Protein AF-0000000074594788 (afdb_homodimer)

Foldseek 3Di:
DVVVVVVVVVVVVVVVVVVVVVVVVVVVLPDADAAALWDALDVQEIEWADDDPSNLVVVVVSLFQEEEEAAPDDDDPVVVVSCVVSNHYYHYHHDDPDLDAGDLVSLLVVVVCVVDPVRGNYYYYYHGRQQRVLLSSLLVVVLVPDDLVVSVVVNCVSNPPNDDPSSSVNSVPRDCVVSVVVVVVVCCVVVPPVPDPVVVVVVVPPPPDPPPPDD/DVVVVVVVVVVVVVVVVVVVVVVVVVVVLPDADAAALWDALDVQEIEWADDDPSNLVVVVVSLFAEEEEAAPDDDDPVVVVSCVVSNHYYDYHHDDPDLDAGDLVSLLVVVVCVVDPVRGNYYYYYHGRQQPVLLSSLLVVVLVVDDLVVSVVVNCVSNPPNDDPSSSVNSVPRDCVVSVVVVVVVCCVVVPPVPDPVVVVVVVPPPDDPPPPPD

Sequence (430 aa):
MGKLLWEKLKKIKEINRVNKDDELKKQNDDVLMPPINFSMVEEGLYRSGFPEIDNFPFLETLNLKSIIYLCTESYPEEHLKFLESHNIRLFQFGIEGTKDSVPEELISKALKILMDVRSYPVLIHCKRGKHRTGCLVGCLRKLQNWCLSSVLEEYQRFAGTKARTSDMNFMERYDILRLRQSLYTLIYQYHGYGYNKRRLLDREDTLTKPRIKSSMGKLLWEKLKKIKEINRVNKDDELKKQNDDVLMPPINFSMVEEGLYRSGFPEIDNFPFLETLNLKSIIYLCTESYPEEHLKFLESHNIRLFQFGIEGTKDSVPEELISKALKILMDVRSYPVLIHCKRGKHRTGCLVGCLRKLQNWCLSSVLEEYQRFAGTKARTSDMNFMERYDILRLRQSLYTLIYQYHGYGYNKRRLLDREDTLTKPRIKSS

InterPro domains:
  IPR004861 Atypical dual-specificity phosphatase Siw14-like [PF03162] (32-176)
  IPR016130 Protein-tyrosine phosphatase, active site [PS00383] (124-134)
  IPR020422 Dual specificity protein phosphatase domain [PS50054] (37-183)
  IPR020428 Atypical dual-specificity phosphatase Siw14-like, plant and fungi [PR01911] (32-49)
  IPR020428 Atypical dual-specificity phosphatase Siw14-like, plant and fungi [PR01911] (69-82)
  IPR020428 Atypical dual-specificity phosphatase Siw14-like, plant and fungi [PR01911] (88-102)
  IPR029021 Protein-tyrosine phosphatase-like [G3DSA:3.90.190.10] (31-177)
  IPR029021 Protein-tyrosine phosphatase-like [SSF52799] (33-176)

Organism: Saponaria officinalis (NCBI:txid3572)

pLDDT: mean 78.75, std 24.64, range [24.92, 98.88]

Secondary structure (DSSP, 8-state):
-HHHHHHHHHHHHHHHHHHHHHHHHHHHTT-B-PPTT-EEEETTEEEESPPPGGGHHHHHTTT-SEEEE-SSSPPPHHHHHHHHHTTPEEEE-----SSS---HHHHHHHHHHHH-GGG-SEEEE-SSSSSHHHHHHHHHHHHTTB-HHHHHHHHHHHHGGG--HHHHHHHHH--HHHHHHHHHHHHHHHTTTTSHHHHHHHHHS----------/-HHHHHHHHHHHHHHHHHHHHHHHHHHHTT-B-PPTT-EEEETTEEEESPPPGGGHHHHHTTT-SEEEE-SSSPPPHHHHHHHHHTTPEEEE-----SSS---HHHHHHHHHHHH-GGG-SEEEE-SSSSSHHHHHHHHHHHHTTB-HHHHHHHHHHHHGGG--HHHHHHHHH--HHHHHHHHHHHHHHHTTTTSHHHHHHHHHH----------

Radius of gyration: 31.09 Å; Cα contacts (8 Å, |Δi|>4): 527; chains: 2; bounding box: 111×117×83 Å

Structure (mmCIF, N/CA/C/O backbone):
data_AF-0000000074594788-model_v1
#
loop_
_entity.id
_entity.type
_entity.pdbx_description
1 polymer 'diphosphoinositol-polyphosphate diphosphatase'
#
loop_
_atom_site.group_PDB
_atom_site.id
_atom_site.type_symbol
_atom_site.label_atom_id
_atom_site.label_alt_id
_atom_site.label_comp_id
_atom_site.label_asym_id
_atom_site.label_entity_id
_atom_site.label_seq_id
_atom_site.pdbx_PDB_ins_code
_atom_site.Cartn_x
_atom_site.Cartn_y
_atom_site.Cartn_z
_atom_site.occupancy
_atom_site.B_iso_or_equiv
_atom_site.auth_seq_id
_atom_site.auth_comp_id
_atom_site.auth_asym_id
_atom_site.auth_atom_id
_atom_site.pdbx_PDB_model_num
ATOM 1 N N . MET A 1 1 ? -53.219 -36.844 7.742 1 40.62 1 MET A N 1
ATOM 2 C CA . MET A 1 1 ? -51.875 -36.719 8.305 1 40.62 1 MET A CA 1
ATOM 3 C C . MET A 1 1 ? -50.906 -36.219 7.25 1 40.62 1 MET A C 1
ATOM 5 O O . MET A 1 1 ? -49.844 -35.688 7.586 1 40.62 1 MET A O 1
ATOM 9 N N . GLY A 1 2 ? -51.25 -36.25 6.027 1 40.59 2 GLY A N 1
ATOM 10 C CA . GLY A 1 2 ? -50.406 -35.844 4.926 1 40.59 2 GLY A CA 1
ATOM 11 C C . GLY A 1 2 ? -50.438 -34.344 4.668 1 40.59 2 GLY A C 1
ATOM 12 O O . GLY A 1 2 ? -49.406 -33.75 4.289 1 40.59 2 GLY A O 1
ATOM 13 N N . LYS A 1 3 ? -51.625 -33.688 4.926 1 53.31 3 LYS A N 1
ATOM 14 C CA . LYS A 1 3 ? -51.719 -32.281 4.633 1 53.31 3 LYS A CA 1
ATOM 15 C C . LYS A 1 3 ? -51 -31.438 5.688 1 53.31 3 LYS A C 1
ATOM 17 O O . LYS A 1 3 ? -50.344 -30.438 5.367 1 53.31 3 LYS A O 1
ATOM 22 N N . LEU A 1 4 ? -51.062 -31.875 6.883 1 49.53 4 LEU A N 1
ATOM 23 C CA . LEU A 1 4 ? -50.375 -31.125 7.93 1 49.53 4 LEU A CA 1
ATOM 24 C C . LEU A 1 4 ? -48.875 -31.219 7.785 1 49.53 4 LEU A C 1
ATOM 26 O O . LEU A 1 4 ? -48.156 -30.25 8.016 1 49.53 4 LEU A O 1
ATOM 30 N N . LEU A 1 5 ? -48.406 -32.344 7.223 1 44.38 5 LEU A N 1
ATOM 31 C CA . LEU A 1 5 ? -46.969 -32.469 7.02 1 44.38 5 LEU A CA 1
ATOM 32 C C . LEU A 1 5 ? -46.5 -31.609 5.844 1 44.38 5 LEU A C 1
ATOM 34 O O . LEU A 1 5 ? -45.469 -30.984 5.906 1 44.38 5 LEU A O 1
ATOM 38 N N . TRP A 1 6 ? -47.406 -31.438 4.875 1 48.12 6 TRP A N 1
ATOM 39 C CA . TRP A 1 6 ? -47.031 -30.625 3.723 1 48.12 6 TRP A CA 1
ATOM 40 C C . TRP A 1 6 ? -47 -29.156 4.09 1 48.12 6 TRP A C 1
ATOM 42 O O . TRP A 1 6 ? -46.062 -28.438 3.697 1 48.12 6 TRP A O 1
ATOM 52 N N . GLU A 1 7 ? -47.875 -28.719 4.957 1 52 7 GLU A N 1
ATOM 53 C CA . GLU A 1 7 ? -47.844 -27.312 5.375 1 52 7 GLU A CA 1
ATOM 54 C C . GLU A 1 7 ? -46.656 -27.031 6.273 1 52 7 GLU A C 1
ATOM 56 O O . GLU A 1 7 ? -46.031 -25.969 6.184 1 52 7 GLU A O 1
ATOM 61 N N . LYS A 1 8 ? -46.219 -28 7.027 1 46.19 8 LYS A N 1
ATOM 62 C CA . LYS A 1 8 ? -45.031 -27.781 7.836 1 46.19 8 LYS A CA 1
ATOM 63 C C . LYS A 1 8 ? -43.75 -27.781 6.973 1 46.19 8 LYS A C 1
ATOM 65 O O . LYS A 1 8 ? -42.875 -26.953 7.172 1 46.19 8 LYS A O 1
ATOM 70 N N . LEU A 1 9 ? -43.781 -28.531 5.93 1 45.94 9 LEU A N 1
ATOM 71 C CA . LEU A 1 9 ? -42.625 -28.531 5.035 1 45.94 9 LEU A CA 1
ATOM 72 C C . LEU A 1 9 ? -42.562 -27.234 4.238 1 45.94 9 LEU A C 1
ATOM 74 O O . LEU A 1 9 ? -41.469 -26.688 4.027 1 45.94 9 LEU A O 1
ATOM 78 N N . LYS A 1 10 ? -43.688 -26.609 3.904 1 48.22 10 LYS A N 1
ATOM 79 C CA . LYS A 1 10 ? -43.656 -25.312 3.25 1 48.22 10 LYS A CA 1
ATOM 80 C C . LYS A 1 10 ? -43.188 -24.219 4.215 1 48.22 10 LYS A C 1
ATOM 82 O O . LYS A 1 10 ? -42.438 -23.328 3.832 1 48.22 10 LYS A O 1
ATOM 87 N N . LYS A 1 11 ? -43.594 -24.297 5.43 1 49.38 11 LYS A N 1
ATOM 88 C CA . LYS A 1 11 ? -43.156 -23.281 6.379 1 49.38 11 LYS A CA 1
ATOM 89 C C . LYS A 1 11 ? -41.688 -23.438 6.695 1 49.38 11 LYS A C 1
ATOM 91 O O . LYS A 1 11 ? -40.969 -22.438 6.809 1 49.38 11 LYS A O 1
ATOM 96 N N . ILE A 1 12 ? -41.188 -24.641 6.734 1 42.97 12 ILE A N 1
ATOM 97 C CA . ILE A 1 12 ? -39.781 -24.828 6.953 1 42.97 12 ILE A CA 1
ATOM 98 C C . ILE A 1 12 ? -39 -24.375 5.719 1 42.97 12 ILE A C 1
ATOM 100 O O . ILE A 1 12 ? -37.938 -23.75 5.84 1 42.97 12 ILE A O 1
ATOM 104 N N . LYS A 1 13 ? -39.531 -24.578 4.531 1 43.75 13 LYS A N 1
ATOM 105 C CA . LYS A 1 13 ? -38.844 -24.047 3.348 1 43.75 13 LYS A CA 1
ATOM 106 C C . LYS A 1 13 ? -38.906 -22.516 3.322 1 43.75 13 LYS A C 1
ATOM 108 O O . LYS A 1 13 ? -37.969 -21.859 2.912 1 43.75 13 LYS A O 1
ATOM 113 N N . GLU A 1 14 ? -40.062 -21.984 3.725 1 48.09 14 GLU A N 1
ATOM 114 C CA . GLU A 1 14 ? -40.156 -20.531 3.809 1 48.09 14 GLU A CA 1
ATOM 115 C C . GLU A 1 14 ? -39.25 -20 4.922 1 48.09 14 GLU A C 1
ATOM 117 O O . GLU A 1 14 ? -38.594 -18.969 4.758 1 48.09 14 GLU A O 1
ATOM 122 N N . ILE A 1 15 ? -39.188 -20.672 6.02 1 45.88 15 ILE A N 1
ATOM 123 C CA . ILE A 1 15 ? -38.281 -20.25 7.07 1 45.88 15 ILE A CA 1
ATOM 124 C C . ILE A 1 15 ? -36.844 -20.469 6.617 1 45.88 15 ILE A C 1
ATOM 126 O O . ILE A 1 15 ? -35.969 -19.609 6.828 1 45.88 15 ILE A O 1
ATOM 130 N N . ASN A 1 16 ? -36.531 -21.562 5.922 1 42.69 16 ASN A N 1
ATOM 131 C CA . ASN A 1 16 ? -35.188 -21.734 5.391 1 42.69 16 ASN A CA 1
ATOM 132 C C . ASN A 1 16 ? -34.875 -20.75 4.273 1 42.69 16 ASN A C 1
ATOM 134 O O . ASN A 1 16 ? -33.75 -20.328 4.098 1 42.69 16 ASN A O 1
ATOM 138 N N . ARG A 1 17 ? -35.906 -20.375 3.447 1 43.91 17 ARG A N 1
ATOM 139 C CA . ARG A 1 17 ? -35.688 -19.281 2.496 1 43.91 17 ARG A CA 1
ATOM 140 C C . ARG A 1 17 ? -35.531 -17.953 3.215 1 43.91 17 ARG A C 1
ATOM 142 O O . ARG A 1 17 ? -34.688 -17.141 2.855 1 43.91 17 ARG A O 1
ATOM 149 N N . VAL A 1 18 ? -36.375 -17.609 4.199 1 47.22 18 VAL A N 1
ATOM 150 C CA . VAL A 1 18 ? -36.188 -16.359 4.938 1 47.22 18 VAL A CA 1
ATOM 151 C C . VAL A 1 18 ? -34.875 -16.422 5.727 1 47.22 18 VAL A C 1
ATOM 153 O O . VAL A 1 18 ? -34.156 -15.422 5.824 1 47.22 18 VAL A O 1
ATOM 156 N N . ASN A 1 19 ? -34.469 -17.531 6.332 1 44.25 19 ASN A N 1
ATOM 157 C CA . ASN A 1 19 ? -33.156 -17.609 6.973 1 44.25 19 ASN A CA 1
ATOM 158 C C . ASN A 1 19 ? -32.031 -17.594 5.945 1 44.25 19 ASN A C 1
ATOM 160 O O . ASN A 1 19 ? -30.953 -17.062 6.203 1 44.25 19 ASN A O 1
ATOM 164 N N . LYS A 1 20 ? -32.156 -18.266 4.762 1 44.19 20 LYS A N 1
ATOM 165 C CA . LYS A 1 20 ? -31.172 -18.062 3.688 1 44.19 20 LYS A CA 1
ATOM 166 C C . LYS A 1 20 ? -31.219 -16.625 3.16 1 44.19 20 LYS A C 1
ATOM 168 O O . LYS A 1 20 ? -30.188 -16.031 2.867 1 44.19 20 LYS A O 1
ATOM 173 N N . ASP A 1 21 ? -32.344 -16.062 2.896 1 45.25 21 ASP A N 1
ATOM 174 C CA . ASP A 1 21 ? -32.406 -14.641 2.555 1 45.25 21 ASP A CA 1
ATOM 175 C C . ASP A 1 21 ? -31.859 -13.766 3.678 1 45.25 21 ASP A C 1
ATOM 177 O O . ASP A 1 21 ? -31.203 -12.766 3.42 1 45.25 21 ASP A O 1
ATOM 181 N N . ASP A 1 22 ? -32.156 -13.93 4.938 1 45 22 ASP A N 1
ATOM 182 C CA . ASP A 1 22 ? -31.531 -13.203 6.031 1 45 22 ASP A CA 1
ATOM 183 C C . ASP A 1 22 ? -30.047 -13.57 6.152 1 45 22 ASP A C 1
ATOM 185 O O . ASP A 1 22 ? -29.219 -12.719 6.469 1 45 22 ASP A O 1
ATOM 189 N N . GLU A 1 23 ? -29.594 -14.844 6.125 1 42.56 23 GLU A N 1
ATOM 190 C CA . GLU A 1 23 ? -28.172 -15.18 6.008 1 42.56 23 GLU A CA 1
ATOM 191 C C . GLU A 1 23 ? -27.578 -14.625 4.711 1 42.56 23 GLU A C 1
ATOM 193 O O . GLU A 1 23 ? -26.406 -14.234 4.672 1 42.56 23 GLU A O 1
ATOM 198 N N . LEU A 1 24 ? -28.188 -14.75 3.566 1 39.31 24 LEU A N 1
ATOM 199 C CA . LEU A 1 24 ? -27.766 -14.023 2.375 1 39.31 24 LEU A CA 1
ATOM 200 C C . LEU A 1 24 ? -27.844 -12.516 2.596 1 39.31 24 LEU A C 1
ATOM 202 O O . LEU A 1 24 ? -27.016 -11.766 2.1 1 39.31 24 LEU A O 1
ATOM 206 N N . LYS A 1 25 ? -28.875 -11.898 3.178 1 40.19 25 LYS A N 1
ATOM 207 C CA . LYS A 1 25 ? -28.781 -10.492 3.559 1 40.19 25 LYS A CA 1
ATOM 208 C C . LYS A 1 25 ? -27.703 -10.273 4.617 1 40.19 25 LYS A C 1
ATOM 210 O O . LYS A 1 25 ? -27.266 -9.148 4.828 1 40.19 25 LYS A O 1
ATOM 215 N N . LYS A 1 26 ? -27.547 -11.023 5.543 1 40.84 26 LYS A N 1
ATOM 216 C CA . LYS A 1 26 ? -26.422 -10.953 6.461 1 40.84 26 LYS A CA 1
ATOM 217 C C . LYS A 1 26 ? -25.109 -11.297 5.75 1 40.84 26 LYS A C 1
ATOM 219 O O . LYS A 1 26 ? -24.031 -10.938 6.219 1 40.84 26 LYS A O 1
ATOM 224 N N . GLN A 1 27 ? -24.922 -12.242 4.91 1 42.22 27 GLN A N 1
ATOM 225 C CA . GLN A 1 27 ? -23.828 -12.469 3.975 1 42.22 27 GLN A CA 1
ATOM 226 C C . GLN A 1 27 ? -23.594 -11.242 3.096 1 42.22 27 GLN A C 1
ATOM 228 O O . GLN A 1 27 ? -22.453 -10.992 2.668 1 42.22 27 GLN A O 1
ATOM 233 N N . ASN A 1 28 ? -24.562 -10.492 2.561 1 46.16 28 ASN A N 1
ATOM 234 C CA . ASN A 1 28 ? -24.594 -9.211 1.863 1 46.16 28 ASN A CA 1
ATOM 235 C C . ASN A 1 28 ? -24.078 -8.078 2.744 1 46.16 28 ASN A C 1
ATOM 237 O O . ASN A 1 28 ? -23.469 -7.125 2.244 1 46.16 28 ASN A O 1
ATOM 241 N N . ASP A 1 29 ? -24.516 -7.906 3.932 1 50.59 29 ASP A N 1
ATOM 242 C CA . ASP A 1 29 ? -24.266 -6.82 4.871 1 50.59 29 ASP A CA 1
ATOM 243 C C . ASP A 1 29 ? -22.781 -6.777 5.27 1 50.59 29 ASP A C 1
ATOM 245 O O . ASP A 1 29 ? -22.328 -5.809 5.875 1 50.59 29 ASP A O 1
ATOM 249 N N . ASP A 1 30 ? -22.062 -7.863 5.051 1 61.88 30 ASP A N 1
ATOM 250 C CA . ASP A 1 30 ? -20.734 -8.227 5.527 1 61.88 30 ASP A CA 1
ATOM 251 C C . ASP A 1 30 ? -19.641 -7.719 4.582 1 61.88 30 ASP A C 1
ATOM 253 O O . ASP A 1 30 ? -18.469 -7.996 4.777 1 61.88 30 ASP A O 1
ATOM 257 N N . VAL A 1 31 ? -20.047 -7.078 3.588 1 80.38 31 VAL A N 1
ATOM 258 C CA . VAL A 1 31 ? -19.031 -6.57 2.662 1 80.38 31 VAL A CA 1
ATOM 259 C C . VAL A 1 31 ? -18.375 -5.316 3.246 1 80.38 31 VAL A C 1
ATOM 261 O O . VAL A 1 31 ? -19.062 -4.359 3.604 1 80.38 31 VAL A O 1
ATOM 264 N N . LEU A 1 32 ? -17.141 -5.43 3.422 1 90.75 32 LEU A N 1
ATOM 265 C CA . LEU A 1 32 ? -16.359 -4.297 3.904 1 90.75 32 LEU A CA 1
ATOM 266 C C . LEU A 1 32 ? -15.953 -3.387 2.75 1 90.75 32 LEU A C 1
ATOM 268 O O . LEU A 1 32 ? -15.43 -3.857 1.739 1 90.75 32 LEU A O 1
ATOM 272 N N . MET A 1 33 ? -16.234 -2.043 2.916 1 94.19 33 MET A N 1
ATOM 273 C CA . MET A 1 33 ? -15.883 -1.076 1.88 1 94.19 33 MET A CA 1
ATOM 274 C C . MET A 1 33 ? -14.805 -0.117 2.369 1 94.19 33 MET A C 1
ATOM 276 O O . MET A 1 33 ? -15.055 0.717 3.24 1 94.19 33 MET A O 1
ATOM 280 N N . PRO A 1 34 ? -13.625 -0.223 1.777 1 95.81 34 PRO A N 1
ATOM 281 C CA . PRO A 1 34 ? -12.633 0.786 2.15 1 95.81 34 PRO A CA 1
ATOM 282 C C . PRO A 1 34 ? -12.945 2.162 1.568 1 95.81 34 PRO A C 1
ATOM 284 O O . PRO A 1 34 ? -13.711 2.273 0.608 1 95.81 34 PRO A O 1
ATOM 287 N N . PRO A 1 35 ? -12.383 3.182 2.195 1 97.81 35 PRO A N 1
ATOM 288 C CA . PRO A 1 35 ? -12.539 4.5 1.582 1 97.81 35 PRO A CA 1
ATOM 289 C C . PRO A 1 35 ? -11.844 4.605 0.224 1 97.81 35 PRO A C 1
ATOM 291 O O . PRO A 1 35 ? -11.008 3.768 -0.113 1 97.81 35 PRO A O 1
ATOM 294 N N . ILE A 1 36 ? -12.18 5.598 -0.465 1 96.56 36 ILE A N 1
ATOM 295 C CA . ILE A 1 36 ? -11.609 5.797 -1.791 1 96.56 36 ILE A CA 1
ATOM 296 C C . ILE A 1 36 ? -10.102 6 -1.675 1 96.56 36 ILE A C 1
ATOM 298 O O . ILE A 1 36 ? -9.625 6.672 -0.753 1 96.56 36 ILE A O 1
ATOM 302 N N . ASN A 1 37 ? -9.391 5.387 -2.68 1 96.88 37 ASN A N 1
ATOM 303 C CA . ASN A 1 37 ? -7.945 5.555 -2.775 1 96.88 37 ASN A CA 1
ATOM 304 C C . ASN A 1 37 ? -7.238 5.039 -1.526 1 96.88 37 ASN A C 1
ATOM 306 O O . ASN A 1 37 ? -6.242 5.621 -1.088 1 96.88 37 ASN A O 1
ATOM 310 N N . PHE A 1 38 ? -7.789 4.004 -0.958 1 97.5 38 PHE A N 1
ATOM 311 C CA . PHE A 1 38 ? -7.238 3.395 0.246 1 97.5 38 PHE A CA 1
ATOM 312 C C . PHE A 1 38 ? -6.031 2.523 -0.092 1 97.5 38 PHE A C 1
ATOM 314 O O . PHE A 1 38 ? -6.047 1.796 -1.087 1 97.5 38 PHE A O 1
ATOM 321 N N . SER A 1 39 ? -5.027 2.604 0.792 1 97.25 39 SER A N 1
ATOM 322 C CA . SER A 1 39 ? -3.896 1.688 0.695 1 97.25 39 SER A CA 1
ATOM 323 C C . SER A 1 39 ? -3.102 1.65 1.996 1 97.25 39 SER A C 1
ATOM 325 O O . SER A 1 39 ? -3.17 2.584 2.797 1 97.25 39 SER A O 1
ATOM 327 N N . MET A 1 40 ? -2.451 0.599 2.16 1 95.81 40 MET A N 1
ATOM 328 C CA . MET A 1 40 ? -1.454 0.544 3.227 1 95.81 40 MET A CA 1
ATOM 329 C C . MET A 1 40 ? -0.136 1.163 2.771 1 95.81 40 MET A C 1
ATOM 331 O O . MET A 1 40 ? 0.38 0.82 1.707 1 95.81 40 MET A O 1
ATOM 335 N N . VAL A 1 41 ? 0.328 2.09 3.561 1 97.38 41 VAL A N 1
ATOM 336 C CA . VAL A 1 41 ? 1.609 2.73 3.279 1 97.38 41 VAL A CA 1
ATOM 337 C C . VAL A 1 41 ? 2.748 1.867 3.82 1 97.38 41 VAL A C 1
ATOM 339 O O . VAL A 1 41 ? 3.715 1.586 3.107 1 97.38 41 VAL A O 1
ATOM 342 N N . GLU A 1 42 ? 2.676 1.529 5.016 1 93.69 42 GLU A N 1
ATOM 343 C CA . GLU A 1 42 ? 3.518 0.577 5.734 1 93.69 42 GLU A CA 1
ATOM 344 C C . GLU A 1 42 ? 2.791 0.007 6.949 1 93.69 42 GLU A C 1
ATOM 346 O O . GLU A 1 42 ? 1.64 0.359 7.215 1 93.69 42 GLU A O 1
ATOM 351 N N . GLU A 1 43 ? 3.436 -0.866 7.656 1 91 43 GLU A N 1
ATOM 352 C CA . GLU A 1 43 ? 2.773 -1.536 8.773 1 91 43 GLU A CA 1
ATOM 353 C C . GLU A 1 43 ? 2.166 -0.526 9.742 1 91 43 GLU A C 1
ATOM 355 O O . GLU A 1 43 ? 2.879 0.301 10.312 1 91 43 GLU A O 1
ATOM 360 N N . GLY A 1 44 ? 0.854 -0.571 9.82 1 95 44 GLY A N 1
ATOM 361 C CA . GLY A 1 44 ? 0.147 0.269 10.773 1 95 44 GLY A CA 1
ATOM 362 C C . GLY A 1 44 ? -0.125 1.667 10.25 1 95 44 GLY A C 1
ATOM 363 O O . GLY A 1 44 ? -0.749 2.48 10.938 1 95 44 GLY A O 1
ATOM 364 N N . LEU A 1 45 ? 0.319 1.96 9.078 1 98.19 45 LEU A N 1
ATOM 365 C CA . LEU A 1 45 ? 0.101 3.27 8.477 1 98.19 45 LEU A CA 1
ATOM 366 C C . LEU A 1 45 ? -0.701 3.148 7.184 1 98.19 45 LEU A C 1
ATOM 368 O O . LEU A 1 45 ? -0.295 2.436 6.262 1 98.19 45 LEU A O 1
ATOM 372 N N . TYR A 1 46 ? -1.769 3.957 7.141 1 98.5 46 TYR A N 1
ATOM 373 C CA . TYR A 1 46 ? -2.688 3.867 6.012 1 98.5 46 TYR A CA 1
ATOM 374 C C . TYR A 1 46 ? -2.949 5.242 5.406 1 98.5 46 TYR A C 1
ATOM 376 O O . TYR A 1 46 ? -2.771 6.262 6.074 1 98.5 46 TYR A O 1
ATOM 384 N N . ARG A 1 47 ? -3.383 5.168 4.148 1 98.75 47 ARG A N 1
ATOM 385 C CA . ARG A 1 47 ? -3.76 6.395 3.451 1 98.75 47 ARG A CA 1
ATOM 386 C C . ARG A 1 47 ? -5.086 6.219 2.717 1 98.75 47 ARG A C 1
ATOM 388 O O . ARG A 1 47 ? -5.434 5.109 2.311 1 98.75 47 ARG A O 1
ATOM 395 N N . SER A 1 48 ? -5.812 7.367 2.527 1 98.56 48 SER A N 1
ATOM 396 C CA . SER A 1 48 ? -7.051 7.305 1.756 1 98.56 48 SER A CA 1
ATOM 397 C C . SER A 1 48 ? -7.59 8.703 1.461 1 98.56 48 SER A C 1
ATOM 399 O O . SER A 1 48 ? -6.969 9.703 1.823 1 98.56 48 SER A O 1
ATOM 401 N N . GLY A 1 49 ? -8.75 8.688 0.725 1 98.25 49 GLY A N 1
ATOM 402 C CA . GLY A 1 49 ? -9.625 9.852 0.729 1 98.25 49 GLY A CA 1
ATOM 403 C C . GLY A 1 49 ? -10.5 9.938 1.963 1 98.25 49 GLY A C 1
ATOM 404 O O . GLY A 1 49 ? -10.352 9.141 2.893 1 98.25 49 GLY A O 1
ATOM 405 N N . PHE A 1 50 ? -11.344 10.891 1.958 1 98.69 50 PHE A N 1
ATOM 406 C CA . PHE A 1 50 ? -12.234 11.117 3.094 1 98.69 50 PHE A CA 1
ATOM 407 C C . PHE A 1 50 ? -13.172 9.938 3.295 1 98.69 50 PHE A C 1
ATOM 409 O O . PHE A 1 50 ? -13.93 9.578 2.393 1 98.69 50 PHE A O 1
ATOM 416 N N . PRO A 1 51 ? -13.164 9.344 4.461 1 98.31 51 PRO A N 1
ATOM 417 C CA . PRO A 1 51 ? -14.055 8.203 4.703 1 98.31 51 PRO A CA 1
ATOM 418 C C . PRO A 1 51 ? -15.523 8.609 4.785 1 98.31 51 PRO A C 1
ATOM 420 O O . PRO A 1 51 ? -15.867 9.562 5.492 1 98.31 51 PRO A O 1
ATOM 423 N N . GLU A 1 52 ? -16.312 7.883 4.086 1 97.56 52 GLU A N 1
ATOM 424 C CA . GLU A 1 52 ? -17.75 8.031 4.223 1 97.56 52 GLU A CA 1
ATOM 425 C C . GLU A 1 52 ? -18.297 7.129 5.328 1 97.56 52 GLU A C 1
ATOM 427 O O . GLU A 1 52 ? -17.594 6.25 5.824 1 97.56 52 GLU A O 1
ATOM 432 N N . ILE A 1 53 ? -19.547 7.328 5.73 1 96.94 53 ILE A N 1
ATOM 433 C CA . ILE A 1 53 ? -20.156 6.559 6.805 1 96.94 53 ILE A CA 1
ATOM 434 C C . ILE A 1 53 ? -20.141 5.074 6.457 1 96.94 53 ILE A C 1
ATOM 436 O O . ILE A 1 53 ? -19.891 4.23 7.324 1 96.94 53 ILE A O 1
ATOM 440 N N . ASP A 1 54 ? -20.328 4.762 5.227 1 95.25 54 ASP A N 1
ATOM 441 C CA . ASP A 1 54 ? -20.359 3.379 4.766 1 95.25 54 ASP A CA 1
ATOM 442 C C . ASP A 1 54 ? -18.984 2.73 4.902 1 95.25 54 ASP A C 1
ATOM 444 O O . ASP A 1 54 ? -18.844 1.509 4.805 1 95.25 54 ASP A O 1
ATOM 448 N N . ASN A 1 55 ? -17.984 3.508 5.184 1 97.12 55 ASN A N 1
ATOM 449 C CA . ASN A 1 55 ? -16.625 2.977 5.336 1 97.12 55 ASN A CA 1
ATOM 450 C C . ASN A 1 55 ? -16.328 2.605 6.785 1 97.12 55 ASN A C 1
ATOM 452 O O . ASN A 1 55 ? -15.305 1.98 7.07 1 97.12 55 ASN A O 1
ATOM 456 N N . PHE A 1 56 ? -17.141 2.926 7.727 1 97.19 56 PHE A N 1
ATOM 457 C CA . PHE A 1 56 ? -16.859 2.811 9.148 1 97.19 56 PHE A CA 1
ATOM 458 C C . PHE A 1 56 ? -16.609 1.355 9.531 1 97.19 56 PHE A C 1
ATOM 460 O O . PHE A 1 56 ? -15.656 1.048 10.25 1 97.19 56 PHE A O 1
ATOM 467 N N . PRO A 1 57 ? -17.438 0.43 9.031 1 95.38 57 PRO A N 1
ATOM 468 C CA . PRO A 1 57 ? -17.172 -0.966 9.383 1 95.38 57 PRO A CA 1
ATOM 469 C C . PRO A 1 57 ? -15.781 -1.424 8.938 1 95.38 57 PRO A C 1
ATOM 471 O O . PRO A 1 57 ? -15.117 -2.172 9.664 1 95.38 57 PRO A O 1
ATOM 474 N N . PHE A 1 58 ? -15.375 -0.987 7.844 1 95.38 58 PHE A N 1
ATOM 475 C CA . PHE A 1 58 ? -14.031 -1.299 7.375 1 95.38 58 PHE A CA 1
ATOM 476 C C . PHE A 1 58 ? -12.977 -0.664 8.281 1 95.38 58 PHE A C 1
ATOM 478 O O . PHE A 1 58 ? -12.016 -1.322 8.688 1 95.38 58 PHE A O 1
ATOM 485 N N . LEU A 1 59 ? -13.188 0.59 8.672 1 97.62 59 LEU A N 1
ATOM 486 C CA . LEU A 1 59 ? -12.242 1.299 9.523 1 97.62 59 LEU A CA 1
ATOM 487 C C . LEU A 1 59 ? -12.102 0.61 10.875 1 97.62 59 LEU A C 1
ATOM 489 O O . LEU A 1 59 ? -11.023 0.607 11.469 1 97.62 59 LEU A O 1
ATOM 493 N N . GLU A 1 60 ? -13.164 0.042 11.344 1 96.62 60 GLU A N 1
ATOM 494 C CA . GLU A 1 60 ? -13.148 -0.648 12.633 1 96.62 60 GLU A CA 1
ATOM 495 C C . GLU A 1 60 ? -12.148 -1.803 12.625 1 96.62 60 GLU A C 1
ATOM 497 O O . GLU A 1 60 ? -11.5 -2.076 13.633 1 96.62 60 GLU A O 1
ATOM 502 N N . THR A 1 61 ? -12.023 -2.379 11.477 1 93.19 61 THR A N 1
ATOM 503 C CA . THR A 1 61 ? -11.148 -3.541 11.383 1 93.19 61 THR A CA 1
ATOM 504 C C . THR A 1 61 ? -9.688 -3.125 11.492 1 93.19 61 THR A C 1
ATOM 506 O O . THR A 1 61 ? -8.812 -3.959 11.742 1 93.19 61 THR A O 1
ATOM 509 N N . LEU A 1 62 ? -9.328 -1.881 11.336 1 94.94 62 LEU A N 1
ATOM 510 C CA . LEU A 1 62 ? -7.953 -1.403 11.328 1 94.94 62 LEU A CA 1
ATOM 511 C C . LEU A 1 62 ? -7.477 -1.104 12.75 1 94.94 62 LEU A C 1
ATOM 513 O O . LEU A 1 62 ? -6.273 -0.96 12.984 1 94.94 62 LEU A O 1
ATOM 517 N N . ASN A 1 63 ? -8.438 -0.917 13.688 1 97.56 63 ASN A N 1
ATOM 518 C CA . ASN A 1 63 ? -8.117 -0.623 15.078 1 97.56 63 ASN A CA 1
ATOM 519 C C . ASN A 1 63 ? -7.199 0.59 15.203 1 97.56 63 ASN A C 1
ATOM 521 O O . ASN A 1 63 ? -6.191 0.541 15.906 1 97.56 63 ASN A O 1
ATOM 525 N N . LEU A 1 64 ? -7.59 1.666 14.625 1 98.5 64 LEU A N 1
ATOM 526 C CA . LEU A 1 64 ? -6.793 2.887 14.57 1 98.5 64 LEU A CA 1
ATOM 527 C C . LEU A 1 64 ? -6.656 3.506 15.961 1 98.5 64 LEU A C 1
ATOM 529 O O . LEU A 1 64 ? -7.609 3.506 16.734 1 98.5 64 LEU A O 1
ATOM 533 N N . LYS A 1 65 ? -5.473 4.105 16.141 1 98.62 65 LYS A N 1
ATOM 534 C CA . LYS A 1 65 ? -5.262 4.93 17.328 1 98.62 65 LYS A CA 1
ATOM 535 C C . LYS A 1 65 ? -5.398 6.414 17 1 98.62 65 LYS A C 1
ATOM 537 O O . LYS A 1 65 ? -5.836 7.207 17.828 1 98.62 65 LYS A O 1
ATOM 542 N N . SER A 1 66 ? -5.008 6.762 15.812 1 98.81 66 SER A N 1
ATOM 543 C CA . SER A 1 66 ? -5.027 8.172 15.43 1 98.81 66 SER A CA 1
ATOM 544 C C . SER A 1 66 ? -5.43 8.336 13.969 1 98.81 66 SER A C 1
ATOM 546 O O . SER A 1 66 ? -5.305 7.402 13.172 1 98.81 66 SER A O 1
ATOM 548 N N . ILE A 1 67 ? -5.891 9.547 13.688 1 98.88 67 ILE A N 1
ATOM 549 C CA . ILE A 1 67 ? -6.16 10 12.328 1 98.88 67 ILE A CA 1
ATOM 550 C C . ILE A 1 67 ? -5.484 11.344 12.086 1 98.88 67 ILE A C 1
ATOM 552 O O . ILE A 1 67 ? -5.578 12.25 12.914 1 98.88 67 ILE A O 1
ATOM 556 N N . ILE A 1 68 ? -4.754 11.438 11.023 1 98.81 68 ILE A N 1
ATOM 557 C CA . ILE A 1 68 ? -4.23 12.719 10.539 1 98.81 68 ILE A CA 1
ATOM 558 C C . ILE A 1 68 ? -5.102 13.227 9.391 1 98.81 68 ILE A C 1
ATOM 560 O O . ILE A 1 68 ? -5.211 12.57 8.352 1 98.81 68 ILE A O 1
ATOM 564 N N . TYR A 1 69 ? -5.695 14.375 9.602 1 98.75 69 TYR A N 1
ATOM 565 C CA . TYR A 1 69 ? -6.625 14.992 8.656 1 98.75 69 TYR A CA 1
ATOM 566 C C . TYR A 1 69 ? -6.031 16.25 8.055 1 98.75 69 TYR A C 1
ATOM 568 O O . TYR A 1 69 ? -5.703 17.203 8.781 1 98.75 69 TYR A O 1
ATOM 576 N N . LEU A 1 70 ? -6.012 16.406 6.684 1 97.69 70 LEU A N 1
ATOM 577 C CA . LEU A 1 70 ? -5.176 17.422 6.059 1 97.69 70 LEU A CA 1
ATOM 578 C C . LEU A 1 70 ? -6.035 18.5 5.383 1 97.69 70 LEU A C 1
ATOM 580 O O . LEU A 1 70 ? -5.516 19.344 4.66 1 97.69 70 LEU A O 1
ATOM 584 N N . CYS A 1 71 ? -7.32 18.469 5.539 1 96.5 71 CYS A N 1
ATOM 585 C CA . CYS A 1 71 ? -8.188 19.5 4.988 1 96.5 71 CYS A CA 1
ATOM 586 C C . CYS A 1 71 ? -8.469 20.594 6.023 1 96.5 71 CYS A C 1
ATOM 588 O O . CYS A 1 71 ? -8.258 20.375 7.219 1 96.5 71 CYS A O 1
ATOM 590 N N . THR A 1 72 ? -8.984 21.703 5.543 1 95.69 72 THR A N 1
ATOM 591 C CA . THR A 1 72 ? -9.234 22.844 6.402 1 95.69 72 THR A CA 1
ATOM 592 C C . THR A 1 72 ? -10.617 22.766 7.035 1 95.69 72 THR A C 1
ATOM 594 O O . THR A 1 72 ? -10.859 23.344 8.094 1 95.69 72 THR A O 1
ATOM 597 N N . GLU A 1 73 ? -11.531 22.062 6.402 1 96.19 73 GLU A N 1
ATOM 598 C CA . GLU A 1 73 ? -12.914 21.953 6.875 1 96.19 73 GLU A CA 1
ATOM 599 C C . GLU A 1 73 ? -12.984 21.203 8.195 1 96.19 73 GLU A C 1
ATOM 601 O O . GLU A 1 73 ? -12.188 20.281 8.438 1 96.19 73 GLU A O 1
ATOM 606 N N . SER A 1 74 ? -13.961 21.516 8.961 1 97.19 74 SER A N 1
ATOM 607 C CA . SER A 1 74 ? -14.164 20.797 10.219 1 97.19 74 SER A CA 1
ATOM 608 C C . SER A 1 74 ? -14.648 19.375 9.977 1 97.19 74 SER A C 1
ATOM 610 O O . SER A 1 74 ? -15.375 19.109 9.016 1 97.19 74 SER A O 1
ATOM 612 N N . TYR A 1 75 ? -14.305 18.516 10.859 1 96.62 75 TYR A N 1
ATOM 613 C CA . TYR A 1 75 ? -14.766 17.141 10.805 1 96.62 75 TYR A CA 1
ATOM 614 C C . TYR A 1 75 ? -16.25 17.047 11.117 1 96.62 75 TYR A C 1
ATOM 616 O O . TYR A 1 75 ? -16.734 17.641 12.078 1 96.62 75 TYR A O 1
ATOM 624 N N . PRO A 1 76 ? -17.031 16.312 10.367 1 97.44 76 PRO A N 1
ATOM 625 C CA . PRO A 1 76 ? -18.469 16.219 10.602 1 97.44 76 PRO A CA 1
ATOM 626 C C . PRO A 1 76 ? -18.812 15.57 11.945 1 97.44 76 PRO A C 1
ATOM 628 O O . PRO A 1 76 ? -18.031 14.766 12.461 1 97.44 76 PRO A O 1
ATOM 631 N N . GLU A 1 77 ? -19.969 15.789 12.453 1 97.81 77 GLU A N 1
ATOM 632 C CA . GLU A 1 77 ? -20.406 15.336 13.773 1 97.81 77 GLU A CA 1
ATOM 633 C C . GLU A 1 77 ? -20.422 13.812 13.852 1 97.81 77 GLU A C 1
ATOM 635 O O . GLU A 1 77 ? -19.953 13.234 14.836 1 97.81 77 GLU A O 1
ATOM 640 N N . GLU A 1 78 ? -20.984 13.172 12.859 1 97.75 78 GLU A N 1
ATOM 641 C CA . GLU A 1 78 ? -21.047 11.711 12.844 1 97.75 78 GLU A CA 1
ATOM 642 C C . GLU A 1 78 ? -19.656 11.094 12.922 1 97.75 78 GLU A C 1
ATOM 644 O O . GLU A 1 78 ? -19.469 10.055 13.555 1 97.75 78 GLU A O 1
ATOM 649 N N . HIS A 1 79 ? -18.797 11.688 12.242 1 98.38 79 HIS A N 1
ATOM 650 C CA . HIS A 1 79 ? -17.406 11.219 12.258 1 98.38 79 HIS A CA 1
ATOM 651 C C . HIS A 1 79 ? -16.781 11.422 13.633 1 98.38 79 HIS A C 1
ATOM 653 O O . HIS A 1 79 ? -16.062 10.539 14.125 1 98.38 79 HIS A O 1
ATOM 659 N N . LEU A 1 80 ? -17 12.531 14.266 1 98.5 80 LEU A N 1
ATOM 660 C CA . LEU A 1 80 ? -16.484 12.797 15.602 1 98.5 80 LEU A CA 1
ATOM 661 C C . LEU A 1 80 ? -17.016 11.773 16.609 1 98.5 80 LEU A C 1
ATOM 663 O O . LEU A 1 80 ? -16.281 11.32 17.484 1 98.5 80 LEU A O 1
ATOM 667 N N . LYS A 1 81 ? -18.234 11.445 16.484 1 98.31 81 LYS A N 1
ATOM 668 C CA . LYS A 1 81 ? -18.828 10.438 17.344 1 98.31 81 LYS A CA 1
ATOM 669 C C . LYS A 1 81 ? -18.156 9.078 17.172 1 98.31 81 LYS A C 1
ATOM 671 O O . LYS A 1 81 ? -17.891 8.375 18.141 1 98.31 81 LYS A O 1
ATOM 676 N N . PHE A 1 82 ? -17.938 8.719 15.891 1 98.38 82 PHE A N 1
ATOM 677 C CA . PHE A 1 82 ? -17.219 7.484 15.594 1 98.38 82 PHE A CA 1
ATOM 678 C C . PHE A 1 82 ? -15.859 7.457 16.281 1 98.38 82 PHE A C 1
ATOM 680 O O . PHE A 1 82 ? -15.492 6.465 16.906 1 98.38 82 PHE A O 1
ATOM 687 N N . LEU A 1 83 ? -15.102 8.555 16.172 1 98.69 83 LEU A N 1
ATOM 688 C CA . LEU A 1 83 ? -13.781 8.648 16.781 1 98.69 83 LEU A CA 1
ATOM 689 C C . LEU A 1 83 ? -13.867 8.477 18.297 1 98.69 83 LEU A C 1
ATOM 691 O O . LEU A 1 83 ? -13.07 7.75 18.891 1 98.69 83 LEU A O 1
ATOM 695 N N . GLU A 1 84 ? -14.781 9.117 18.938 1 98.25 84 GLU A N 1
ATOM 696 C CA . GLU A 1 84 ? -14.961 9.055 20.375 1 98.25 84 GLU A CA 1
ATOM 697 C C . GLU A 1 84 ? -15.305 7.645 20.844 1 98.25 84 GLU A C 1
ATOM 699 O O . GLU A 1 84 ? -14.727 7.141 21.797 1 98.25 84 GLU A O 1
ATOM 704 N N . SER A 1 85 ? -16.156 7.027 20.109 1 98.06 85 SER A N 1
ATOM 705 C CA . SER A 1 85 ? -16.609 5.695 20.484 1 98.06 85 SER A CA 1
ATOM 706 C C . SER A 1 85 ? -15.5 4.664 20.359 1 98.06 85 SER A C 1
ATOM 708 O O . SER A 1 85 ? -15.547 3.605 20.984 1 98.06 85 SER A O 1
ATOM 710 N N . HIS A 1 86 ? -14.492 4.965 19.578 1 97.94 86 HIS A N 1
ATOM 711 C CA . HIS A 1 86 ? -13.406 4.012 19.359 1 97.94 86 HIS A CA 1
ATOM 712 C C . HIS A 1 86 ? -12.094 4.527 19.938 1 97.94 86 HIS A C 1
ATOM 714 O O . HIS A 1 86 ? -11.039 3.934 19.703 1 97.94 86 HIS A O 1
ATOM 720 N N . ASN A 1 87 ? -12.172 5.664 20.609 1 98.31 87 ASN A N 1
ATOM 721 C CA . ASN A 1 87 ? -11.016 6.25 21.281 1 98.31 87 ASN A CA 1
ATOM 722 C C . ASN A 1 87 ? -9.891 6.559 20.297 1 98.31 87 ASN A C 1
ATOM 724 O O . ASN A 1 87 ? -8.734 6.219 20.547 1 98.31 87 ASN A O 1
ATOM 728 N N . ILE A 1 88 ? -10.281 7.152 19.188 1 98.75 88 ILE A N 1
ATOM 729 C CA . ILE A 1 88 ? -9.32 7.547 18.156 1 98.75 88 ILE A CA 1
ATOM 730 C C . ILE A 1 88 ? -9 9.031 18.297 1 98.75 88 ILE A C 1
ATOM 732 O O . ILE A 1 88 ? -9.906 9.867 18.375 1 98.75 88 ILE A O 1
ATOM 736 N N . ARG A 1 89 ? -7.742 9.438 18.281 1 98.62 89 ARG A N 1
ATOM 737 C CA . ARG A 1 89 ? -7.309 10.828 18.375 1 98.62 89 ARG A CA 1
ATOM 738 C C . ARG A 1 89 ? -7.223 11.469 17 1 98.62 89 ARG A C 1
ATOM 740 O O . ARG A 1 89 ? -6.664 10.883 16.062 1 98.62 89 ARG A O 1
ATOM 747 N N . LEU A 1 90 ? -7.766 12.695 16.938 1 98.69 90 LEU A N 1
ATOM 748 C CA . LEU A 1 90 ? -7.734 13.43 15.672 1 98.69 90 LEU A CA 1
ATOM 749 C C . LEU A 1 90 ? -6.66 14.508 15.695 1 98.69 90 LEU A C 1
ATOM 751 O O . LEU A 1 90 ? -6.629 15.336 16.609 1 98.69 90 LEU A O 1
ATOM 755 N N . PHE A 1 91 ? -5.766 14.484 14.711 1 98.56 91 PHE A N 1
ATOM 756 C CA . PHE A 1 91 ? -4.812 15.555 14.445 1 98.56 91 PHE A CA 1
ATOM 757 C C . PHE A 1 91 ? -5.137 16.266 13.133 1 98.56 91 PHE A C 1
ATOM 759 O O . PHE A 1 91 ? -4.977 15.68 12.055 1 98.56 91 PHE A O 1
ATOM 766 N N . GLN A 1 92 ? -5.547 17.484 13.234 1 97.75 92 GLN A N 1
ATOM 767 C CA . GLN A 1 92 ? -5.887 18.219 12.016 1 97.75 92 GLN A CA 1
ATOM 768 C C . GLN A 1 92 ? -4.797 19.219 11.641 1 97.75 92 GLN A C 1
ATOM 770 O O . GLN A 1 92 ? -4.406 20.047 12.461 1 97.75 92 GLN A O 1
ATOM 775 N N . PHE A 1 93 ? -4.285 19.125 10.445 1 96.69 93 PHE A N 1
ATOM 776 C CA . PHE A 1 93 ? -3.361 20.078 9.836 1 96.69 93 PHE A CA 1
ATOM 777 C C . PHE A 1 93 ? -3.92 20.609 8.516 1 96.69 93 PHE A C 1
ATOM 779 O O . PHE A 1 93 ? -3.629 20.047 7.453 1 96.69 93 PHE A O 1
ATOM 786 N N . GLY A 1 94 ? -4.645 21.688 8.578 1 94.81 94 GLY A N 1
ATOM 787 C CA . GLY A 1 94 ? -5.402 22.203 7.453 1 94.81 94 GLY A CA 1
ATOM 788 C C . GLY A 1 94 ? -4.527 22.828 6.379 1 94.81 94 GLY A C 1
ATOM 789 O O . GLY A 1 94 ? -3.912 23.875 6.602 1 94.81 94 GLY A O 1
ATOM 790 N N . ILE A 1 95 ? -4.508 22.172 5.176 1 93 95 ILE A N 1
ATOM 791 C CA . ILE A 1 95 ? -3.797 22.672 4.008 1 93 95 ILE A CA 1
ATOM 792 C C . ILE A 1 95 ? -4.789 22.953 2.881 1 93 95 ILE A C 1
ATOM 794 O O . ILE A 1 95 ? -5.633 22.109 2.562 1 93 95 ILE A O 1
ATOM 798 N N . GLU A 1 96 ? -4.703 24.141 2.303 1 89.19 96 GLU A N 1
ATOM 799 C CA . GLU A 1 96 ? -5.605 24.484 1.207 1 89.19 96 GLU A CA 1
ATOM 800 C C . GLU A 1 96 ? -5.32 23.625 -0.026 1 89.19 96 GLU A C 1
ATOM 802 O O . GLU A 1 96 ? -4.164 23.391 -0.366 1 89.19 96 GLU A O 1
ATOM 807 N N . GLY A 1 97 ? -6.297 23.109 -0.688 1 78.38 97 GLY A N 1
ATOM 808 C CA . GLY A 1 97 ? -6.191 22.188 -1.808 1 78.38 97 GLY A CA 1
ATOM 809 C C . GLY A 1 97 ? -5.828 22.875 -3.111 1 78.38 97 GLY A C 1
ATOM 810 O O . GLY A 1 97 ? -5.641 22.219 -4.137 1 78.38 97 GLY A O 1
ATOM 811 N N . THR A 1 98 ? -5.742 24.141 -3.08 1 71.12 98 THR A N 1
ATOM 812 C CA . THR A 1 98 ? -5.41 24.875 -4.297 1 71.12 98 THR A CA 1
ATOM 813 C C . THR A 1 98 ? -3.947 24.672 -4.672 1 71.12 98 THR A C 1
ATOM 815 O O . THR A 1 98 ? -3.168 24.141 -3.885 1 71.12 98 THR A O 1
ATOM 818 N N . LYS A 1 99 ? -3.67 24.812 -6.047 1 64.19 99 LYS A N 1
ATOM 819 C CA . LYS A 1 99 ? -2.357 24.609 -6.652 1 64.19 99 LYS A CA 1
ATOM 820 C C . LYS A 1 99 ? -1.297 25.453 -5.969 1 64.19 99 LYS A C 1
ATOM 822 O O . LYS A 1 99 ? -0.106 25.328 -6.258 1 64.19 99 LYS A O 1
ATOM 827 N N . ASP A 1 100 ? -1.806 26.125 -4.984 1 64.62 100 ASP A N 1
ATOM 828 C CA . ASP A 1 100 ? -0.809 26.984 -4.344 1 64.62 100 ASP A CA 1
ATOM 829 C C . ASP A 1 100 ? 0.13 26.156 -3.463 1 64.62 100 ASP A C 1
ATOM 831 O O . ASP A 1 100 ? -0.08 24.953 -3.275 1 64.62 100 ASP A O 1
ATOM 835 N N . SER A 1 101 ? 1.17 26.75 -2.879 1 65.44 101 SER A N 1
ATOM 836 C CA . SER A 1 101 ? 2.328 26.172 -2.205 1 65.44 101 SER A CA 1
ATOM 837 C C . SER A 1 101 ? 1.911 25.391 -0.958 1 65.44 101 SER A C 1
ATOM 839 O O . SER A 1 101 ? 1.092 25.875 -0.17 1 65.44 101 SER A O 1
ATOM 841 N N . VAL A 1 102 ? 2.105 24.109 -0.932 1 69.44 102 VAL A N 1
ATOM 842 C CA . VAL A 1 102 ? 1.974 23.281 0.27 1 69.44 102 VAL A CA 1
ATOM 843 C C . VAL A 1 102 ? 2.889 23.828 1.366 1 69.44 102 VAL A C 1
ATOM 845 O O . VAL A 1 102 ? 4.09 24 1.15 1 69.44 102 VAL A O 1
ATOM 848 N N . PRO A 1 103 ? 2.273 24.141 2.471 1 83.81 103 PRO A N 1
ATOM 849 C CA . PRO A 1 103 ? 3.129 24.688 3.523 1 83.81 103 PRO A CA 1
ATOM 850 C C . PRO A 1 103 ? 4.062 23.641 4.133 1 83.81 103 PRO A C 1
ATOM 852 O O . PRO A 1 103 ? 3.6 22.641 4.676 1 83.81 103 PRO A O 1
ATOM 855 N N . GLU A 1 104 ? 5.289 23.953 4.152 1 88.81 104 GLU A N 1
ATOM 856 C CA . GLU A 1 104 ? 6.332 23.062 4.652 1 88.81 104 GLU A CA 1
ATOM 857 C C . GLU A 1 104 ? 6.188 22.828 6.152 1 88.81 104 GLU A C 1
ATOM 859 O O . GLU A 1 104 ? 6.398 21.719 6.633 1 88.81 104 GLU A O 1
ATOM 864 N N . GLU A 1 105 ? 5.793 23.844 6.84 1 89.62 105 GLU A N 1
ATOM 865 C CA . GLU A 1 105 ? 5.699 23.766 8.297 1 89.62 105 GLU A CA 1
ATOM 866 C C . GLU A 1 105 ? 4.629 22.766 8.727 1 89.62 105 GLU A C 1
ATOM 868 O O . GLU A 1 105 ? 4.832 22 9.672 1 89.62 105 GLU A O 1
ATOM 873 N N . LEU A 1 106 ? 3.498 22.797 8.062 1 93.19 106 LEU A N 1
ATOM 874 C CA . LEU A 1 106 ? 2.41 21.891 8.414 1 93.19 106 LEU A CA 1
ATOM 875 C C . LEU A 1 106 ? 2.773 20.438 8.086 1 93.19 106 LEU A C 1
ATOM 877 O O . LEU A 1 106 ? 2.449 19.531 8.844 1 93.19 106 LEU A O 1
ATOM 881 N N . ILE A 1 107 ? 3.459 20.219 7.02 1 94.75 107 ILE A N 1
ATOM 882 C CA . ILE A 1 107 ? 3.934 18.891 6.645 1 94.75 107 ILE A CA 1
ATOM 883 C C . ILE A 1 107 ? 4.926 18.391 7.688 1 94.75 107 ILE A C 1
ATOM 885 O O . ILE A 1 107 ? 4.863 17.219 8.102 1 94.75 107 ILE A O 1
ATOM 889 N N . SER A 1 108 ? 5.77 19.281 8.148 1 92.88 108 SER A N 1
ATOM 890 C CA . SER A 1 108 ? 6.754 18.906 9.156 1 92.88 108 SER A CA 1
ATOM 891 C C . SER A 1 108 ? 6.082 18.516 10.469 1 92.88 108 SER A C 1
ATOM 893 O O . SER A 1 108 ? 6.488 17.547 11.117 1 92.88 108 SER A O 1
ATOM 895 N N . LYS A 1 109 ? 5.109 19.188 10.836 1 93.38 109 LYS A N 1
ATOM 896 C CA . LYS A 1 109 ? 4.371 18.875 12.055 1 93.38 109 LYS A CA 1
ATOM 897 C C . LYS A 1 109 ? 3.674 17.531 11.938 1 93.38 109 LYS A C 1
ATOM 899 O O . LYS A 1 109 ? 3.672 16.734 12.883 1 93.38 109 LYS A O 1
ATOM 904 N N . ALA A 1 110 ? 3.105 17.281 10.812 1 96.31 110 ALA A N 1
ATOM 905 C CA . ALA A 1 110 ? 2.455 15.992 10.578 1 96.31 110 ALA A CA 1
ATOM 906 C C . ALA A 1 110 ? 3.465 14.852 10.617 1 96.31 110 ALA A C 1
ATOM 908 O O . ALA A 1 110 ? 3.189 13.789 11.18 1 96.31 110 ALA A O 1
ATOM 909 N N . LEU A 1 111 ? 4.609 15.07 10.047 1 95.38 111 LEU A N 1
ATOM 910 C CA . LEU A 1 111 ? 5.664 14.055 10.039 1 95.38 111 LEU A CA 1
ATOM 911 C C . LEU A 1 111 ? 6.117 13.734 11.453 1 95.38 111 LEU A C 1
ATOM 913 O O . LEU A 1 111 ? 6.438 12.578 11.758 1 95.38 111 LEU A O 1
ATOM 917 N N . LYS A 1 112 ? 6.141 14.703 12.266 1 92 112 LYS A N 1
ATOM 918 C CA . LYS A 1 112 ? 6.523 14.477 13.656 1 92 112 LYS A CA 1
ATOM 919 C C . LYS A 1 112 ? 5.559 13.516 14.344 1 92 112 LYS A C 1
ATOM 921 O O . LYS A 1 112 ? 5.973 12.672 15.141 1 92 112 LYS A O 1
ATOM 926 N N . ILE A 1 113 ? 4.25 13.633 14.055 1 94.69 113 ILE A N 1
ATOM 927 C CA . ILE A 1 113 ? 3.27 12.695 14.594 1 94.69 113 ILE A CA 1
ATOM 928 C C . ILE A 1 113 ? 3.572 11.289 14.102 1 94.69 113 ILE A C 1
ATOM 930 O O . ILE A 1 113 ? 3.5 10.32 14.867 1 94.69 113 ILE A O 1
ATOM 934 N N . LEU A 1 114 ? 3.949 11.164 12.797 1 94.94 114 LEU A N 1
ATOM 935 C CA . LEU A 1 114 ? 4.215 9.867 12.188 1 94.94 114 LEU A CA 1
ATOM 936 C C . LEU A 1 114 ? 5.473 9.234 12.773 1 94.94 114 LEU A C 1
ATOM 938 O O . LEU A 1 114 ? 5.664 8.016 12.688 1 94.94 114 LEU A O 1
ATOM 942 N N . MET A 1 115 ? 6.281 10 13.391 1 90.19 115 MET A N 1
ATOM 943 C CA . MET A 1 115 ? 7.52 9.484 13.969 1 90.19 115 MET A CA 1
ATOM 944 C C . MET A 1 115 ? 7.293 8.992 15.398 1 90.19 115 MET A C 1
ATOM 946 O O . MET A 1 115 ? 8.148 8.32 15.969 1 90.19 115 MET A O 1
ATOM 950 N N . ASP A 1 116 ? 6.184 9.312 15.961 1 91.06 116 ASP A N 1
ATOM 951 C CA . ASP A 1 116 ? 5.832 8.867 17.297 1 91.06 116 ASP A CA 1
ATOM 952 C C . ASP A 1 116 ? 5.102 7.527 17.266 1 91.06 116 ASP A C 1
ATOM 954 O O . ASP A 1 116 ? 3.947 7.457 16.844 1 91.06 116 ASP A O 1
ATOM 958 N N . VAL A 1 117 ? 5.715 6.516 17.812 1 90.94 117 VAL A N 1
ATOM 959 C CA . VAL A 1 117 ? 5.188 5.152 17.75 1 90.94 117 VAL A CA 1
ATOM 960 C C . VAL A 1 117 ? 3.885 5.066 18.531 1 90.94 117 VAL A C 1
ATOM 962 O O . VAL A 1 117 ? 3.049 4.199 18.281 1 90.94 117 VAL A O 1
ATOM 965 N N . ARG A 1 118 ? 3.623 5.875 19.438 1 93.5 118 ARG A N 1
ATOM 966 C CA . ARG A 1 118 ? 2.43 5.852 20.281 1 93.5 118 ARG A CA 1
ATOM 967 C C . ARG A 1 118 ? 1.191 6.254 19.484 1 93.5 118 ARG A C 1
ATOM 969 O O . ARG A 1 118 ? 0.064 6.016 19.922 1 93.5 118 ARG A O 1
ATOM 976 N N . SER A 1 119 ? 1.409 6.766 18.359 1 96.69 119 SER A N 1
ATOM 977 C CA . SER A 1 119 ? 0.293 7.219 17.531 1 96.69 119 SER A CA 1
ATOM 978 C C . SER A 1 119 ? -0.239 6.098 16.656 1 96.69 119 SER A C 1
ATOM 980 O O . SER A 1 119 ? -1.274 6.25 16 1 96.69 119 SER A O 1
ATOM 982 N N . TYR A 1 120 ? 0.335 4.965 16.625 1 96.19 120 TYR A N 1
ATOM 983 C CA . TYR A 1 120 ? 0.014 3.896 15.688 1 96.19 120 TYR A CA 1
ATOM 984 C C . TYR A 1 120 ? -0.982 2.916 16.297 1 96.19 120 TYR A C 1
ATOM 986 O O . TYR A 1 120 ? -0.96 2.668 17.5 1 96.19 120 TYR A O 1
ATOM 994 N N . PRO A 1 121 ? -1.78 2.432 15.344 1 98.19 121 PRO A N 1
ATOM 995 C CA . PRO A 1 121 ? -1.944 2.602 13.898 1 98.19 121 PRO A CA 1
ATOM 996 C C . PRO A 1 121 ? -2.555 3.951 13.523 1 98.19 121 PRO A C 1
ATOM 998 O O . PRO A 1 121 ? -3.326 4.52 14.305 1 98.19 121 PRO A O 1
ATOM 1001 N N . VAL A 1 122 ? -2.197 4.426 12.25 1 98.81 122 VAL A N 1
ATOM 1002 C CA . VAL A 1 122 ? -2.58 5.773 11.836 1 98.81 122 VAL A CA 1
ATOM 1003 C C . VAL A 1 122 ? -3.217 5.723 10.445 1 98.81 122 VAL A C 1
ATOM 1005 O O . VAL A 1 122 ? -2.752 4.988 9.57 1 98.81 122 VAL A O 1
ATOM 1008 N N . LEU A 1 123 ? -4.242 6.508 10.234 1 98.88 123 LEU A N 1
ATOM 1009 C CA . LEU A 1 123 ? -4.785 6.785 8.906 1 98.88 123 LEU A CA 1
ATOM 1010 C C . LEU A 1 123 ? -4.547 8.242 8.523 1 98.88 123 LEU A C 1
ATOM 1012 O O . LEU A 1 123 ? -4.922 9.156 9.258 1 98.88 123 LEU A O 1
ATOM 1016 N N . ILE A 1 124 ? -3.902 8.422 7.402 1 98.88 124 ILE A N 1
ATOM 1017 C CA . ILE A 1 124 ? -3.764 9.742 6.805 1 98.88 124 ILE A CA 1
ATOM 1018 C C . ILE A 1 124 ? -4.828 9.938 5.727 1 98.88 124 ILE A C 1
ATOM 1020 O O . ILE A 1 124 ? -5.027 9.062 4.879 1 98.88 124 ILE A O 1
ATOM 1024 N N . HIS A 1 125 ? -5.539 11.117 5.805 1 98.75 125 HIS A N 1
ATOM 1025 C CA . HIS A 1 125 ? -6.438 11.312 4.676 1 98.75 125 HIS A CA 1
ATOM 1026 C C . HIS A 1 125 ? -6.691 12.797 4.422 1 98.75 125 HIS A C 1
ATOM 1028 O O . HIS A 1 125 ? -6.43 13.633 5.293 1 98.75 125 HIS A O 1
ATOM 1034 N N . CYS A 1 126 ? -7.094 13.148 3.209 1 97.88 126 CYS A N 1
ATOM 1035 C CA . CYS A 1 126 ? -7.645 14.438 2.793 1 97.88 126 CYS A CA 1
ATOM 1036 C C . CYS A 1 126 ? -8.969 14.25 2.062 1 97.88 126 CYS A C 1
ATOM 1038 O O . CYS A 1 126 ? -9.797 13.438 2.473 1 97.88 126 CYS A O 1
ATOM 1040 N N . LYS A 1 127 ? -9.211 15 1.031 1 97 127 LYS A N 1
ATOM 1041 C CA . LYS A 1 127 ? -10.492 14.883 0.349 1 97 127 LYS A CA 1
ATOM 1042 C C . LYS A 1 127 ? -10.539 13.648 -0.538 1 97 127 LYS A C 1
ATOM 1044 O O . LYS A 1 127 ? -11.469 12.844 -0.441 1 97 127 LYS A O 1
ATOM 1049 N N . ARG A 1 128 ? -9.531 13.469 -1.325 1 97 128 ARG A N 1
ATOM 1050 C CA . ARG A 1 128 ? -9.539 12.375 -2.285 1 97 128 ARG A CA 1
ATOM 1051 C C . ARG A 1 128 ? -8.336 11.461 -2.078 1 97 128 ARG A C 1
ATOM 1053 O O . ARG A 1 128 ? -8.195 10.438 -2.758 1 97 128 ARG A O 1
ATOM 1060 N N . GLY A 1 129 ? -7.398 11.852 -1.229 1 97.44 129 GLY A N 1
ATOM 1061 C CA . GLY A 1 129 ? -6.215 11.047 -0.967 1 97.44 129 GLY A CA 1
ATOM 1062 C C . GLY A 1 129 ? -5.176 11.141 -2.068 1 97.44 129 GLY A C 1
ATOM 1063 O O . GLY A 1 129 ? -4.359 10.234 -2.232 1 97.44 129 GLY A O 1
ATOM 1064 N N . LYS A 1 130 ? -5.133 12.25 -2.795 1 96.81 130 LYS A N 1
ATOM 1065 C CA . LYS A 1 130 ? -4.258 12.328 -3.963 1 96.81 130 LYS A CA 1
ATOM 1066 C C . LYS A 1 130 ? -3.109 13.305 -3.727 1 96.81 130 LYS A C 1
ATOM 1068 O O . LYS A 1 130 ? -1.94 12.914 -3.775 1 96.81 130 LYS A O 1
ATOM 1073 N N . HIS A 1 131 ? -3.396 14.578 -3.371 1 95.75 131 HIS A N 1
ATOM 1074 C CA . HIS A 1 131 ? -2.393 15.641 -3.412 1 95.75 131 HIS A CA 1
ATOM 1075 C C . HIS A 1 131 ? -1.763 15.852 -2.039 1 95.75 131 HIS A C 1
ATOM 1077 O O . HIS A 1 131 ? -0.604 15.492 -1.819 1 95.75 131 HIS A O 1
ATOM 1083 N N . ARG A 1 132 ? -2.617 16.344 -1.087 1 96.75 132 ARG A N 1
ATOM 1084 C CA . ARG A 1 132 ? -2.078 16.641 0.239 1 96.75 132 ARG A CA 1
ATOM 1085 C C . ARG A 1 132 ? -1.552 15.367 0.901 1 96.75 132 ARG A C 1
ATOM 1087 O O . ARG A 1 132 ? -0.436 15.352 1.425 1 96.75 132 ARG A O 1
ATOM 1094 N N . THR A 1 133 ? -2.361 14.266 0.817 1 97.75 133 THR A N 1
ATOM 1095 C CA . THR A 1 133 ? -1.94 12.969 1.339 1 97.75 133 THR A CA 1
ATOM 1096 C C . THR A 1 133 ? -0.68 12.484 0.629 1 97.75 133 THR A C 1
ATOM 1098 O O . THR A 1 133 ? 0.264 12.023 1.275 1 97.75 133 THR A O 1
ATOM 1101 N N . GLY A 1 134 ? -0.649 12.617 -0.681 1 97.56 134 GLY A N 1
ATOM 1102 C CA . GLY A 1 134 ? 0.506 12.211 -1.466 1 97.56 134 GLY A CA 1
ATOM 1103 C C . GLY A 1 134 ? 1.778 12.945 -1.078 1 97.56 134 GLY A C 1
ATOM 1104 O O . GLY A 1 134 ? 2.85 12.336 -1.006 1 97.56 134 GLY A O 1
ATOM 1105 N N . CYS A 1 135 ? 1.688 14.188 -0.809 1 96.94 135 CYS A N 1
ATOM 1106 C CA . CYS A 1 135 ? 2.846 14.984 -0.426 1 96.94 135 CYS A CA 1
ATOM 1107 C C . CYS A 1 135 ? 3.4 14.531 0.919 1 96.94 135 CYS A C 1
ATOM 1109 O O . CYS A 1 135 ? 4.613 14.391 1.079 1 96.94 135 CYS A O 1
ATOM 1111 N N . LEU A 1 136 ? 2.533 14.312 1.855 1 97.62 136 LEU A N 1
ATOM 1112 C CA . LEU A 1 136 ? 2.988 13.859 3.168 1 97.62 136 LEU A CA 1
ATOM 1113 C C . LEU A 1 136 ? 3.684 12.508 3.068 1 97.62 136 LEU A C 1
ATOM 1115 O O . LEU A 1 136 ? 4.77 12.32 3.619 1 97.62 136 LEU A O 1
ATOM 1119 N N . VAL A 1 137 ? 3.078 11.57 2.371 1 98.12 137 VAL A N 1
ATOM 1120 C CA . VAL A 1 137 ? 3.65 10.242 2.199 1 98.12 137 VAL A CA 1
ATOM 1121 C C . VAL A 1 137 ? 4.973 10.336 1.441 1 98.12 137 VAL A C 1
ATOM 1123 O O . VAL A 1 137 ? 5.934 9.641 1.768 1 98.12 137 VAL A O 1
ATOM 1126 N N . GLY A 1 138 ? 5.012 11.164 0.425 1 97.69 138 GLY A N 1
ATOM 1127 C CA . GLY A 1 138 ? 6.25 11.375 -0.306 1 97.69 138 GLY A CA 1
ATOM 1128 C C . GLY A 1 138 ? 7.387 11.867 0.571 1 97.69 138 GLY A C 1
ATOM 1129 O O . GLY A 1 138 ? 8.508 11.375 0.478 1 97.69 138 GLY A O 1
ATOM 1130 N N . CYS A 1 139 ? 7.125 12.812 1.402 1 96.44 139 CYS A N 1
ATOM 1131 C CA . CYS A 1 139 ? 8.133 13.328 2.32 1 96.44 139 CYS A CA 1
ATOM 1132 C C . CYS A 1 139 ? 8.57 12.258 3.314 1 96.44 139 CYS A C 1
ATOM 1134 O O . CYS A 1 139 ? 9.734 12.203 3.699 1 96.44 139 CYS A O 1
ATOM 1136 N N . LEU A 1 140 ?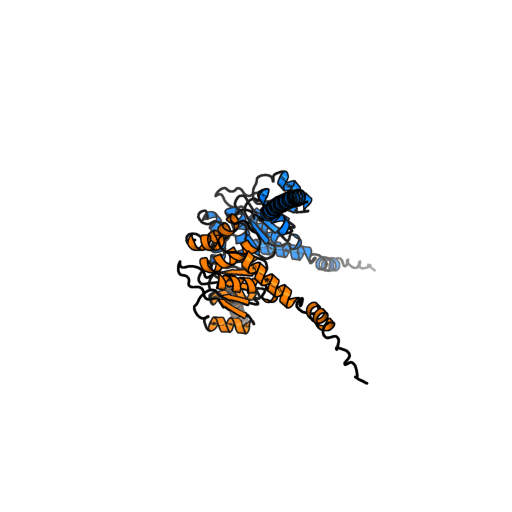 7.676 11.422 3.732 1 96.12 140 LEU A N 1
ATOM 1137 C CA . LEU A 1 140 ? 8.016 10.289 4.586 1 96.12 140 LEU A CA 1
ATOM 1138 C C . LEU A 1 140 ? 9 9.359 3.887 1 96.12 140 LEU A C 1
ATOM 1140 O O . LEU A 1 140 ? 9.984 8.922 4.492 1 96.12 140 LEU A O 1
ATOM 1144 N N . ARG A 1 141 ? 8.727 9.086 2.609 1 96.06 141 ARG A N 1
ATOM 1145 C CA . ARG A 1 141 ? 9.609 8.219 1.837 1 96.06 141 ARG A CA 1
ATOM 1146 C C . ARG A 1 141 ? 11.008 8.82 1.732 1 96.06 141 ARG A C 1
ATOM 1148 O O . ARG A 1 141 ? 12.008 8.102 1.823 1 96.06 141 ARG A O 1
ATOM 1155 N N . LYS A 1 142 ? 11.062 10.102 1.54 1 94 142 LYS A N 1
ATOM 1156 C CA . LYS A 1 142 ? 12.359 10.766 1.512 1 94 142 LYS A CA 1
ATOM 1157 C C . LYS A 1 142 ? 13.109 10.578 2.83 1 94 142 LYS A C 1
ATOM 1159 O O . LYS A 1 142 ? 14.305 10.281 2.836 1 94 142 LYS A O 1
ATOM 1164 N N . LEU A 1 143 ? 12.422 10.758 3.822 1 90.88 143 LEU A N 1
ATOM 1165 C CA . LEU A 1 143 ? 13.008 10.555 5.141 1 90.88 143 LEU A CA 1
ATOM 1166 C C . LEU A 1 143 ? 13.5 9.125 5.301 1 90.88 143 LEU A C 1
ATOM 1168 O O . LEU A 1 143 ? 14.492 8.875 6 1 90.88 143 LEU A O 1
ATOM 1172 N N . GLN A 1 144 ? 12.867 8.258 4.629 1 89.12 144 GLN A N 1
ATOM 1173 C CA . GLN A 1 144 ? 13.211 6.844 4.684 1 89.12 144 GLN A CA 1
ATOM 1174 C C . GLN A 1 144 ? 14.305 6.504 3.678 1 89.12 144 GLN A C 1
ATOM 1176 O O . GLN A 1 144 ? 14.594 5.328 3.443 1 89.12 144 GLN A O 1
ATOM 1181 N N . ASN A 1 145 ? 14.773 7.453 2.953 1 89.75 145 ASN A N 1
ATOM 1182 C CA . ASN A 1 145 ? 15.93 7.375 2.066 1 89.75 145 ASN A CA 1
ATOM 1183 C C . ASN A 1 145 ? 15.578 6.695 0.746 1 89.75 145 ASN A C 1
ATOM 1185 O O . ASN A 1 145 ? 16.422 6.02 0.146 1 89.75 145 ASN A O 1
ATOM 1189 N N . TRP A 1 146 ? 14.375 6.816 0.314 1 92.94 146 TRP A N 1
ATOM 1190 C CA . TRP A 1 146 ? 14.039 6.395 -1.041 1 92.94 146 TRP A CA 1
ATOM 1191 C C . TRP A 1 146 ? 14.641 7.336 -2.074 1 92.94 146 TRP A C 1
ATOM 1193 O O . TRP A 1 146 ? 14.82 8.531 -1.808 1 92.94 146 TRP A O 1
ATOM 1203 N N . CYS A 1 147 ? 14.945 6.797 -3.176 1 92.56 147 CYS A N 1
ATOM 1204 C CA . CYS A 1 147 ? 15.375 7.691 -4.25 1 92.56 147 CYS A CA 1
ATOM 1205 C C . CYS A 1 147 ? 14.203 8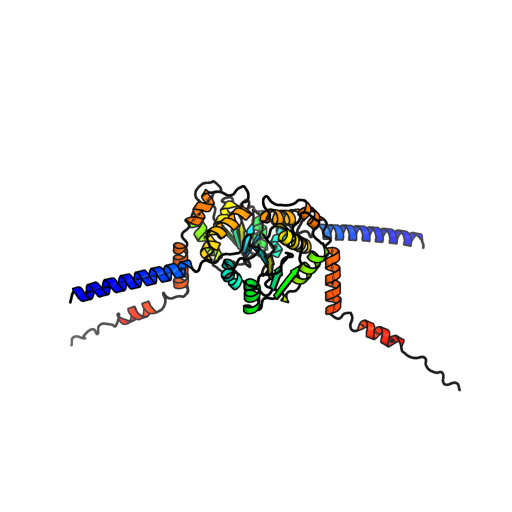.523 -4.766 1 92.56 147 CYS A C 1
ATOM 1207 O O . CYS A 1 147 ? 13.055 8.086 -4.703 1 92.56 147 CYS A O 1
ATOM 1209 N N . LEU A 1 148 ? 14.531 9.664 -5.305 1 95.12 148 LEU A N 1
ATOM 1210 C CA . LEU A 1 148 ? 13.508 10.625 -5.711 1 95.12 148 LEU A CA 1
ATOM 1211 C C . LEU A 1 148 ? 12.594 10.031 -6.77 1 95.12 148 LEU A C 1
ATOM 1213 O O . LEU A 1 148 ? 11.375 10.219 -6.723 1 95.12 148 LEU A O 1
ATOM 1217 N N . SER A 1 149 ? 13.102 9.32 -7.719 1 95.44 149 SER A N 1
ATOM 1218 C CA . SER A 1 149 ? 12.297 8.742 -8.789 1 95.44 149 SER A CA 1
ATOM 1219 C C . SER A 1 149 ? 11.219 7.824 -8.234 1 95.44 149 SER A C 1
ATOM 1221 O O . SER A 1 149 ? 10.078 7.852 -8.703 1 95.44 149 SER A O 1
ATOM 1223 N N . SER A 1 150 ? 11.547 7.055 -7.246 1 95.19 150 SER A N 1
ATOM 1224 C CA . SER A 1 150 ? 10.594 6.125 -6.648 1 95.19 150 SER A CA 1
ATOM 1225 C C . SER A 1 150 ? 9.555 6.863 -5.805 1 95.19 150 SER A C 1
ATOM 1227 O O . SER A 1 150 ? 8.391 6.465 -5.754 1 95.19 150 SER A O 1
ATOM 1229 N N . VAL A 1 151 ? 9.961 7.855 -5.16 1 97.12 151 VAL A N 1
ATOM 1230 C CA . VAL A 1 151 ? 9.047 8.695 -4.395 1 97.12 151 VAL A CA 1
ATOM 1231 C C . VAL A 1 151 ? 7.98 9.273 -5.32 1 97.12 151 VAL A C 1
ATOM 1233 O O . VAL A 1 151 ? 6.785 9.188 -5.027 1 97.12 151 VAL A O 1
ATOM 1236 N N . LEU A 1 152 ? 8.414 9.758 -6.43 1 97.62 152 LEU A N 1
ATOM 1237 C CA . LEU A 1 152 ? 7.512 10.391 -7.387 1 97.62 152 LEU A CA 1
ATOM 1238 C C . LEU A 1 152 ? 6.617 9.352 -8.062 1 97.62 152 LEU A C 1
ATOM 1240 O O . LEU A 1 152 ? 5.457 9.633 -8.367 1 97.62 152 LEU A O 1
ATOM 1244 N N . GLU A 1 153 ? 7.168 8.195 -8.273 1 95.94 153 GLU A N 1
ATOM 1245 C CA . GLU A 1 153 ? 6.367 7.121 -8.852 1 95.94 153 GLU A CA 1
ATOM 1246 C C . GLU A 1 153 ? 5.203 6.75 -7.941 1 95.94 153 GLU A C 1
ATOM 1248 O O . GLU A 1 153 ? 4.074 6.578 -8.406 1 95.94 153 GLU A O 1
ATOM 1253 N N . GLU A 1 154 ? 5.473 6.586 -6.699 1 97 154 GLU A N 1
ATOM 1254 C CA . GLU A 1 154 ? 4.395 6.273 -5.766 1 97 154 GLU A CA 1
ATOM 1255 C C . GLU A 1 154 ? 3.346 7.379 -5.742 1 97 154 GLU A C 1
ATOM 1257 O O . GLU A 1 154 ? 2.143 7.105 -5.746 1 97 154 GLU A O 1
ATOM 1262 N N . TYR A 1 155 ? 3.736 8.617 -5.723 1 97.62 155 TYR A N 1
ATOM 1263 C CA . TYR A 1 155 ? 2.805 9.734 -5.766 1 97.62 155 TYR A CA 1
ATOM 1264 C C . TYR A 1 155 ? 1.91 9.656 -7 1 97.62 155 TYR A C 1
ATOM 1266 O O . TYR A 1 155 ? 0.687 9.766 -6.895 1 97.62 155 TYR A O 1
ATOM 1274 N N . GLN A 1 156 ? 2.508 9.422 -8.109 1 97.06 156 GLN A N 1
ATOM 1275 C CA . GLN A 1 156 ? 1.787 9.398 -9.375 1 97.06 156 GLN A CA 1
ATOM 1276 C C . GLN A 1 156 ? 0.802 8.234 -9.43 1 97.06 156 GLN A C 1
ATOM 1278 O O . GLN A 1 156 ? -0.265 8.344 -10.039 1 97.06 156 GLN A O 1
ATOM 1283 N N . ARG A 1 157 ? 1.156 7.223 -8.828 1 95.38 157 ARG A N 1
ATOM 1284 C CA . ARG A 1 157 ? 0.274 6.059 -8.789 1 95.38 157 ARG A CA 1
ATOM 1285 C C . ARG A 1 157 ? -1.059 6.402 -8.133 1 95.38 157 ARG A C 1
ATOM 1287 O O . ARG A 1 157 ? -2.117 6 -8.617 1 95.38 157 ARG A O 1
ATOM 1294 N N . PHE A 1 158 ? -1.054 7.121 -7.133 1 97.31 158 PHE A N 1
ATOM 1295 C CA . PHE A 1 158 ? -2.27 7.422 -6.383 1 97.31 158 PHE A CA 1
ATOM 1296 C C . PHE A 1 158 ? -2.963 8.656 -6.949 1 97.31 158 PHE A C 1
ATOM 1298 O O . PHE A 1 158 ? -4.188 8.773 -6.879 1 97.31 158 PHE A O 1
ATOM 1305 N N . ALA A 1 159 ? -2.186 9.539 -7.504 1 96.25 159 ALA A N 1
ATOM 1306 C CA . ALA A 1 159 ? -2.775 10.742 -8.086 1 96.25 159 ALA A CA 1
ATOM 1307 C C . ALA A 1 159 ? -3.326 10.461 -9.484 1 96.25 159 ALA A C 1
ATOM 1309 O O . ALA A 1 159 ? -4.262 11.133 -9.93 1 96.25 159 ALA A O 1
ATOM 1310 N N . GLY A 1 160 ? -2.654 9.484 -10.195 1 93 160 GLY A N 1
ATOM 1311 C CA . GLY A 1 160 ? -3.078 9.141 -11.539 1 93 160 GLY A CA 1
ATOM 1312 C C . GLY A 1 160 ? -2.969 10.297 -12.516 1 93 160 GLY A C 1
ATOM 1313 O O . GLY A 1 160 ? -1.917 10.93 -12.617 1 93 160 GLY A O 1
ATOM 1314 N N . THR A 1 161 ? -4.082 10.594 -13.227 1 91.75 161 THR A N 1
ATOM 1315 C CA . THR A 1 161 ? -4.105 11.633 -14.242 1 91.75 161 THR A CA 1
ATOM 1316 C C . THR A 1 161 ? -4.168 13.016 -13.609 1 91.75 161 THR A C 1
ATOM 1318 O O . THR A 1 161 ? -3.99 14.031 -14.289 1 91.75 161 THR A O 1
ATOM 1321 N N . LYS A 1 162 ? -4.305 13.133 -12.344 1 93.38 162 LYS A N 1
ATOM 1322 C CA . LYS A 1 162 ? -4.441 14.414 -11.656 1 93.38 162 LYS A CA 1
ATOM 1323 C C . LYS A 1 162 ? -3.135 14.82 -10.984 1 93.38 162 LYS A C 1
ATOM 1325 O O . LYS A 1 162 ? -3.104 15.773 -10.203 1 93.38 162 LYS A O 1
ATOM 1330 N N . ALA A 1 163 ? -2.082 14.141 -11.211 1 95.5 163 ALA A N 1
ATOM 1331 C CA . ALA A 1 163 ? -0.781 14.484 -10.641 1 95.5 163 ALA A CA 1
ATOM 1332 C C . ALA A 1 163 ? -0.405 15.93 -10.977 1 95.5 163 ALA A C 1
ATOM 1334 O O . ALA A 1 163 ? -0.623 16.391 -12.094 1 95.5 163 ALA A O 1
ATOM 1335 N N . ARG A 1 164 ? 0.195 16.609 -9.984 1 95.38 164 ARG A N 1
ATOM 1336 C CA . ARG A 1 164 ? 0.556 18.016 -10.125 1 95.38 164 ARG A CA 1
ATOM 1337 C C . ARG A 1 164 ? 2.07 18.203 -10.109 1 95.38 164 ARG A C 1
ATOM 1339 O O . ARG A 1 164 ? 2.748 17.703 -9.211 1 95.38 164 ARG A O 1
ATOM 1346 N N . THR A 1 165 ? 2.521 19 -11.023 1 94.88 165 THR A N 1
ATOM 1347 C CA . THR A 1 165 ? 3.941 19.328 -11.07 1 94.88 165 THR A CA 1
ATOM 1348 C C . THR A 1 165 ? 4.355 20.094 -9.812 1 94.88 165 THR A C 1
ATOM 1350 O O . THR A 1 165 ? 5.465 19.906 -9.305 1 94.88 165 THR A O 1
ATOM 1353 N N . SER A 1 166 ? 3.5 20.938 -9.367 1 94.69 166 SER A N 1
ATOM 1354 C CA . SER A 1 166 ? 3.795 21.734 -8.172 1 94.69 166 SER A CA 1
ATOM 1355 C C . SER A 1 166 ? 4.039 20.828 -6.965 1 94.69 166 SER A C 1
ATOM 1357 O O . SER A 1 166 ? 4.941 21.094 -6.164 1 94.69 166 SER A O 1
ATOM 1359 N N . ASP A 1 167 ? 3.24 19.812 -6.785 1 95.62 167 ASP A N 1
ATOM 1360 C CA . ASP A 1 167 ? 3.434 18.859 -5.695 1 95.62 167 ASP A CA 1
ATOM 1361 C C . ASP A 1 167 ? 4.777 18.141 -5.828 1 95.62 167 ASP A C 1
ATOM 1363 O O . ASP A 1 167 ? 5.5 17.984 -4.844 1 95.62 167 ASP A O 1
ATOM 1367 N N . MET A 1 168 ? 5.082 17.703 -7.012 1 96.38 168 MET A N 1
ATOM 1368 C CA . MET A 1 168 ? 6.324 16.969 -7.273 1 96.38 168 MET A CA 1
ATOM 1369 C C . MET A 1 168 ? 7.539 17.859 -7.004 1 96.38 168 MET A C 1
ATOM 1371 O O . MET A 1 168 ? 8.508 17.406 -6.395 1 96.38 168 MET A O 1
ATOM 1375 N N . ASN A 1 169 ? 7.465 19.094 -7.391 1 95 169 ASN A N 1
ATOM 1376 C CA . ASN A 1 169 ? 8.523 20.062 -7.09 1 95 169 ASN A CA 1
ATOM 1377 C C . ASN A 1 169 ? 8.664 20.281 -5.586 1 95 169 ASN A C 1
ATOM 1379 O O . ASN A 1 169 ? 9.773 20.406 -5.074 1 95 169 ASN A O 1
ATOM 1383 N N . PHE A 1 170 ? 7.57 20.359 -4.938 1 95.12 170 PHE A N 1
ATOM 1384 C CA . PHE A 1 170 ? 7.59 20.547 -3.492 1 95.12 170 PHE A CA 1
ATOM 1385 C C . PHE A 1 170 ? 8.359 19.406 -2.816 1 95.12 170 PHE A C 1
ATOM 1387 O O . PHE A 1 170 ? 9.25 19.656 -2 1 95.12 170 PHE A O 1
ATOM 1394 N N . MET A 1 171 ? 8.008 18.188 -3.162 1 95.31 171 MET A N 1
ATOM 1395 C CA . MET A 1 171 ? 8.664 17.031 -2.555 1 95.31 171 MET A CA 1
ATOM 1396 C C . MET A 1 171 ? 10.156 17.031 -2.867 1 95.31 171 MET A C 1
ATOM 1398 O O . MET A 1 171 ? 10.977 16.688 -2.008 1 95.31 171 MET A O 1
ATOM 1402 N N . GLU A 1 172 ? 10.461 17.406 -4.016 1 95.06 172 GLU A N 1
ATOM 1403 C CA . GLU A 1 172 ? 11.859 17.453 -4.422 1 95.06 172 GLU A CA 1
ATOM 1404 C C . GLU A 1 172 ? 12.648 18.438 -3.568 1 95.06 172 GLU A C 1
ATOM 1406 O O . GLU A 1 172 ? 13.781 18.156 -3.166 1 95.06 172 GLU A O 1
ATOM 1411 N N . ARG A 1 173 ? 12.055 19.484 -3.246 1 93.12 173 ARG A N 1
ATOM 1412 C CA . ARG A 1 173 ? 12.75 20.594 -2.576 1 93.12 173 ARG A CA 1
ATOM 1413 C C . ARG A 1 173 ? 12.664 20.438 -1.061 1 93.12 173 ARG A C 1
ATOM 1415 O O . ARG A 1 173 ? 13.383 21.125 -0.327 1 93.12 173 ARG A O 1
ATOM 1422 N N . TYR A 1 174 ? 11.742 19.656 -0.627 1 93 174 TYR A N 1
ATOM 1423 C CA . TYR A 1 174 ? 11.562 19.516 0.813 1 93 174 TYR A CA 1
ATOM 1424 C C . TYR A 1 174 ? 12.867 19.094 1.487 1 93 174 TYR A C 1
ATOM 1426 O O . TYR A 1 174 ? 13.492 18.109 1.098 1 93 174 TYR A O 1
ATOM 1434 N N . ASP A 1 175 ? 13.227 19.844 2.555 1 87.25 175 ASP A N 1
ATOM 1435 C CA . ASP A 1 175 ? 14.5 19.625 3.229 1 87.25 175 ASP A CA 1
ATOM 1436 C C . ASP A 1 175 ? 14.336 18.719 4.441 1 87.25 175 ASP A C 1
ATOM 1438 O O . ASP A 1 175 ? 13.883 19.156 5.5 1 87.25 175 ASP A O 1
ATOM 1442 N N . ILE A 1 176 ? 14.828 17.578 4.297 1 84.88 176 ILE A N 1
ATOM 1443 C CA . ILE A 1 176 ? 14.656 16.578 5.344 1 84.88 176 ILE A CA 1
ATOM 1444 C C . ILE A 1 176 ? 15.641 16.859 6.484 1 84.88 176 ILE A C 1
ATOM 1446 O O . ILE A 1 176 ? 15.406 16.453 7.625 1 84.88 176 ILE A O 1
ATOM 1450 N N . LEU A 1 177 ? 16.703 17.516 6.227 1 79.38 177 LEU A N 1
ATOM 1451 C CA . LEU A 1 177 ? 17.719 17.797 7.238 1 79.38 177 LEU A CA 1
ATOM 1452 C C . LEU A 1 177 ? 17.141 18.672 8.344 1 79.38 177 LEU A C 1
ATOM 1454 O O . LEU A 1 177 ? 17.484 18.5 9.523 1 79.38 177 LEU A O 1
ATOM 1458 N N . ARG A 1 178 ? 16.297 19.531 7.98 1 76.69 178 ARG A N 1
ATOM 1459 C CA . ARG A 1 178 ? 15.672 20.406 8.984 1 76.69 178 ARG A CA 1
ATOM 1460 C C . ARG A 1 178 ? 14.828 19.594 9.961 1 76.69 178 ARG A C 1
ATOM 1462 O O . ARG A 1 178 ? 14.828 19.859 11.164 1 76.69 178 ARG A O 1
ATOM 1469 N N . LEU A 1 179 ? 14.195 18.594 9.469 1 77.69 179 LEU A N 1
ATOM 1470 C CA . LEU A 1 179 ? 13.367 17.734 10.312 1 77.69 179 LEU A CA 1
ATOM 1471 C C . LEU A 1 179 ? 14.227 16.844 11.195 1 77.69 179 LEU A C 1
ATOM 1473 O O . LEU A 1 179 ? 13.914 16.641 12.375 1 77.69 179 LEU A O 1
ATOM 1477 N N . ARG A 1 180 ? 15.258 16.344 10.734 1 75.06 180 ARG A N 1
ATOM 1478 C CA . ARG A 1 180 ? 16.156 15.484 11.492 1 75.06 180 ARG A CA 1
ATOM 1479 C C . ARG A 1 180 ? 16.75 16.234 12.68 1 75.06 180 ARG A C 1
ATOM 1481 O O . ARG A 1 180 ? 16.875 15.672 13.773 1 75.06 180 ARG A O 1
ATOM 1488 N N . GLN A 1 181 ? 17.016 17.391 12.445 1 72.06 181 GLN A N 1
ATOM 1489 C CA . GLN A 1 181 ? 17.578 18.219 13.508 1 72.06 181 GLN A CA 1
ATOM 1490 C C . GLN A 1 181 ? 16.578 18.422 14.641 1 72.06 181 GLN A C 1
ATOM 1492 O O . GLN A 1 181 ? 16.938 18.391 15.812 1 72.06 181 GLN A O 1
ATOM 1497 N N . SER A 1 182 ? 15.383 18.562 14.195 1 69.31 182 SER A N 1
ATOM 1498 C CA . SER A 1 182 ? 14.328 18.734 15.188 1 69.31 182 SER A CA 1
ATOM 1499 C C . SER A 1 182 ? 14.117 17.469 16 1 69.31 182 SER A C 1
ATOM 1501 O O . SER A 1 182 ? 13.938 17.531 17.219 1 69.31 182 SER A O 1
ATOM 1503 N N . LEU A 1 183 ? 14.219 16.375 15.383 1 69.19 183 LEU A N 1
ATOM 1504 C CA . LEU A 1 183 ? 14.031 15.086 16.047 1 69.19 183 LEU A CA 1
ATOM 1505 C C . LEU A 1 183 ? 15.18 14.797 17 1 69.19 183 LEU A C 1
ATOM 1507 O O . LEU A 1 183 ? 14.969 14.305 18.109 1 69.19 183 LEU A O 1
ATOM 1511 N N . TYR A 1 184 ? 16.297 15.117 16.547 1 62.81 184 TYR A N 1
ATOM 1512 C CA . TYR A 1 184 ? 17.469 14.953 17.391 1 62.81 184 TYR A CA 1
ATOM 1513 C C . TYR A 1 184 ? 17.375 15.836 18.625 1 62.81 184 TYR A C 1
ATOM 1515 O O . TYR A 1 184 ? 17.734 15.414 19.734 1 62.81 184 TYR A O 1
ATOM 1523 N N . THR A 1 185 ? 16.844 16.953 18.406 1 59.88 185 THR A N 1
ATOM 1524 C CA . THR A 1 185 ? 16.672 17.875 19.531 1 59.88 185 THR A CA 1
ATOM 1525 C C . THR A 1 185 ? 15.672 17.328 20.547 1 59.88 185 THR A C 1
ATOM 1527 O O . THR A 1 185 ? 15.891 17.406 21.75 1 59.88 185 THR A O 1
ATOM 1530 N N . LEU A 1 186 ? 14.68 16.703 20 1 58.09 186 LEU A N 1
ATOM 1531 C CA . LEU A 1 186 ? 13.664 16.125 20.859 1 58.09 186 LEU A CA 1
ATOM 1532 C C . LEU A 1 186 ? 14.219 14.906 21.609 1 58.09 186 LEU A C 1
ATOM 1534 O O . LEU A 1 186 ? 13.961 14.727 22.797 1 58.09 186 LEU A O 1
ATOM 1538 N N . ILE A 1 187 ? 14.883 14.102 20.922 1 58.19 187 ILE A N 1
ATOM 1539 C CA . ILE A 1 187 ? 15.508 12.938 21.531 1 58.19 187 ILE A CA 1
ATOM 1540 C C . ILE A 1 187 ? 16.516 13.383 22.578 1 58.19 187 ILE A C 1
ATOM 1542 O O . ILE A 1 187 ? 16.562 12.828 23.688 1 58.19 187 ILE A O 1
ATOM 1546 N N . TYR A 1 188 ? 17.234 14.359 22.141 1 54.22 188 TYR A N 1
ATOM 1547 C CA . TYR A 1 188 ? 18.203 14.914 23.062 1 54.22 188 TYR A CA 1
ATOM 1548 C C . TYR A 1 188 ? 17.516 15.562 24.25 1 54.22 188 TYR A C 1
ATOM 1550 O O . TYR A 1 188 ? 17.984 15.453 25.391 1 54.22 188 TYR A O 1
ATOM 1558 N N . GLN A 1 189 ? 16.453 16.188 23.922 1 49.53 189 GLN A N 1
ATOM 1559 C CA . GLN A 1 189 ? 15.711 16.828 25 1 49.53 189 GLN A CA 1
ATOM 1560 C C . GLN A 1 189 ? 15.055 15.781 25.906 1 49.53 189 GLN A C 1
ATOM 1562 O O . GLN A 1 189 ? 15.047 15.938 27.125 1 49.53 189 GLN A O 1
ATOM 1567 N N . TYR A 1 190 ? 14.461 14.828 25.219 1 50.97 190 TYR A N 1
ATOM 1568 C CA . TYR A 1 190 ? 13.773 13.797 25.984 1 50.97 190 TYR A CA 1
ATOM 1569 C C . TYR A 1 190 ? 14.781 12.875 26.672 1 50.97 190 TYR A C 1
ATOM 1571 O O . TYR A 1 190 ? 14.539 12.406 27.781 1 50.97 190 TYR A O 1
ATOM 1579 N N . HIS A 1 191 ? 15.641 12.336 25.812 1 48.34 191 HIS A N 1
ATOM 1580 C CA . HIS A 1 191 ? 16.609 11.5 26.484 1 48.34 191 HIS A CA 1
ATOM 1581 C C . HIS A 1 191 ? 17.469 12.312 27.453 1 48.34 191 HIS A C 1
ATOM 1583 O O . HIS A 1 191 ? 18.297 11.766 28.172 1 48.34 191 HIS A O 1
ATOM 1589 N N . GLY A 1 192 ? 16.984 13.344 28.078 1 44.69 192 GLY A N 1
ATOM 1590 C CA . GLY A 1 192 ? 17.578 14.008 29.25 1 44.69 192 GLY A CA 1
ATOM 1591 C C . GLY A 1 192 ? 18.969 14.531 28.984 1 44.69 192 GLY A C 1
ATOM 1592 O O . GLY A 1 192 ? 19.734 14.789 29.922 1 44.69 192 GLY A O 1
ATOM 1593 N N . TYR A 1 193 ? 19.609 14.531 27.906 1 43.09 193 TYR A N 1
ATOM 1594 C CA . TYR A 1 193 ? 20.969 15.055 28.016 1 43.09 193 TYR A CA 1
ATOM 1595 C C . TYR A 1 193 ? 20.953 16.516 28.422 1 43.09 193 TYR A C 1
ATOM 1597 O O . TYR A 1 193 ? 21.984 17.188 28.438 1 43.09 193 TYR A O 1
ATOM 1605 N N . GLY A 1 194 ? 19.828 17.234 28.438 1 37.75 194 GLY A N 1
ATOM 1606 C CA . GLY A 1 194 ? 19.875 18.375 29.312 1 37.75 194 GLY A CA 1
ATOM 1607 C C . GLY A 1 194 ? 20.219 18.016 30.75 1 37.75 194 GLY A C 1
ATOM 1608 O O . GLY A 1 194 ? 20.125 18.859 31.656 1 37.75 194 GLY A O 1
ATOM 1609 N N 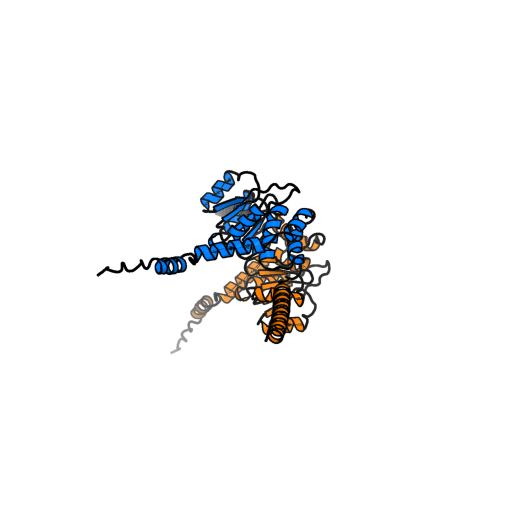. TYR A 1 195 ? 19.922 16.781 31.188 1 33.75 195 TYR A N 1
ATOM 1610 C CA . TYR A 1 195 ? 20.125 16.656 32.625 1 33.75 195 TYR A CA 1
ATOM 1611 C C . TYR A 1 195 ? 21.5 17.156 33.031 1 33.75 195 TYR A C 1
ATOM 1613 O O . TYR A 1 195 ? 21.641 18 33.906 1 33.75 195 TYR A O 1
ATOM 1621 N N . ASN A 1 196 ? 22.516 16.141 33.406 1 34.94 196 ASN A N 1
ATOM 1622 C CA . ASN A 1 196 ? 23.5 16.219 34.5 1 34.94 196 ASN A CA 1
ATOM 1623 C C . ASN A 1 196 ? 24.719 17.031 34.062 1 34.94 196 ASN A C 1
ATOM 1625 O O . ASN A 1 196 ? 25.641 17.25 34.875 1 34.94 196 ASN A O 1
ATOM 1629 N N . LYS A 1 197 ? 25 17.172 32.781 1 34.94 197 LYS A N 1
ATOM 1630 C CA . LYS A 1 197 ? 26.328 17.781 32.688 1 34.94 197 LYS A CA 1
ATOM 1631 C C . LYS A 1 197 ? 26.266 19.266 33.062 1 34.94 197 LYS A C 1
ATOM 1633 O O . LYS A 1 197 ? 27.297 19.906 33.25 1 34.94 197 LYS A O 1
ATOM 1638 N N . ARG A 1 198 ? 25.094 19.844 32.812 1 35.28 198 ARG A N 1
ATOM 1639 C CA . ARG A 1 198 ? 25.109 21.25 33.25 1 35.28 198 ARG A CA 1
ATOM 1640 C C . ARG A 1 198 ? 25.219 21.359 34.75 1 35.28 198 ARG A C 1
ATOM 1642 O O . ARG A 1 198 ? 25.656 22.375 35.281 1 35.28 198 ARG A O 1
ATOM 1649 N N . ARG A 1 199 ? 24.609 20.312 35.375 1 34.66 199 ARG A N 1
ATOM 1650 C CA . ARG A 1 199 ? 24.719 20.469 36.844 1 34.66 199 ARG A CA 1
ATOM 1651 C C . ARG A 1 199 ? 26.172 20.328 37.281 1 34.66 199 ARG A C 1
ATOM 1653 O O . ARG A 1 199 ? 26.547 20.844 38.344 1 34.66 199 ARG A O 1
ATOM 1660 N N . LEU A 1 200 ? 26.875 19.422 36.5 1 33.66 200 LEU A N 1
ATOM 1661 C CA . LEU A 1 200 ? 28.203 19.219 37.062 1 33.66 200 LEU A CA 1
ATOM 1662 C C . LEU A 1 200 ? 29.078 20.453 36.844 1 33.66 200 LEU A C 1
ATOM 1664 O O . LEU A 1 200 ? 29.938 20.75 37.688 1 33.66 200 LEU A O 1
ATOM 1668 N N . LEU A 1 201 ? 28.844 20.984 35.625 1 34.22 201 LEU A N 1
ATOM 1669 C CA . LEU A 1 201 ? 29.828 22.047 35.406 1 34.22 201 LEU A CA 1
ATOM 1670 C C . LEU A 1 201 ? 29.578 23.219 36.344 1 34.22 201 LEU A C 1
ATOM 1672 O O . LEU A 1 201 ? 30.516 23.875 36.812 1 34.22 201 LEU A O 1
ATOM 1676 N N . ASP A 1 202 ? 28.219 23.422 36.438 1 34.97 202 ASP A N 1
ATOM 1677 C CA . ASP A 1 202 ? 27.984 24.641 37.219 1 34.97 202 ASP A CA 1
ATOM 1678 C C . ASP A 1 202 ? 28.375 24.453 38.688 1 34.97 202 ASP A C 1
ATOM 1680 O O . ASP A 1 202 ? 28.406 25.422 39.438 1 34.97 202 ASP A O 1
ATOM 1684 N N . ARG A 1 203 ? 28.234 23.109 39 1 32.44 203 ARG A N 1
ATOM 1685 C CA . ARG A 1 203 ? 28.547 22.953 40.406 1 32.44 203 ARG A CA 1
ATOM 1686 C C . ARG A 1 203 ? 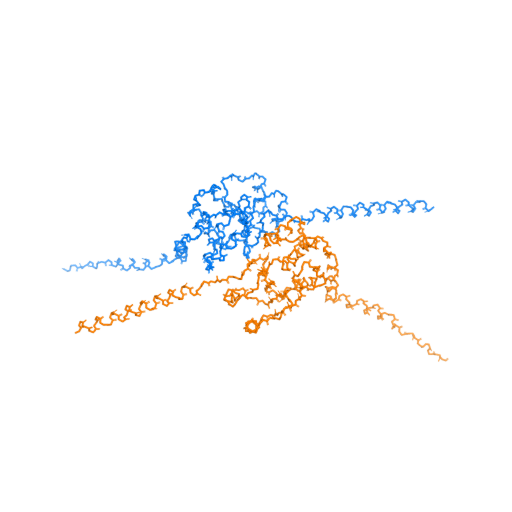30.016 23.312 40.688 1 32.44 203 ARG A C 1
ATOM 1688 O O . ARG A 1 203 ? 30.422 23.406 41.844 1 32.44 203 ARG A O 1
ATOM 1695 N N . GLU A 1 204 ? 30.766 22.938 39.594 1 33.78 204 GLU A N 1
ATOM 1696 C CA . GLU A 1 204 ? 32.188 23.078 39.969 1 33.78 204 GLU A CA 1
ATOM 1697 C C . GLU A 1 204 ? 32.5 24.531 40.312 1 33.78 204 GLU A C 1
ATOM 1699 O O . GLU A 1 204 ? 33.5 24.781 41.031 1 33.78 204 GLU A O 1
ATOM 1704 N N . ASP A 1 205 ? 31.875 25.344 39.5 1 33.62 205 ASP A N 1
ATOM 1705 C CA . ASP A 1 205 ? 32.562 26.641 39.562 1 33.62 205 ASP A CA 1
ATOM 1706 C C . ASP A 1 205 ? 32.281 27.344 40.875 1 33.62 205 ASP A C 1
ATOM 1708 O O . ASP A 1 205 ? 32.688 28.469 41.094 1 33.62 205 ASP A O 1
ATOM 1712 N N . THR A 1 206 ? 31.109 26.938 41.438 1 29.81 206 THR A N 1
ATOM 1713 C CA . THR A 1 206 ? 30.797 27.812 42.562 1 29.81 206 THR A CA 1
ATOM 1714 C C . THR A 1 206 ? 31.734 27.562 43.719 1 29.81 206 THR A C 1
ATOM 1716 O O . THR A 1 206 ? 31.375 26.891 44.688 1 29.81 206 THR A O 1
ATOM 1719 N N . LEU A 1 207 ? 32.688 26.688 43.562 1 31.75 207 LEU A N 1
ATOM 1720 C CA . LEU A 1 207 ? 33.625 26.547 44.656 1 31.75 207 LEU A CA 1
ATOM 1721 C C . LEU A 1 207 ? 34.188 27.906 45.062 1 31.75 207 LEU A C 1
ATOM 1723 O O . LEU A 1 207 ? 34.844 28.578 44.25 1 31.75 207 LEU A O 1
ATOM 1727 N N . THR A 1 208 ? 33.438 28.625 45.938 1 31.36 208 THR A N 1
ATOM 1728 C CA . THR A 1 208 ? 33.594 29.906 46.625 1 31.36 208 THR A CA 1
ATOM 1729 C C . THR A 1 208 ? 35 30.062 47.188 1 31.36 208 THR A C 1
ATOM 1731 O O . THR A 1 208 ? 35.688 29.078 47.469 1 31.36 208 THR A O 1
ATOM 1734 N N . LYS A 1 209 ? 35.656 31.219 46.969 1 33.19 209 LYS A N 1
ATOM 1735 C CA . LYS A 1 209 ? 36.906 31.906 47.281 1 33.19 209 LYS A CA 1
ATOM 1736 C C . LYS A 1 209 ? 37.219 31.797 48.75 1 33.19 209 LYS A C 1
ATOM 1738 O O . LYS A 1 209 ? 36.344 32.031 49.625 1 33.19 209 LYS A O 1
ATOM 1743 N N . PRO A 1 210 ? 38.188 30.922 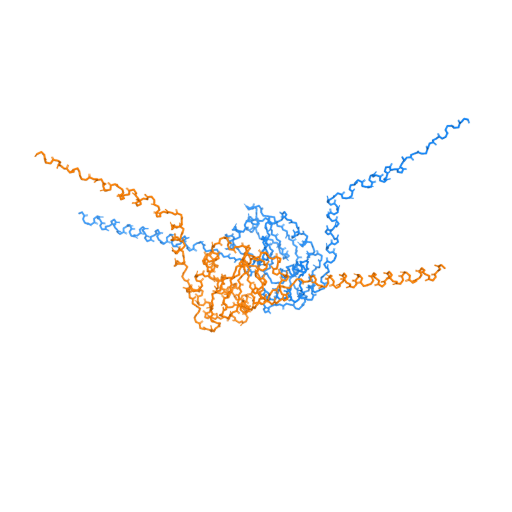49.156 1 33.69 210 PRO A N 1
ATOM 1744 C CA . PRO A 1 210 ? 38.594 30.828 50.531 1 33.69 210 PRO A CA 1
ATOM 1745 C C . PRO A 1 210 ? 38.906 32.188 51.156 1 33.69 210 PRO A C 1
ATOM 1747 O O . PRO A 1 210 ? 39.594 33 50.531 1 33.69 210 PRO A O 1
ATOM 1750 N N . ARG A 1 211 ? 38 32.781 51.906 1 31.84 211 ARG A N 1
ATOM 1751 C CA . ARG A 1 211 ? 38.25 33.969 52.688 1 31.84 211 ARG A CA 1
ATOM 1752 C C . ARG A 1 211 ? 39.531 33.812 53.5 1 31.84 211 ARG A C 1
ATOM 1754 O O . ARG A 1 211 ? 39.656 32.844 54.25 1 31.84 211 ARG A O 1
ATOM 1761 N N . ILE A 1 212 ? 40.625 34.25 52.906 1 30.84 212 ILE A N 1
ATOM 1762 C CA . ILE A 1 212 ? 41.906 34.375 53.594 1 30.84 212 ILE A CA 1
ATOM 1763 C C . ILE A 1 212 ? 41.688 35 54.938 1 30.84 212 ILE A C 1
ATOM 1765 O O . ILE A 1 212 ? 41.125 36.094 55.031 1 30.84 212 ILE A O 1
ATOM 1769 N N . LYS A 1 213 ? 41.406 34.188 55.875 1 25.78 213 LYS A N 1
ATOM 1770 C CA . LYS A 1 213 ? 41.5 34.656 57.281 1 25.78 213 LYS A CA 1
ATOM 1771 C C . LYS A 1 213 ? 42.781 35.406 57.531 1 25.78 213 LYS A C 1
ATOM 1773 O O . LYS A 1 213 ? 43.875 34.875 57.312 1 25.78 213 LYS A O 1
ATOM 1778 N N . SER A 1 214 ? 42.656 36.719 57.125 1 25.73 214 SER A N 1
ATOM 1779 C CA . SER A 1 214 ? 43.719 37.688 57.5 1 25.73 214 SER A CA 1
ATOM 1780 C C . SER A 1 214 ? 44.156 37.469 58.938 1 25.73 214 SER A C 1
ATOM 1782 O O . SER A 1 214 ? 43.344 37.406 59.844 1 25.73 214 SER A O 1
ATOM 1784 N N . SER A 1 215 ? 45.281 36.75 59.156 1 25.48 215 SER A N 1
ATOM 1785 C CA . SER A 1 215 ? 46 37.094 60.375 1 25.48 215 SER A CA 1
ATOM 1786 C C . SER A 1 215 ? 46.344 38.562 60.438 1 25.48 215 SER A C 1
ATOM 1788 O O . SER A 1 215 ? 46.625 39.156 59.406 1 25.48 215 SER A O 1
ATOM 1790 N N . MET B 1 1 ? 59.938 24.078 10.438 1 42.75 1 MET B N 1
ATOM 1791 C CA . MET B 1 1 ? 58.844 23.5 11.211 1 42.75 1 MET B CA 1
ATOM 1792 C C . MET B 1 1 ? 57.469 23.922 10.648 1 42.75 1 MET B C 1
ATOM 1794 O O . MET B 1 1 ? 56.469 23.219 10.82 1 42.75 1 MET B O 1
ATOM 1798 N N . GLY B 1 2 ? 57.469 24.953 9.875 1 40.19 2 GLY B N 1
ATOM 1799 C CA . GLY B 1 2 ? 56.25 25.484 9.305 1 40.19 2 GLY B CA 1
ATOM 1800 C C . GLY B 1 2 ? 55.812 24.781 8.031 1 40.19 2 GLY B C 1
ATOM 1801 O O . GLY B 1 2 ? 54.625 24.609 7.777 1 40.19 2 GLY B O 1
ATOM 1802 N N . LYS B 1 3 ? 56.844 24.25 7.242 1 52.47 3 LYS B N 1
ATOM 1803 C CA . LYS B 1 3 ? 56.469 23.625 5.973 1 52.47 3 LYS B CA 1
ATOM 1804 C C . LYS B 1 3 ? 55.938 22.203 6.195 1 52.47 3 LYS B C 1
ATOM 1806 O O . LYS B 1 3 ? 55 21.781 5.52 1 52.47 3 LYS B O 1
ATOM 1811 N N . LEU B 1 4 ? 56.469 21.547 7.176 1 48.56 4 LEU B N 1
ATOM 1812 C CA . LEU B 1 4 ? 55.969 20.188 7.438 1 48.56 4 LEU B CA 1
ATOM 1813 C C . LEU B 1 4 ? 54.562 20.219 8.023 1 48.56 4 LEU B C 1
ATOM 1815 O O . LEU B 1 4 ? 53.75 19.375 7.695 1 48.56 4 LEU B O 1
ATOM 1819 N N . LEU B 1 5 ? 54.25 21.344 8.68 1 44.03 5 LEU B N 1
ATOM 1820 C CA . LEU B 1 5 ? 52.906 21.453 9.227 1 44.03 5 LEU B CA 1
ATOM 1821 C C . LEU B 1 5 ? 51.906 21.781 8.133 1 44.03 5 LEU B C 1
ATOM 1823 O O . LEU B 1 5 ? 50.812 21.234 8.117 1 44.03 5 LEU B O 1
ATOM 1827 N N . TRP B 1 6 ? 52.406 22.516 7.148 1 46.03 6 TRP B N 1
ATOM 1828 C CA . TRP B 1 6 ? 51.469 22.891 6.082 1 46.03 6 TRP B CA 1
ATOM 1829 C C . TRP B 1 6 ? 51.156 21.688 5.18 1 46.03 6 TRP B C 1
ATOM 1831 O O . TRP B 1 6 ? 50.031 21.469 4.801 1 46.03 6 TRP B O 1
ATOM 1841 N N . GLU B 1 7 ? 52.156 20.844 4.969 1 50.06 7 GLU B N 1
ATOM 1842 C CA . GLU B 1 7 ? 51.906 19.656 4.16 1 50.06 7 GLU B CA 1
ATOM 1843 C C . GLU B 1 7 ? 51.031 18.656 4.902 1 50.06 7 GLU B C 1
ATOM 1845 O O . GLU B 1 7 ? 50.188 17.984 4.293 1 50.06 7 GLU B O 1
ATOM 1850 N N . LYS B 1 8 ? 51.125 18.562 6.199 1 46.31 8 LYS B N 1
ATOM 1851 C CA . LYS B 1 8 ? 50.219 17.672 6.93 1 46.31 8 LYS B CA 1
ATOM 1852 C C . LYS B 1 8 ? 48.781 18.219 6.957 1 46.31 8 LYS B C 1
ATOM 1854 O O . LYS B 1 8 ? 47.844 17.469 6.805 1 46.31 8 LYS B O 1
ATOM 1859 N N . LEU B 1 9 ? 48.688 19.484 6.988 1 41.81 9 LEU B N 1
ATOM 1860 C CA . LEU B 1 9 ? 47.344 20.062 6.988 1 41.81 9 LEU B CA 1
ATOM 1861 C C . LEU B 1 9 ? 46.688 19.891 5.625 1 41.81 9 LEU B C 1
ATOM 1863 O O . LEU B 1 9 ? 45.469 19.641 5.543 1 41.81 9 LEU B O 1
ATOM 1867 N N . LYS B 1 10 ? 47.469 19.859 4.496 1 47.84 10 LYS B N 1
ATOM 1868 C CA . LYS B 1 10 ? 46.875 19.594 3.191 1 47.84 10 LYS B CA 1
ATOM 1869 C C . LYS B 1 10 ? 46.469 18.109 3.057 1 47.84 10 LYS B C 1
ATOM 1871 O O . LYS B 1 10 ? 45.406 17.781 2.525 1 47.84 10 LYS B O 1
ATOM 1876 N N . LYS B 1 11 ? 47.312 17.266 3.553 1 49.66 11 LYS B N 1
ATOM 1877 C CA . LYS B 1 11 ? 46.938 15.852 3.482 1 49.66 11 LYS B CA 1
ATOM 1878 C C . LYS B 1 11 ? 45.719 15.547 4.379 1 49.66 11 LYS B C 1
ATOM 1880 O O . LYS B 1 11 ? 44.844 14.773 4 1 49.66 11 LYS B O 1
ATOM 1885 N N . ILE B 1 12 ? 45.625 16.219 5.449 1 41.56 12 ILE B N 1
ATOM 1886 C CA . ILE B 1 12 ? 44.469 16.016 6.301 1 41.56 12 ILE B CA 1
ATOM 1887 C C . ILE B 1 12 ? 43.219 16.641 5.641 1 41.56 12 ILE B C 1
ATOM 1889 O O . ILE B 1 12 ? 42.125 16.078 5.672 1 41.56 12 ILE B O 1
ATOM 1893 N N . LYS B 1 13 ? 43.406 17.734 4.961 1 43.25 13 LYS B N 1
ATOM 1894 C CA . LYS B 1 13 ? 42.25 18.281 4.223 1 43.25 13 LYS B CA 1
ATOM 1895 C C . LYS B 1 13 ? 41.906 17.406 3.033 1 43.25 13 LYS B C 1
ATOM 1897 O O . LYS B 1 13 ? 40.719 17.234 2.713 1 43.25 13 LYS B O 1
ATOM 1902 N N . GLU B 1 14 ? 42.938 16.875 2.34 1 47.16 14 GLU B N 1
ATOM 1903 C CA . GLU B 1 14 ? 42.656 15.938 1.27 1 47.16 14 GLU B CA 1
ATOM 1904 C C . GLU B 1 14 ? 42.062 14.641 1.825 1 47.16 14 GLU B C 1
ATOM 1906 O O . GLU B 1 14 ? 41.125 14.078 1.246 1 47.16 14 GLU B O 1
ATOM 1911 N N . ILE B 1 15 ? 42.531 14.195 2.953 1 45.5 15 ILE B N 1
ATOM 1912 C CA . ILE B 1 15 ? 41.906 13.023 3.568 1 45.5 15 ILE B CA 1
ATOM 1913 C C . ILE B 1 15 ? 40.531 13.383 4.086 1 45.5 15 ILE B C 1
ATOM 1915 O O . ILE B 1 15 ? 39.594 12.609 3.92 1 45.5 15 ILE B O 1
ATOM 1919 N N . ASN B 1 16 ? 40.344 14.578 4.652 1 42.5 16 ASN B N 1
ATOM 1920 C CA . ASN B 1 16 ? 39 14.977 5.051 1 42.5 16 ASN B CA 1
ATOM 1921 C C . ASN B 1 16 ? 38.094 15.211 3.842 1 42.5 16 ASN B C 1
ATOM 1923 O O . ASN B 1 16 ? 36.875 14.984 3.904 1 42.5 16 ASN B O 1
ATOM 1927 N N . ARG B 1 17 ? 38.625 15.742 2.697 1 43.81 17 ARG B N 1
ATOM 1928 C CA . ARG B 1 17 ? 37.812 15.812 1.485 1 43.81 17 ARG B CA 1
ATOM 1929 C C . ARG B 1 17 ? 37.562 14.422 0.923 1 43.81 17 ARG B C 1
ATOM 1931 O O . ARG B 1 17 ? 36.438 14.125 0.483 1 43.81 17 ARG B O 1
ATOM 1938 N N . VAL B 1 18 ? 38.531 13.508 0.841 1 47.12 18 VAL B N 1
ATOM 1939 C CA . VAL B 1 18 ? 38.25 12.141 0.388 1 47.12 18 VAL B CA 1
ATOM 1940 C C . VAL B 1 18 ? 37.344 11.438 1.388 1 47.12 18 VAL B C 1
ATOM 1942 O O . VAL B 1 18 ? 36.438 10.688 0.997 1 47.12 18 VAL B O 1
ATOM 1945 N N . ASN B 1 19 ? 37.469 11.625 2.715 1 44.03 19 ASN B N 1
ATOM 1946 C CA . ASN B 1 19 ? 36.531 11.039 3.646 1 44.03 19 ASN B CA 1
ATOM 1947 C C . ASN B 1 19 ? 35.156 11.719 3.551 1 44.03 19 ASN B C 1
ATOM 1949 O O . ASN B 1 19 ? 34.125 11.062 3.701 1 44.03 19 ASN B O 1
ATOM 1953 N N . LYS B 1 20 ? 35.031 13.062 3.367 1 44.5 20 LYS B N 1
ATOM 1954 C CA . LYS B 1 20 ? 33.75 13.688 3.057 1 44.5 20 LYS B CA 1
ATOM 1955 C C . LYS B 1 20 ? 33.25 13.25 1.688 1 44.5 20 LYS B C 1
ATOM 1957 O O . LYS B 1 20 ? 32.031 13.008 1.51 1 44.5 20 LYS B O 1
ATOM 1962 N N . ASP B 1 21 ? 34 13.234 0.642 1 44.75 21 ASP B N 1
ATOM 1963 C CA . ASP B 1 21 ? 33.562 12.656 -0.63 1 44.75 21 ASP B CA 1
ATOM 1964 C C . ASP B 1 21 ? 33.219 11.172 -0.471 1 44.75 21 ASP B C 1
ATOM 1966 O O . ASP B 1 21 ? 32.281 10.68 -1.088 1 44.75 21 ASP B O 1
ATOM 1970 N N . ASP B 1 22 ? 33.969 10.32 0.198 1 44.72 22 ASP B N 1
ATOM 1971 C CA . ASP B 1 22 ? 33.562 8.945 0.495 1 44.72 22 ASP B CA 1
ATOM 1972 C C . ASP B 1 22 ? 32.375 8.898 1.432 1 44.72 22 ASP B C 1
ATOM 1974 O O . ASP B 1 22 ? 31.516 8.008 1.325 1 44.72 22 ASP B O 1
ATOM 1978 N N . GLU B 1 23 ? 32.25 9.672 2.549 1 42.31 23 GLU B N 1
ATOM 1979 C CA . GLU B 1 23 ? 31.016 9.797 3.301 1 42.31 23 GLU B CA 1
ATOM 1980 C C . GLU B 1 23 ? 29.906 10.383 2.434 1 42.31 23 GLU B C 1
ATOM 1982 O O . GLU B 1 23 ? 28.734 10.039 2.598 1 42.31 23 GLU B O 1
ATOM 1987 N N . LEU B 1 24 ? 30.078 11.43 1.686 1 38.78 24 LEU B N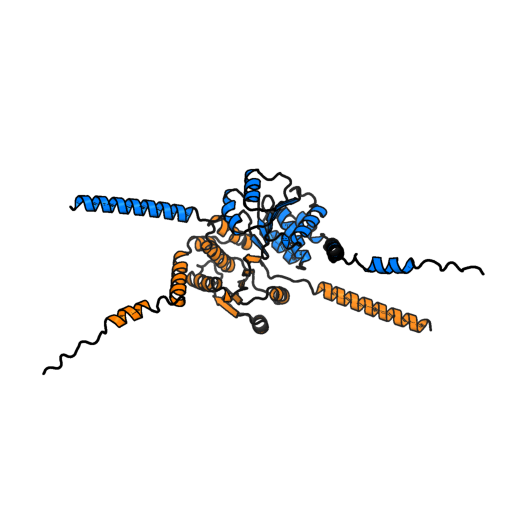 1
ATOM 1988 C CA . LEU B 1 24 ? 29.109 11.859 0.681 1 38.78 24 LEU B CA 1
ATOM 1989 C C . LEU B 1 24 ? 28.922 10.789 -0.382 1 38.78 24 LEU B C 1
ATOM 1991 O O . LEU B 1 24 ? 27.812 10.609 -0.898 1 38.78 24 LEU B O 1
ATOM 1995 N N . LYS B 1 25 ? 29.891 10.094 -0.957 1 39.53 25 LYS B N 1
ATOM 1996 C CA . LYS B 1 25 ? 29.594 8.914 -1.773 1 39.53 25 LYS B CA 1
ATOM 1997 C C . LYS B 1 25 ? 28.938 7.816 -0.943 1 39.53 25 LYS B C 1
ATOM 1999 O O . LYS B 1 25 ? 28.375 6.867 -1.493 1 39.53 25 LYS B O 1
ATOM 2004 N N . LYS B 1 26 ? 29.281 7.574 0.192 1 40.75 26 LYS B N 1
ATOM 2005 C CA . LYS B 1 26 ? 28.547 6.688 1.088 1 40.75 26 LYS B CA 1
ATOM 2006 C C . LYS B 1 26 ? 27.188 7.289 1.474 1 40.75 26 LYS B C 1
ATOM 2008 O O . LYS B 1 26 ? 26.297 6.578 1.943 1 40.75 26 LYS B O 1
ATOM 2013 N N . GLN B 1 27 ? 26.953 8.508 1.771 1 41.66 27 GLN B N 1
ATOM 2014 C CA . GLN B 1 27 ? 25.688 9.227 1.866 1 41.66 27 GLN B CA 1
ATOM 2015 C C . GLN B 1 27 ? 24.891 9.086 0.58 1 41.66 27 GLN B C 1
ATOM 2017 O O . GLN B 1 27 ? 23.656 9.102 0.612 1 41.66 27 GLN B O 1
ATOM 2022 N N . ASN B 1 28 ? 25.391 9.164 -0.653 1 45.03 28 ASN B N 1
ATOM 2023 C CA . ASN B 1 28 ? 24.891 8.883 -1.995 1 45.03 28 ASN B CA 1
ATOM 2024 C C . ASN B 1 28 ? 24.5 7.422 -2.15 1 45.03 28 ASN B C 1
ATOM 2026 O O . ASN B 1 28 ? 23.578 7.102 -2.92 1 45.03 28 ASN B O 1
ATOM 2030 N N . ASP B 1 29 ? 25.297 6.465 -1.838 1 49.59 29 ASP B N 1
ATOM 2031 C CA . ASP B 1 29 ? 25.188 5.02 -2.016 1 49.59 29 ASP B CA 1
ATOM 2032 C C . ASP B 1 29 ? 23.984 4.461 -1.245 1 49.59 29 ASP B C 1
ATOM 2034 O O . ASP B 1 29 ? 23.625 3.291 -1.405 1 49.59 29 ASP B O 1
ATOM 2038 N N . ASP B 1 30 ? 23.5 5.172 -0.254 1 60.5 30 ASP B N 1
ATOM 2039 C CA . ASP B 1 30 ? 22.547 4.824 0.791 1 60.5 30 ASP B CA 1
ATOM 2040 C C . ASP B 1 30 ? 21.109 4.984 0.295 1 60.5 30 ASP B C 1
ATOM 2042 O O . ASP B 1 30 ? 20.156 4.832 1.066 1 60.5 30 ASP B O 1
ATOM 2046 N N . VAL B 1 31 ? 20.953 5.391 -0.861 1 79.56 31 VAL B N 1
ATOM 2047 C CA . VAL B 1 31 ? 19.594 5.555 -1.358 1 79.56 31 VAL B CA 1
ATOM 2048 C C . VAL B 1 31 ? 19 4.188 -1.702 1 79.56 31 VAL B C 1
ATOM 2050 O O . VAL B 1 31 ? 19.578 3.439 -2.498 1 79.56 31 VAL B O 1
ATOM 2053 N N . LEU B 1 32 ? 18.016 3.869 -1.018 1 90.44 32 LEU B N 1
ATOM 2054 C CA . LEU B 1 32 ? 17.297 2.631 -1.279 1 90.44 32 LEU B CA 1
ATOM 2055 C C . LEU B 1 32 ? 16.281 2.82 -2.406 1 90.44 32 LEU B C 1
ATOM 2057 O O . LEU B 1 32 ? 15.508 3.777 -2.395 1 90.44 32 LEU B O 1
ATOM 2061 N N . MET B 1 33 ? 16.328 1.88 -3.404 1 94 33 MET B N 1
ATOM 2062 C CA . MET B 1 33 ? 15.406 1.958 -4.535 1 94 33 MET B CA 1
ATOM 2063 C C . MET B 1 33 ? 14.453 0.768 -4.547 1 94 33 MET B C 1
ATOM 2065 O O . MET B 1 33 ? 14.875 -0.368 -4.773 1 94 33 MET B O 1
ATOM 2069 N N . PRO B 1 34 ? 13.188 1.05 -4.359 1 95.75 34 PRO B N 1
ATOM 2070 C CA . PRO B 1 34 ? 12.258 -0.07 -4.504 1 95.75 34 PRO B CA 1
ATOM 2071 C C . PRO B 1 34 ? 12.055 -0.484 -5.961 1 95.75 34 PRO B C 1
ATOM 2073 O O . PRO B 1 34 ? 12.352 0.292 -6.875 1 95.75 34 PRO B O 1
ATOM 2076 N N . PRO B 1 35 ? 11.609 -1.715 -6.137 1 97.75 35 PRO B N 1
ATOM 2077 C CA . PRO B 1 35 ? 11.266 -2.096 -7.508 1 97.75 35 PRO B CA 1
ATOM 2078 C C . PRO B 1 35 ? 10.094 -1.293 -8.07 1 97.75 35 PRO B C 1
ATOM 2080 O O . PRO B 1 35 ? 9.359 -0.653 -7.312 1 97.75 35 PRO B O 1
ATOM 2083 N N . ILE B 1 36 ? 9.945 -1.386 -9.32 1 96.56 36 ILE B N 1
ATOM 2084 C CA . ILE B 1 36 ? 8.875 -0.646 -9.977 1 96.56 36 ILE B CA 1
ATOM 2085 C C . ILE B 1 36 ? 7.52 -1.145 -9.469 1 96.56 36 ILE B C 1
ATOM 2087 O O . ILE B 1 36 ? 7.332 -2.346 -9.266 1 96.56 36 ILE B O 1
ATOM 2091 N N . ASN B 1 37 ? 6.602 -0.142 -9.305 1 96.88 37 ASN B N 1
ATOM 2092 C CA . ASN B 1 37 ? 5.23 -0.45 -8.914 1 96.88 37 ASN B CA 1
ATOM 2093 C C . ASN B 1 37 ? 5.176 -1.165 -7.562 1 96.88 37 ASN B C 1
ATOM 2095 O O . ASN B 1 37 ? 4.344 -2.047 -7.359 1 96.88 37 ASN B O 1
ATOM 2099 N N . PHE B 1 38 ? 6.098 -0.818 -6.703 1 97.44 38 PHE B N 1
ATOM 2100 C CA . PHE B 1 38 ? 6.184 -1.408 -5.371 1 97.44 38 PHE B CA 1
ATOM 2101 C C . PHE B 1 38 ? 5.125 -0.815 -4.445 1 97.44 38 PHE B C 1
ATOM 2103 O O . PHE B 1 38 ? 4.883 0.393 -4.469 1 97.44 38 PHE B O 1
ATOM 2110 N N . SER B 1 39 ? 4.547 -1.696 -3.623 1 97.19 39 SER B N 1
ATOM 2111 C CA . SER B 1 39 ? 3.658 -1.238 -2.561 1 97.19 39 SER B CA 1
ATOM 2112 C C . SER B 1 39 ? 3.461 -2.316 -1.502 1 97.19 39 SER B C 1
ATOM 2114 O O . SER B 1 39 ? 3.67 -3.502 -1.77 1 97.19 39 SER B O 1
ATOM 2116 N N . MET B 1 40 ? 3.145 -1.871 -0.376 1 95.75 40 MET B N 1
ATOM 2117 C CA . MET B 1 40 ? 2.672 -2.803 0.644 1 95.75 40 MET B CA 1
ATOM 2118 C C . MET B 1 40 ? 1.192 -3.113 0.452 1 95.75 40 MET B C 1
ATOM 2120 O O . MET B 1 40 ? 0.374 -2.203 0.318 1 95.75 40 MET B O 1
ATOM 2124 N N . VAL B 1 41 ? 0.898 -4.383 0.387 1 97.38 41 VAL B N 1
ATOM 2125 C CA . VAL B 1 41 ? -0.485 -4.828 0.26 1 97.38 41 VAL B CA 1
ATOM 2126 C C . VAL B 1 41 ? -1.142 -4.875 1.637 1 97.38 41 VAL B C 1
ATOM 2128 O O . VAL B 1 41 ? -2.238 -4.348 1.827 1 97.38 41 VAL B O 1
ATOM 2131 N N . GLU B 1 42 ? -0.555 -5.527 2.516 1 93.75 42 GLU B N 1
ATOM 2132 C CA . GLU B 1 42 ? -0.856 -5.59 3.943 1 93.75 42 GLU B CA 1
ATOM 2133 C C . GLU B 1 42 ? 0.378 -5.98 4.75 1 93.75 42 GLU B C 1
ATOM 2135 O O . GLU B 1 42 ? 1.452 -6.199 4.188 1 93.75 42 GLU B O 1
ATOM 2140 N N . GLU B 1 43 ? 0.244 -6.047 6.031 1 91 43 GLU B N 1
ATOM 2141 C CA . GLU B 1 43 ? 1.402 -6.301 6.883 1 91 43 GLU B CA 1
ATOM 2142 C C . GLU B 1 43 ? 2.143 -7.562 6.445 1 91 43 GLU B C 1
ATOM 2144 O O . GLU B 1 43 ? 1.568 -8.656 6.434 1 91 43 GLU B O 1
ATOM 2149 N N . GLY B 1 44 ? 3.369 -7.355 6.008 1 94.94 44 GLY B N 1
ATOM 2150 C CA . GLY B 1 44 ? 4.223 -8.477 5.641 1 94.94 44 GLY B CA 1
ATOM 2151 C C . GLY B 1 44 ? 4.008 -8.953 4.219 1 94.94 44 GLY B C 1
ATOM 2152 O O . GLY B 1 44 ? 4.691 -9.867 3.754 1 94.94 44 GLY B O 1
ATOM 2153 N N . LEU B 1 45 ? 3.096 -8.359 3.533 1 98.19 45 LEU B N 1
ATOM 2154 C CA . LEU B 1 45 ? 2.814 -8.734 2.15 1 98.19 45 LEU B CA 1
ATOM 2155 C C . LEU B 1 45 ? 3.057 -7.555 1.213 1 98.19 45 LEU B C 1
ATOM 2157 O O . LEU B 1 45 ? 2.459 -6.488 1.382 1 98.19 45 LEU B O 1
ATOM 2161 N N . TYR B 1 46 ? 3.852 -7.848 0.17 1 98.5 46 TYR B N 1
ATOM 2162 C CA . TYR B 1 46 ? 4.254 -6.785 -0.747 1 98.5 46 TYR B CA 1
ATOM 2163 C C . TYR B 1 46 ? 4 -7.191 -2.193 1 98.5 46 TYR B C 1
ATOM 2165 O O . TYR B 1 46 ? 3.912 -8.383 -2.508 1 98.5 46 TYR B O 1
ATOM 2173 N N . ARG B 1 47 ? 3.916 -6.137 -3.006 1 98.75 47 ARG B N 1
ATOM 2174 C CA . ARG B 1 47 ? 3.756 -6.352 -4.441 1 98.75 47 ARG B CA 1
ATOM 2175 C C . ARG B 1 47 ? 4.691 -5.453 -5.238 1 98.75 47 ARG B C 1
ATOM 2177 O O . ARG B 1 47 ? 5.055 -4.363 -4.781 1 98.75 47 ARG B O 1
ATOM 2184 N N . SER B 1 48 ? 5.055 -5.914 -6.469 1 98.56 48 SER B N 1
ATOM 2185 C CA . SER B 1 48 ? 5.875 -5.074 -7.336 1 98.56 48 SER B CA 1
ATOM 2186 C C . SER B 1 48 ? 5.988 -5.664 -8.734 1 98.56 48 SER B C 1
ATOM 2188 O O . SER B 1 48 ? 5.387 -6.703 -9.031 1 98.56 48 SER B O 1
ATOM 2190 N N . GLY B 1 49 ? 6.75 -4.902 -9.578 1 98.25 49 GLY B N 1
ATOM 2191 C CA . GLY B 1 49 ? 7.32 -5.5 -10.773 1 98.25 49 GLY B CA 1
ATOM 2192 C C . GLY B 1 49 ? 8.578 -6.301 -10.5 1 98.25 49 GLY B C 1
ATOM 2193 O O . GLY B 1 49 ? 8.961 -6.484 -9.344 1 98.25 49 GLY B O 1
ATOM 2194 N N . PHE B 1 50 ? 9.164 -6.777 -11.547 1 98.69 50 PHE B N 1
ATOM 2195 C CA . PHE B 1 50 ? 10.367 -7.59 -11.438 1 98.69 50 PHE B CA 1
ATOM 2196 C C . PHE B 1 50 ? 11.508 -6.789 -10.82 1 98.69 50 PHE B C 1
ATOM 2198 O O . PHE B 1 50 ? 11.898 -5.75 -11.352 1 98.69 50 PHE B O 1
ATOM 2205 N N . PRO B 1 51 ? 12.055 -7.273 -9.734 1 98.31 51 PRO B N 1
ATOM 2206 C CA . PRO B 1 51 ? 13.164 -6.543 -9.117 1 98.31 51 PRO B CA 1
ATOM 2207 C C . PRO B 1 51 ? 14.445 -6.59 -9.945 1 98.31 51 PRO B C 1
ATOM 2209 O O . PRO B 1 51 ? 14.859 -7.664 -10.391 1 98.31 51 PRO B O 1
ATOM 2212 N N . GLU B 1 52 ? 15.016 -5.449 -10.094 1 97.56 52 GLU B N 1
ATOM 2213 C CA . GLU B 1 52 ? 16.344 -5.379 -10.695 1 97.56 52 GLU B CA 1
ATOM 2214 C C . GLU B 1 52 ? 17.438 -5.504 -9.641 1 97.56 52 GLU B C 1
ATOM 2216 O O . GLU B 1 52 ? 17.156 -5.426 -8.438 1 97.56 52 GLU B O 1
ATOM 2221 N N . ILE B 1 53 ? 18.672 -5.691 -10.062 1 96.88 53 ILE B N 1
ATOM 2222 C CA . ILE B 1 53 ? 19.797 -5.863 -9.148 1 96.88 53 ILE B CA 1
ATOM 2223 C C . ILE B 1 53 ? 19.906 -4.645 -8.242 1 96.88 53 ILE B C 1
ATOM 2225 O O . ILE B 1 53 ? 20.203 -4.781 -7.047 1 96.88 53 ILE B O 1
ATOM 2229 N N . ASP B 1 54 ? 19.656 -3.5 -8.75 1 95.12 54 ASP B N 1
ATOM 2230 C CA . ASP B 1 54 ? 19.75 -2.254 -8 1 95.12 54 ASP B CA 1
ATOM 2231 C C . ASP B 1 54 ? 18.688 -2.188 -6.906 1 95.12 54 ASP B C 1
ATOM 2233 O O . ASP B 1 54 ? 18.766 -1.342 -6.012 1 95.12 54 ASP B O 1
ATOM 2237 N N . ASN B 1 55 ? 17.75 -3.096 -6.93 1 97 55 ASN B N 1
ATOM 2238 C CA . ASN B 1 55 ? 16.688 -3.107 -5.922 1 97 55 ASN B CA 1
ATOM 2239 C C . ASN B 1 55 ? 17.062 -3.988 -4.734 1 97 55 ASN B C 1
ATOM 2241 O O . ASN B 1 55 ? 16.375 -3.982 -3.713 1 97 55 ASN B O 1
ATOM 2245 N N . PHE B 1 56 ? 18.125 -4.738 -4.777 1 97.19 56 PHE B N 1
ATOM 2246 C CA . PHE B 1 56 ? 18.438 -5.766 -3.789 1 97.19 56 PHE B CA 1
ATOM 2247 C C . PHE B 1 56 ? 18.641 -5.148 -2.412 1 97.19 56 PHE B C 1
ATOM 2249 O O . PHE B 1 56 ? 18.125 -5.652 -1.415 1 97.19 56 PHE B O 1
ATOM 2256 N N . PRO B 1 57 ? 19.359 -4.02 -2.336 1 95.38 57 PRO B N 1
ATOM 2257 C CA . PRO B 1 57 ? 19.516 -3.418 -1.009 1 95.38 57 PRO B CA 1
ATOM 2258 C C . PRO B 1 57 ? 18.172 -3.057 -0.367 1 95.38 57 PRO B C 1
ATOM 2260 O O . PRO B 1 57 ? 18 -3.227 0.842 1 95.38 57 PRO B O 1
ATOM 2263 N N . PHE B 1 58 ? 17.312 -2.6 -1.137 1 95.19 58 PHE B N 1
ATOM 2264 C CA . PHE B 1 58 ? 15.969 -2.299 -0.636 1 95.19 58 PHE B CA 1
ATOM 2265 C C . PHE B 1 58 ? 15.258 -3.572 -0.192 1 95.19 58 PHE B C 1
ATOM 2267 O O . PHE B 1 58 ? 14.68 -3.621 0.896 1 95.19 58 PHE B O 1
ATOM 2274 N N . LEU B 1 59 ? 15.359 -4.637 -0.973 1 97.56 59 LEU B N 1
ATOM 2275 C CA . LEU B 1 59 ? 14.703 -5.902 -0.654 1 97.56 59 LEU B CA 1
ATOM 2276 C C . LEU B 1 59 ? 15.242 -6.477 0.652 1 97.56 59 LEU B C 1
ATOM 2278 O O . LEU B 1 59 ? 14.5 -7.113 1.405 1 97.56 59 LEU B O 1
ATOM 2282 N N . GLU B 1 60 ? 16.5 -6.258 0.911 1 96.69 60 GLU B N 1
ATOM 2283 C CA . GLU B 1 60 ? 17.109 -6.762 2.135 1 96.69 60 GLU B CA 1
ATOM 2284 C C . GLU B 1 60 ? 16.422 -6.191 3.373 1 96.69 60 GLU B C 1
ATOM 2286 O O . GLU B 1 60 ? 16.297 -6.879 4.387 1 96.69 60 GLU B O 1
ATOM 2291 N N . THR B 1 61 ? 15.969 -4.996 3.213 1 93.31 61 THR B N 1
ATOM 2292 C CA . THR B 1 61 ? 15.359 -4.336 4.363 1 93.31 61 THR B CA 1
ATOM 2293 C C . THR B 1 61 ? 14 -4.957 4.688 1 93.31 61 THR B C 1
ATOM 2295 O O . THR B 1 61 ? 13.469 -4.762 5.781 1 93.31 61 THR B O 1
ATOM 2298 N N . LEU B 1 62 ? 13.383 -5.723 3.832 1 94.94 62 LEU B N 1
ATOM 2299 C CA . LEU B 1 62 ? 12.055 -6.281 4.02 1 94.94 62 LEU B CA 1
ATOM 2300 C C . LEU B 1 62 ? 12.117 -7.609 4.77 1 94.94 62 LEU B C 1
ATOM 2302 O O . LEU B 1 62 ? 11.102 -8.102 5.266 1 94.94 62 LEU B O 1
ATOM 2306 N N . ASN B 1 63 ? 13.328 -8.25 4.777 1 97.5 63 ASN B N 1
ATOM 2307 C CA . ASN B 1 63 ? 13.531 -9.523 5.457 1 97.5 63 ASN B CA 1
ATOM 2308 C C . ASN B 1 63 ? 12.523 -10.578 4.988 1 97.5 63 ASN B C 1
ATOM 2310 O O . ASN B 1 63 ? 11.891 -11.242 5.812 1 97.5 63 ASN B O 1
ATOM 2314 N N . LEU B 1 64 ? 12.438 -10.773 3.729 1 98.44 64 LEU B N 1
ATOM 2315 C CA . LEU B 1 64 ? 11.477 -11.672 3.111 1 98.44 64 LEU B CA 1
ATOM 2316 C C . LEU B 1 64 ? 11.781 -13.125 3.475 1 98.44 64 LEU B C 1
ATOM 2318 O O . LEU B 1 64 ? 12.945 -13.523 3.531 1 98.44 64 LEU B O 1
ATOM 2322 N N . LYS B 1 65 ? 10.68 -13.875 3.586 1 98.62 65 LYS B N 1
ATOM 2323 C CA . LYS B 1 65 ? 10.797 -15.32 3.717 1 98.62 65 LYS B CA 1
ATOM 2324 C C . LYS B 1 65 ? 10.523 -16.016 2.389 1 98.62 65 LYS B C 1
ATOM 2326 O O . LYS B 1 65 ? 11.102 -17.062 2.098 1 98.62 65 LYS B O 1
ATOM 2331 N N . SER B 1 66 ? 9.641 -15.453 1.64 1 98.81 66 SER B N 1
ATOM 2332 C CA . SER B 1 66 ? 9.25 -16.078 0.381 1 98.81 66 SER B CA 1
ATOM 2333 C C . SER B 1 66 ? 9.008 -15.039 -0.706 1 98.81 66 SER B C 1
ATOM 2335 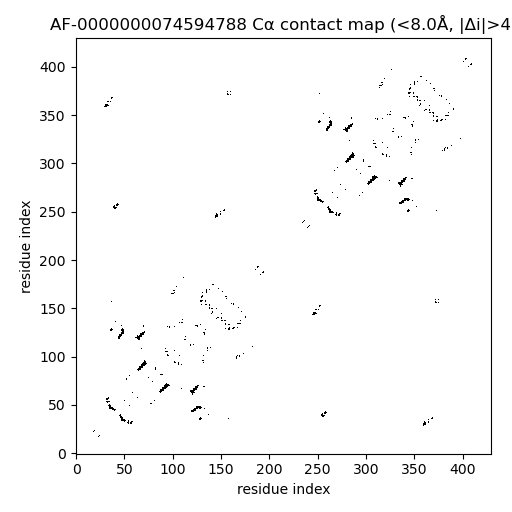O O . SER B 1 66 ? 8.75 -13.875 -0.407 1 98.81 66 SER B O 1
ATOM 2337 N N . ILE B 1 67 ? 9.094 -15.531 -1.936 1 98.88 67 ILE B N 1
ATOM 2338 C CA . ILE B 1 67 ? 8.711 -14.773 -3.123 1 98.88 67 ILE B CA 1
ATOM 2339 C C . ILE B 1 67 ? 7.766 -15.602 -3.986 1 98.88 67 ILE B C 1
ATOM 2341 O O . ILE B 1 67 ? 8.008 -16.781 -4.227 1 98.88 67 ILE B O 1
ATOM 2345 N N . ILE B 1 68 ? 6.676 -15.016 -4.352 1 98.81 68 ILE B N 1
ATOM 2346 C CA . ILE B 1 68 ? 5.785 -15.586 -5.355 1 98.81 68 ILE B CA 1
ATOM 2347 C C . ILE B 1 68 ? 6.023 -14.914 -6.703 1 98.81 68 ILE B C 1
ATOM 2349 O O . ILE B 1 68 ? 5.832 -13.703 -6.844 1 98.81 68 ILE B O 1
ATOM 2353 N N . TYR B 1 69 ? 6.434 -15.711 -7.672 1 98.75 69 TYR B N 1
ATOM 2354 C CA . TYR B 1 69 ? 6.789 -15.25 -9.008 1 98.75 69 TYR B CA 1
ATOM 2355 C C . TYR B 1 69 ? 5.785 -15.75 -10.039 1 98.75 69 TYR B C 1
ATOM 2357 O O . TYR B 1 69 ? 5.602 -16.953 -10.203 1 98.75 69 TYR B O 1
ATOM 2365 N N . LEU B 1 70 ? 5.195 -14.844 -10.898 1 97.69 70 LEU B N 1
ATOM 2366 C CA . LEU B 1 70 ? 4.012 -15.203 -11.664 1 97.69 70 LEU B CA 1
ATOM 2367 C C . LEU B 1 70 ? 4.32 -15.25 -13.156 1 97.69 70 LEU B C 1
ATOM 2369 O O . LEU B 1 70 ? 3.414 -15.391 -13.984 1 97.69 70 LEU B O 1
ATOM 2373 N N . CYS B 1 71 ? 5.543 -15.102 -13.555 1 96.56 71 CYS B N 1
ATOM 2374 C CA . CYS B 1 71 ? 5.914 -15.211 -14.953 1 96.56 71 CYS B CA 1
ATOM 2375 C C . CYS B 1 71 ? 6.367 -16.625 -15.289 1 96.56 71 CYS B C 1
ATOM 2377 O O . CYS B 1 71 ? 6.684 -17.406 -14.391 1 96.56 71 CYS B O 1
ATOM 2379 N N . THR B 1 72 ? 6.441 -16.906 -16.578 1 95.62 72 THR B N 1
ATOM 2380 C CA . THR B 1 72 ? 6.789 -18.25 -17.047 1 95.62 72 THR B CA 1
ATOM 2381 C C . THR B 1 72 ? 8.305 -18.406 -17.172 1 95.62 72 THR B C 1
ATOM 2383 O O . THR B 1 72 ? 8.828 -19.516 -17.109 1 95.62 72 THR B O 1
ATOM 2386 N N . GLU B 1 73 ? 8.992 -17.312 -17.375 1 96.19 73 GLU B N 1
ATOM 2387 C CA . GLU B 1 73 ? 10.438 -17.328 -17.578 1 96.19 73 GLU B CA 1
ATOM 2388 C C . GLU B 1 73 ? 11.164 -17.797 -16.312 1 96.19 73 GLU B C 1
ATOM 2390 O O . GLU B 1 73 ? 10.711 -17.531 -15.203 1 96.19 73 GLU B O 1
ATOM 2395 N N . SER B 1 74 ? 12.281 -18.375 -16.5 1 97.19 74 SER B N 1
ATOM 2396 C CA . SER B 1 74 ? 13.094 -18.797 -15.359 1 97.19 74 SER B CA 1
ATOM 2397 C C . SER B 1 74 ? 13.695 -17.594 -14.633 1 97.19 74 SER B C 1
ATOM 2399 O O . SER B 1 74 ? 14.016 -16.578 -15.258 1 97.19 74 SER B O 1
ATOM 2401 N N . TYR B 1 75 ? 13.891 -17.766 -13.391 1 96.62 75 TYR B N 1
ATOM 2402 C CA . TYR B 1 75 ? 14.539 -16.734 -12.586 1 96.62 75 TYR B CA 1
ATOM 2403 C C . TYR B 1 75 ? 16.016 -16.625 -12.922 1 96.62 75 TYR B C 1
ATOM 2405 O O . TYR B 1 75 ? 16.719 -17.641 -13.016 1 96.62 75 TYR B O 1
ATOM 2413 N N . PRO B 1 76 ? 16.562 -15.445 -13.094 1 97.5 76 PRO B N 1
ATOM 2414 C CA . PRO B 1 76 ? 17.969 -15.297 -13.469 1 97.5 76 PRO B CA 1
ATOM 2415 C C . PRO B 1 76 ? 18.922 -15.797 -12.383 1 97.5 76 PRO B C 1
ATOM 2417 O O . PRO B 1 76 ? 18.578 -15.797 -11.203 1 97.5 76 PRO B O 1
ATOM 2420 N N . GLU B 1 77 ? 20.125 -16.094 -12.711 1 97.88 77 GLU B N 1
ATOM 2421 C CA . GLU B 1 77 ? 21.109 -16.688 -11.812 1 97.88 77 GLU B CA 1
ATOM 2422 C C . GLU B 1 77 ? 21.438 -15.758 -10.656 1 97.88 77 GLU B C 1
ATOM 2424 O O . GLU B 1 77 ? 21.516 -16.188 -9.5 1 97.88 77 GLU B O 1
ATOM 2429 N N . GLU B 1 78 ? 21.688 -14.492 -10.961 1 97.75 78 GLU B N 1
ATOM 2430 C CA . GLU B 1 78 ? 22 -13.523 -9.922 1 97.75 78 GLU B CA 1
ATOM 2431 C C . GLU B 1 78 ? 20.891 -13.43 -8.883 1 97.75 78 GLU B C 1
ATOM 2433 O O . GLU B 1 78 ? 21.172 -13.25 -7.691 1 97.75 78 GLU B O 1
ATOM 2438 N N . HIS B 1 79 ? 19.734 -13.477 -9.352 1 98.38 79 HIS B N 1
ATOM 2439 C CA . HIS B 1 79 ? 18.594 -13.445 -8.461 1 98.38 79 HIS B CA 1
ATOM 2440 C C . HIS B 1 79 ? 18.516 -14.703 -7.598 1 98.38 79 HIS B C 1
ATOM 2442 O O . HIS B 1 79 ? 18.234 -14.625 -6.402 1 98.38 79 HIS B O 1
ATOM 2448 N N . LEU B 1 80 ? 18.766 -15.844 -8.148 1 98.5 80 LEU B N 1
ATOM 2449 C CA . LEU B 1 80 ? 18.781 -17.094 -7.402 1 98.5 80 LEU B CA 1
ATOM 2450 C C . LEU B 1 80 ? 19.844 -17.078 -6.312 1 98.5 80 LEU B C 1
ATOM 2452 O O . LEU B 1 80 ? 19.609 -17.562 -5.203 1 98.5 80 LEU B O 1
ATOM 2456 N N . LYS B 1 81 ? 20.938 -16.547 -6.617 1 98.38 81 LYS B N 1
ATOM 2457 C CA . LYS B 1 81 ? 22.016 -16.422 -5.629 1 98.38 81 LYS B CA 1
ATOM 2458 C C . LYS B 1 81 ? 21.578 -15.531 -4.469 1 98.38 81 LYS B C 1
ATOM 2460 O O . LYS B 1 81 ? 21.859 -15.836 -3.307 1 98.38 81 LYS B O 1
ATOM 2465 N N . PHE B 1 82 ? 20.953 -14.391 -4.832 1 98.38 82 PHE B N 1
ATOM 2466 C CA . PHE B 1 82 ? 20.422 -13.492 -3.809 1 98.38 82 PHE B CA 1
ATOM 2467 C C . PHE B 1 82 ? 19.469 -14.234 -2.877 1 98.38 82 PHE B C 1
ATOM 2469 O O . PHE B 1 82 ? 19.578 -14.109 -1.655 1 98.38 82 PHE B O 1
ATOM 2476 N N . LEU B 1 83 ? 18.547 -15 -3.439 1 98.69 83 LEU B N 1
ATOM 2477 C CA . LEU B 1 83 ? 17.578 -15.75 -2.646 1 98.69 83 LEU B CA 1
ATOM 2478 C C . LEU B 1 83 ? 18.281 -16.734 -1.724 1 98.69 83 LEU B C 1
ATOM 2480 O O . LEU B 1 83 ? 17.922 -16.859 -0.546 1 98.69 83 LEU B O 1
ATOM 2484 N N . GLU B 1 84 ? 19.234 -17.469 -2.197 1 98.25 84 GLU B N 1
ATOM 2485 C CA . GLU B 1 84 ? 19.969 -18.453 -1.424 1 98.25 84 GLU B CA 1
ATOM 2486 C C . GLU B 1 84 ? 20.719 -17.812 -0.264 1 98.25 84 GLU B C 1
ATOM 2488 O O . GLU B 1 84 ? 20.672 -18.297 0.867 1 98.25 84 GLU B O 1
ATOM 2493 N N . SER B 1 85 ? 21.297 -16.719 -0.552 1 98.12 85 SER B N 1
ATOM 2494 C CA . SER B 1 85 ? 22.109 -16.031 0.456 1 98.12 85 SER B CA 1
ATOM 2495 C C . SER B 1 85 ? 21.234 -15.477 1.579 1 98.12 85 SER B C 1
ATOM 2497 O O . SER B 1 85 ? 21.734 -15.234 2.686 1 98.12 85 SER B O 1
ATOM 2499 N N . HIS B 1 86 ? 19.984 -15.289 1.321 1 97.94 86 HIS B N 1
ATOM 2500 C CA . HIS B 1 86 ? 19.109 -14.703 2.324 1 97.94 86 HIS B CA 1
ATOM 2501 C C . HIS B 1 86 ? 18.047 -15.711 2.783 1 97.94 86 HIS B C 1
ATOM 2503 O O . HIS B 1 86 ? 17.109 -15.344 3.504 1 97.94 86 HIS B O 1
ATOM 2509 N N . ASN B 1 87 ? 18.188 -16.922 2.283 1 98.31 87 ASN B N 1
ATOM 2510 C CA . ASN B 1 87 ? 17.297 -18.016 2.678 1 98.31 87 ASN B CA 1
ATOM 2511 C C . ASN B 1 87 ? 15.836 -17.688 2.35 1 98.31 87 ASN B C 1
ATOM 2513 O O . ASN B 1 87 ? 14.961 -17.844 3.197 1 98.31 87 ASN B O 1
ATOM 2517 N N . ILE B 1 88 ? 15.633 -17.219 1.153 1 98.75 88 ILE B N 1
ATOM 2518 C CA . ILE B 1 88 ? 14.297 -16.891 0.667 1 98.75 88 ILE B CA 1
ATOM 2519 C C . ILE B 1 88 ? 13.781 -18.016 -0.224 1 98.75 88 ILE B C 1
ATOM 2521 O O . ILE B 1 88 ? 14.477 -18.453 -1.15 1 98.75 88 ILE B O 1
ATOM 2525 N N . ARG B 1 89 ? 12.586 -18.5 -0.029 1 98.62 89 ARG B N 1
ATOM 2526 C CA . ARG B 1 89 ? 11.977 -19.562 -0.828 1 98.62 89 ARG B CA 1
ATOM 2527 C C . ARG B 1 89 ? 11.242 -18.969 -2.031 1 98.62 89 ARG B C 1
ATOM 2529 O O . ARG B 1 89 ? 10.477 -18.016 -1.897 1 98.62 89 ARG B O 1
ATOM 2536 N N . LEU B 1 90 ? 11.469 -19.625 -3.186 1 98.69 90 LEU B N 1
ATOM 2537 C CA . LEU B 1 90 ? 10.812 -19.188 -4.414 1 98.69 90 LEU B CA 1
ATOM 2538 C C . LEU B 1 90 ? 9.656 -20.109 -4.773 1 98.69 90 LEU B C 1
ATOM 2540 O O . LEU B 1 90 ? 9.828 -21.328 -4.863 1 98.69 90 LEU B O 1
ATOM 2544 N N . PHE B 1 91 ? 8.469 -19.531 -4.949 1 98.5 91 PHE B N 1
ATOM 2545 C CA . PHE B 1 91 ? 7.305 -20.203 -5.512 1 98.5 91 PHE B CA 1
ATOM 2546 C C . PHE B 1 91 ? 6.957 -19.641 -6.883 1 98.5 91 PHE B C 1
ATOM 2548 O O . PHE B 1 91 ? 6.504 -18.5 -6.992 1 98.5 91 PHE B O 1
ATOM 2555 N N . GLN B 1 92 ? 7.121 -20.453 -7.898 1 97.75 92 GLN B N 1
ATOM 2556 C CA . GLN B 1 92 ? 6.82 -19.953 -9.242 1 97.75 92 GLN B CA 1
ATOM 2557 C C . GLN B 1 92 ? 5.508 -20.547 -9.758 1 97.75 92 GLN B C 1
ATOM 2559 O O . GLN B 1 92 ? 5.324 -21.766 -9.766 1 97.75 92 GLN B O 1
ATOM 2564 N N . PHE B 1 93 ? 4.586 -19.703 -10.148 1 96.69 93 PHE B N 1
ATOM 2565 C CA . PHE B 1 93 ? 3.34 -20.047 -10.82 1 96.69 93 PHE B CA 1
ATOM 2566 C C . PHE B 1 93 ? 3.232 -19.312 -12.156 1 96.69 93 PHE B C 1
ATOM 2568 O O . PHE B 1 93 ? 2.658 -18.219 -12.227 1 96.69 93 PHE B O 1
ATOM 2575 N N . GLY B 1 94 ? 3.707 -19.938 -13.203 1 94.88 94 GLY B N 1
ATOM 2576 C CA . GLY B 1 94 ? 3.855 -19.297 -14.5 1 94.88 94 GLY B CA 1
ATOM 2577 C C . GLY B 1 94 ? 2.533 -19.078 -15.211 1 94.88 94 GLY B C 1
ATOM 2578 O O . GLY B 1 94 ? 1.875 -20.031 -15.625 1 94.88 94 GLY B O 1
ATOM 2579 N N . ILE B 1 95 ? 2.172 -17.766 -15.391 1 92.94 95 ILE B N 1
ATOM 2580 C CA . ILE B 1 95 ? 0.981 -17.359 -16.125 1 92.94 95 ILE B CA 1
ATOM 2581 C C . ILE B 1 95 ? 1.384 -16.531 -17.344 1 92.94 95 ILE B C 1
ATOM 2583 O O . ILE B 1 95 ? 2.176 -15.594 -17.219 1 92.94 95 ILE B O 1
ATOM 2587 N N . GLU B 1 96 ? 0.854 -16.906 -18.5 1 89.12 96 GLU B N 1
ATOM 2588 C CA . GLU B 1 96 ? 1.178 -16.156 -19.719 1 89.12 96 GLU B CA 1
ATOM 2589 C C . GLU B 1 96 ? 0.597 -14.742 -19.656 1 89.12 96 GLU B C 1
ATOM 2591 O O . GLU B 1 96 ? -0.538 -14.547 -19.219 1 89.12 96 GLU B O 1
ATOM 2596 N N . GLY B 1 97 ? 1.323 -13.742 -20.016 1 78.44 97 GLY B N 1
ATOM 2597 C CA . GLY B 1 97 ? 0.957 -12.336 -19.906 1 78.44 97 GLY B CA 1
ATOM 2598 C C . GLY B 1 97 ? -0.004 -11.891 -21 1 78.44 97 GLY B C 1
ATOM 2599 O O . GLY B 1 97 ? -0.449 -10.742 -21 1 78.44 97 GLY B O 1
ATOM 2600 N N . THR B 1 98 ? -0.313 -12.766 -21.891 1 70.94 98 THR B N 1
ATOM 2601 C CA . THR B 1 98 ? -1.222 -12.406 -22.969 1 70.94 98 THR B CA 1
ATOM 2602 C C . THR B 1 98 ? -2.648 -12.258 -22.453 1 70.94 98 THR B C 1
ATOM 2604 O O . THR B 1 98 ? -2.945 -12.633 -21.312 1 70.94 98 THR B O 1
ATOM 2607 N N . LYS B 1 99 ? -3.463 -11.383 -23.203 1 64.19 99 LYS B N 1
ATOM 2608 C CA . LYS B 1 99 ? -4.844 -11.039 -22.875 1 64.19 99 LYS B CA 1
ATOM 2609 C C . LYS B 1 99 ? -5.699 -12.289 -22.719 1 64.19 99 LYS B C 1
ATOM 2611 O O . LYS B 1 99 ? -6.863 -12.211 -22.312 1 64.19 99 LYS B O 1
ATOM 2616 N N . ASP B 1 100 ? -4.977 -13.367 -22.875 1 64.81 100 ASP B N 1
ATOM 2617 C CA . ASP B 1 100 ? -5.789 -14.57 -22.75 1 64.81 100 ASP B CA 1
ATOM 2618 C C . ASP B 1 100 ? -6.137 -14.859 -21.297 1 64.81 100 ASP B C 1
ATOM 2620 O O . ASP B 1 100 ? -5.66 -14.18 -20.391 1 64.81 100 ASP B O 1
ATOM 2624 N N . SER B 1 101 ? -6.957 -15.875 -21 1 65.5 101 SER B N 1
ATOM 2625 C CA . SER B 1 101 ? -7.625 -16.203 -19.734 1 65.5 101 SER B CA 1
ATOM 2626 C C . SER B 1 101 ? -6.617 -16.547 -18.641 1 65.5 101 SER B C 1
ATOM 2628 O O . SER B 1 101 ? -5.656 -17.266 -18.891 1 65.5 101 SER B O 1
ATOM 2630 N N . VAL B 1 102 ? -6.555 -15.758 -17.594 1 69.69 102 VAL B N 1
ATOM 2631 C CA . VAL B 1 102 ? -5.812 -16.094 -16.375 1 69.69 102 VAL B CA 1
ATOM 2632 C C . VAL B 1 102 ? -6.309 -17.422 -15.812 1 69.69 102 VAL B C 1
ATOM 2634 O O . VAL B 1 102 ? -7.512 -17.594 -15.594 1 69.69 102 VAL B O 1
ATOM 2637 N N . PRO B 1 103 ? -5.363 -18.312 -15.672 1 83.94 103 PRO B N 1
ATOM 2638 C CA . PRO B 1 103 ? -5.824 -19.609 -15.164 1 83.94 103 PRO B CA 1
ATOM 2639 C C . PRO B 1 103 ? -6.238 -19.547 -13.695 1 83.94 103 PRO B C 1
ATOM 2641 O O . PRO B 1 103 ? -5.426 -19.203 -12.828 1 83.94 103 PRO B O 1
ATOM 2644 N N . GLU B 1 104 ? -7.398 -20 -13.438 1 88.69 104 GLU B N 1
ATOM 2645 C CA . GLU B 1 104 ? -7.977 -19.984 -12.094 1 88.69 104 GLU B CA 1
ATOM 2646 C C . GLU B 1 104 ? -7.219 -20.906 -11.148 1 88.69 104 GLU B C 1
ATOM 2648 O O . GLU B 1 104 ? -7.012 -20.578 -9.984 1 88.69 104 GLU B O 1
ATOM 2653 N N . GLU B 1 105 ? -6.777 -22 -11.672 1 89.5 105 GLU B N 1
ATOM 2654 C CA . GLU B 1 105 ? -6.109 -23 -10.844 1 89.5 105 GLU B CA 1
ATOM 2655 C C . GLU B 1 105 ? -4.789 -22.469 -10.289 1 89.5 105 GLU B C 1
ATOM 2657 O O . GLU B 1 105 ? -4.465 -22.703 -9.125 1 89.5 105 GLU B O 1
ATOM 2662 N N . LEU B 1 106 ? -4.047 -21.797 -11.117 1 93.19 106 LEU B N 1
ATOM 2663 C CA . LEU B 1 106 ? -2.758 -21.266 -10.68 1 93.19 106 LEU B CA 1
ATOM 2664 C C . LEU B 1 106 ? -2.943 -20.156 -9.656 1 93.19 106 LEU B C 1
ATOM 2666 O O . LEU B 1 106 ? -2.184 -20.047 -8.695 1 93.19 106 LEU B O 1
ATOM 2670 N N . ILE B 1 107 ? -3.932 -19.344 -9.828 1 94.75 107 ILE B N 1
ATOM 2671 C CA . ILE B 1 107 ? -4.258 -18.281 -8.867 1 94.75 107 ILE B CA 1
ATOM 2672 C C . ILE B 1 107 ? -4.648 -18.906 -7.531 1 94.75 107 ILE B C 1
ATOM 2674 O O . ILE B 1 107 ? -4.215 -18.438 -6.473 1 94.75 107 ILE B O 1
ATOM 2678 N N . SER B 1 108 ? -5.395 -19.984 -7.602 1 92.88 108 SER B N 1
ATOM 2679 C CA . SER B 1 108 ? -5.82 -20.656 -6.379 1 92.88 108 SER B CA 1
ATOM 2680 C C . SER B 1 108 ? -4.629 -21.25 -5.629 1 92.88 108 SER B C 1
ATOM 2682 O O . SER B 1 108 ? -4.559 -21.172 -4.402 1 92.88 108 SER B O 1
ATOM 2684 N N . LYS B 1 109 ? -3.729 -21.781 -6.305 1 93.31 109 LYS B N 1
ATOM 2685 C CA . LYS B 1 109 ? -2.525 -22.328 -5.688 1 93.31 109 LYS B CA 1
ATOM 2686 C C . LYS B 1 109 ? -1.692 -21.234 -5.031 1 93.31 109 LYS B C 1
ATOM 2688 O O . LYS B 1 109 ? -1.176 -21.422 -3.926 1 93.31 109 LYS B O 1
ATOM 2693 N N . ALA B 1 110 ? -1.58 -20.141 -5.699 1 96.31 110 ALA B N 1
ATOM 2694 C CA . ALA B 1 110 ? -0.845 -19.016 -5.141 1 96.31 110 ALA B CA 1
ATOM 2695 C C . ALA B 1 110 ? -1.53 -18.484 -3.885 1 96.31 110 ALA B C 1
ATOM 2697 O O . ALA B 1 110 ? -0.866 -18.141 -2.9 1 96.31 110 ALA B O 1
ATOM 2698 N N . LEU B 1 111 ? -2.836 -18.406 -3.91 1 95.38 111 LEU B N 1
ATOM 2699 C CA . LEU B 1 111 ? -3.6 -17.938 -2.762 1 95.38 111 LEU B CA 1
ATOM 2700 C C . LEU B 1 111 ? -3.395 -18.844 -1.558 1 95.38 111 LEU B C 1
ATOM 2702 O O . LEU B 1 111 ? -3.352 -18.391 -0.417 1 95.38 111 LEU B O 1
ATOM 2706 N N . LYS B 1 112 ? -3.26 -20.078 -1.81 1 91.88 112 LYS B N 1
ATOM 2707 C CA . LYS B 1 112 ? -3.02 -21.031 -0.722 1 91.88 112 LYS B CA 1
ATOM 2708 C C . LYS B 1 112 ? -1.702 -20.734 -0.013 1 91.88 112 LYS B C 1
ATOM 2710 O O . LYS B 1 112 ? -1.61 -20.844 1.211 1 91.88 112 LYS B O 1
ATOM 2715 N N . ILE B 1 113 ? -0.674 -20.359 -0.766 1 94.75 113 ILE B N 1
ATOM 2716 C CA . ILE B 1 113 ? 0.597 -19.969 -0.165 1 94.75 113 ILE B CA 1
ATOM 2717 C C . ILE B 1 113 ? 0.396 -18.734 0.717 1 94.75 113 ILE B C 1
ATOM 2719 O O . ILE B 1 113 ? 0.938 -18.656 1.821 1 94.75 113 ILE B O 1
ATOM 2723 N N . LEU B 1 114 ? -0.429 -17.766 0.234 1 94.88 114 LEU B N 1
ATOM 2724 C CA . LEU B 1 114 ? -0.667 -16.516 0.953 1 94.88 114 LEU B CA 1
ATOM 2725 C C . LEU B 1 114 ? -1.453 -16.766 2.234 1 94.88 114 LEU B C 1
ATOM 2727 O O . LEU B 1 114 ? -1.432 -15.938 3.154 1 94.88 114 LEU B O 1
ATOM 2731 N N . MET B 1 115 ? -2.08 -17.859 2.328 1 90.06 115 MET B N 1
ATOM 2732 C CA . MET B 1 115 ? -2.877 -18.172 3.512 1 90.06 115 MET B CA 1
ATOM 2733 C C . MET B 1 115 ? -2.025 -18.875 4.57 1 90.06 115 MET B C 1
ATOM 2735 O O . MET B 1 115 ? -2.453 -19.016 5.719 1 90.06 115 MET B O 1
ATOM 2739 N N . ASP B 1 116 ? -0.858 -19.297 4.227 1 90.94 116 ASP B N 1
ATOM 2740 C CA . ASP B 1 116 ? 0.067 -19.938 5.16 1 90.94 116 ASP B CA 1
ATOM 2741 C C . ASP B 1 116 ? 0.961 -18.906 5.836 1 90.94 116 ASP B C 1
ATOM 2743 O O . ASP B 1 116 ? 1.852 -18.328 5.203 1 90.94 116 ASP B O 1
ATOM 2747 N N . VAL B 1 117 ? 0.804 -18.75 7.117 1 90.69 117 VAL B N 1
ATOM 2748 C CA . VAL B 1 117 ? 1.508 -17.719 7.875 1 90.69 117 VAL B CA 1
ATOM 2749 C C . VAL B 1 117 ? 3.008 -18 7.859 1 90.69 117 VAL B C 1
ATOM 2751 O O . VAL B 1 117 ? 3.82 -17.094 8.023 1 90.69 117 VAL B O 1
ATOM 2754 N N . ARG B 1 118 ? 3.469 -19.125 7.66 1 93.62 118 ARG B N 1
ATOM 2755 C CA . ARG B 1 118 ? 4.875 -19.516 7.672 1 93.62 118 ARG B CA 1
ATOM 2756 C C . ARG B 1 118 ? 5.605 -18.953 6.457 1 93.62 118 ARG B C 1
ATOM 2758 O O . ARG B 1 118 ? 6.836 -18.906 6.43 1 93.62 118 ARG B O 1
ATOM 2765 N N . SER B 1 119 ? 4.852 -18.531 5.551 1 96.56 119 SER B N 1
ATOM 2766 C CA . SER B 1 119 ? 5.449 -18.016 4.324 1 96.56 119 SER B CA 1
ATOM 2767 C C . SER B 1 119 ? 5.789 -16.531 4.457 1 96.56 119 SER B C 1
ATOM 2769 O O . SER B 1 119 ? 6.438 -15.953 3.582 1 96.56 119 SER B O 1
ATOM 2771 N N . TYR B 1 120 ? 5.473 -15.875 5.5 1 96.12 120 TYR B N 1
ATOM 2772 C CA . TYR B 1 120 ? 5.586 -14.43 5.641 1 96.12 120 TYR B CA 1
ATOM 2773 C C . TYR B 1 120 ? 6.906 -14.047 6.305 1 96.12 120 TYR B C 1
ATOM 2775 O O . TYR B 1 120 ? 7.406 -14.773 7.164 1 96.12 120 TYR B O 1
ATOM 2783 N N . PRO B 1 121 ? 7.352 -12.875 5.82 1 98.19 121 PRO B N 1
ATOM 2784 C CA . PRO B 1 121 ? 6.902 -11.891 4.832 1 98.19 121 PRO B CA 1
ATOM 2785 C C . PRO B 1 121 ? 7.062 -12.383 3.396 1 98.19 121 PRO B C 1
ATOM 2787 O O . PRO B 1 121 ? 7.957 -13.18 3.109 1 98.19 121 PRO B O 1
ATOM 2790 N N . VAL B 1 122 ? 6.152 -11.828 2.484 1 98.81 122 VAL B N 1
ATOM 2791 C CA . VAL B 1 122 ? 6.086 -12.328 1.115 1 98.81 122 VAL B CA 1
ATOM 2792 C C . VAL B 1 122 ? 6.125 -11.156 0.135 1 98.81 122 VAL B C 1
ATOM 2794 O O . VAL B 1 122 ? 5.5 -10.125 0.369 1 98.81 122 VAL B O 1
ATOM 2797 N N . LEU B 1 123 ? 6.816 -11.32 -0.969 1 98.88 123 LEU B N 1
ATOM 2798 C CA . LEU B 1 123 ? 6.734 -10.43 -2.121 1 98.88 123 LEU B CA 1
ATOM 2799 C C . LEU B 1 123 ? 6.102 -11.141 -3.312 1 98.88 123 LEU B C 1
ATOM 2801 O O . LEU B 1 123 ? 6.559 -12.203 -3.721 1 98.88 123 LEU B O 1
ATOM 2805 N N . ILE B 1 124 ? 5.055 -10.547 -3.799 1 98.88 124 ILE B N 1
ATOM 2806 C CA . ILE B 1 124 ? 4.449 -11 -5.051 1 98.88 124 ILE B CA 1
ATOM 2807 C C . ILE B 1 124 ? 4.949 -10.133 -6.203 1 98.88 124 ILE B C 1
ATOM 2809 O O . ILE B 1 124 ? 4.957 -8.906 -6.109 1 98.88 124 ILE B O 1
ATOM 2813 N N . HIS B 1 125 ? 5.398 -10.828 -7.309 1 98.75 125 HIS B N 1
ATOM 2814 C CA . HIS B 1 125 ? 5.73 -9.961 -8.43 1 98.75 125 HIS B CA 1
ATOM 2815 C C . HIS B 1 125 ? 5.586 -10.695 -9.758 1 98.75 125 HIS B C 1
ATOM 2817 O O . HIS B 1 125 ? 5.535 -11.922 -9.789 1 98.75 125 HIS B O 1
ATOM 2823 N N . CYS B 1 126 ? 5.414 -9.961 -10.844 1 97.94 126 CYS B N 1
ATOM 2824 C CA . CYS B 1 126 ? 5.512 -10.391 -12.234 1 97.94 126 CYS B CA 1
ATOM 2825 C C . CYS B 1 126 ? 6.445 -9.477 -13.023 1 97.94 126 CYS B C 1
ATOM 2827 O O . CYS B 1 126 ? 7.504 -9.086 -12.516 1 97.94 126 CYS B O 1
ATOM 2829 N N . LYS B 1 127 ? 6.125 -9.172 -14.25 1 97 127 LYS B N 1
ATOM 2830 C CA . LYS B 1 127 ? 7.039 -8.359 -15.047 1 97 127 LYS B CA 1
ATOM 2831 C C . LYS B 1 127 ? 6.961 -6.887 -14.641 1 97 127 LYS B C 1
ATOM 2833 O O . LYS B 1 127 ? 7.984 -6.258 -14.367 1 97 127 LYS B O 1
ATOM 2838 N N . ARG B 1 128 ? 5.777 -6.371 -14.547 1 97 128 ARG B N 1
ATOM 2839 C CA . ARG B 1 128 ? 5.609 -4.945 -14.273 1 97 128 ARG B CA 1
ATOM 2840 C C . ARG B 1 128 ? 4.77 -4.727 -13.016 1 97 128 ARG B C 1
ATOM 2842 O O . ARG B 1 128 ? 4.57 -3.588 -12.586 1 97 128 ARG B O 1
ATOM 2849 N N . GLY B 1 129 ? 4.184 -5.793 -12.477 1 97.44 129 GLY B N 1
ATOM 2850 C CA . GLY B 1 129 ? 3.369 -5.68 -11.281 1 97.44 129 GLY B CA 1
ATOM 2851 C C . GLY B 1 129 ? 1.984 -5.121 -11.547 1 97.44 129 GLY B C 1
ATOM 2852 O O . GLY B 1 129 ? 1.352 -4.555 -10.656 1 97.44 129 GLY B O 1
ATOM 2853 N N . LYS B 1 130 ? 1.457 -5.316 -12.742 1 96.81 130 LYS B N 1
ATOM 2854 C CA . LYS B 1 130 ? 0.199 -4.672 -13.109 1 96.81 130 LYS B CA 1
ATOM 2855 C C . LYS B 1 130 ? -0.925 -5.695 -13.242 1 96.81 130 LYS B C 1
ATOM 2857 O O . LYS B 1 130 ? -1.924 -5.625 -12.523 1 96.81 130 LYS B O 1
ATOM 2862 N N . HIS B 1 131 ? -0.764 -6.746 -14.094 1 95.88 131 HIS B N 1
ATOM 2863 C CA . HIS B 1 131 ? -1.881 -7.59 -14.5 1 95.88 131 HIS B CA 1
ATOM 2864 C C . HIS B 1 131 ? -1.95 -8.859 -13.656 1 95.88 131 HIS B C 1
ATOM 2866 O O . HIS B 1 131 ? -2.85 -9 -12.82 1 95.88 131 HIS B O 1
ATOM 2872 N N . ARG B 1 132 ? -0.901 -9.719 -13.828 1 96.81 132 ARG B N 1
ATOM 2873 C CA . ARG B 1 132 ? -0.921 -10.977 -13.094 1 96.81 132 ARG B CA 1
ATOM 2874 C C . ARG B 1 132 ? -0.904 -10.734 -11.586 1 96.81 132 ARG B C 1
ATOM 2876 O O . ARG B 1 132 ? -1.703 -11.312 -10.852 1 96.81 132 ARG B O 1
ATOM 2883 N N . THR B 1 133 ? -0 -9.805 -11.141 1 97.75 133 THR B N 1
ATOM 2884 C CA . THR B 1 133 ? 0.065 -9.422 -9.734 1 97.75 133 THR B CA 1
ATOM 2885 C C . THR B 1 133 ? -1.26 -8.812 -9.273 1 97.75 133 THR B C 1
ATOM 2887 O O . THR B 1 133 ? -1.771 -9.164 -8.211 1 97.75 133 THR B O 1
ATOM 2890 N N . GLY B 1 134 ? -1.823 -7.949 -10.086 1 97.62 134 GLY B N 1
ATOM 2891 C CA . GLY B 1 134 ? -3.096 -7.32 -9.766 1 97.62 134 GLY B CA 1
ATOM 2892 C C . GLY B 1 134 ? -4.227 -8.312 -9.594 1 97.62 134 GLY B C 1
ATOM 2893 O O . GLY B 1 134 ? -5.051 -8.172 -8.688 1 97.62 134 GLY B O 1
ATOM 2894 N N . CYS B 1 135 ? -4.262 -9.305 -10.398 1 96.94 135 CYS B N 1
ATOM 2895 C CA . CYS B 1 135 ? -5.305 -10.32 -10.32 1 96.94 135 CYS B CA 1
ATOM 2896 C C . CYS B 1 135 ? -5.195 -11.117 -9.031 1 96.94 135 CYS B C 1
ATOM 2898 O O . CYS B 1 135 ? -6.199 -11.375 -8.367 1 96.94 135 CYS B O 1
ATOM 2900 N N . LEU B 1 136 ? -4.004 -11.5 -8.688 1 97.69 136 LEU B N 1
ATOM 2901 C CA . LEU B 1 136 ? -3.82 -12.258 -7.457 1 97.69 136 LEU B CA 1
ATOM 2902 C C . LEU B 1 136 ? -4.238 -11.43 -6.246 1 97.69 136 LEU B C 1
ATOM 2904 O O . LEU B 1 136 ? -4.969 -11.914 -5.379 1 97.69 136 LEU B O 1
ATOM 2908 N N . VAL B 1 137 ? -3.799 -10.195 -6.172 1 98.12 137 VAL B N 1
ATOM 2909 C CA . VAL B 1 137 ? -4.137 -9.312 -5.066 1 98.12 137 VAL B CA 1
ATOM 2910 C C . VAL B 1 137 ? -5.645 -9.062 -5.043 1 98.12 137 VAL B C 1
ATOM 2912 O O . VAL B 1 137 ? -6.258 -9.031 -3.973 1 98.12 137 VAL B O 1
ATOM 2915 N N . GLY B 1 138 ? -6.227 -8.859 -6.203 1 97.75 138 GLY B N 1
ATOM 2916 C CA . GLY B 1 138 ? -7.668 -8.688 -6.273 1 97.75 138 GLY B CA 1
ATOM 2917 C C . GLY B 1 138 ? -8.438 -9.867 -5.711 1 97.75 138 GLY B C 1
ATOM 2918 O O . GLY B 1 138 ? -9.398 -9.688 -4.957 1 97.75 138 GLY B O 1
ATOM 2919 N N . CYS B 1 139 ? -8.055 -11.047 -6.051 1 96.44 139 CYS B N 1
ATOM 2920 C CA . CYS B 1 139 ? -8.703 -12.242 -5.531 1 96.44 139 CYS B CA 1
ATOM 2921 C C . CYS B 1 139 ? -8.508 -12.359 -4.023 1 96.44 139 CYS B C 1
ATOM 2923 O O . CYS B 1 139 ? -9.406 -12.82 -3.312 1 96.44 139 CYS B O 1
ATOM 2925 N N . LEU B 1 140 ? -7.379 -11.961 -3.525 1 96.12 140 LEU B N 1
ATOM 2926 C CA . LEU B 1 140 ? -7.148 -11.914 -2.086 1 96.12 140 LEU B CA 1
ATOM 2927 C C . LEU B 1 140 ? -8.141 -10.977 -1.405 1 96.12 140 LEU B C 1
ATOM 2929 O O . LEU B 1 140 ? -8.703 -11.32 -0.364 1 96.12 140 LEU B O 1
ATOM 2933 N N . ARG B 1 141 ? -8.352 -9.797 -2.008 1 96.25 141 ARG B N 1
ATOM 2934 C CA . ARG B 1 141 ? -9.289 -8.836 -1.451 1 96.25 141 ARG B CA 1
ATOM 2935 C C . ARG B 1 141 ? -10.703 -9.406 -1.406 1 96.25 141 ARG B C 1
ATOM 2937 O O . ARG B 1 141 ? -11.438 -9.188 -0.44 1 96.25 141 ARG B O 1
ATOM 2944 N N . LYS B 1 142 ? -11.055 -10.117 -2.453 1 94.06 142 LYS B N 1
ATOM 2945 C CA . LYS B 1 142 ? -12.359 -10.766 -2.449 1 94.06 142 LYS B CA 1
ATOM 2946 C C . LYS B 1 142 ? -12.484 -11.75 -1.288 1 94.06 142 LYS B C 1
ATOM 2948 O O . LYS B 1 142 ? -13.508 -11.781 -0.604 1 94.06 142 LYS B O 1
ATOM 2953 N N . LEU B 1 143 ? -11.508 -12.477 -1.135 1 90.94 143 LEU B N 1
ATOM 2954 C CA . LEU B 1 143 ? -11.484 -13.422 -0.024 1 90.94 143 LEU B CA 1
ATOM 2955 C C . LEU B 1 143 ? -11.609 -12.695 1.312 1 90.94 143 LEU B C 1
ATOM 2957 O O . LEU B 1 143 ? -12.18 -13.234 2.264 1 90.94 143 LEU B O 1
ATOM 2961 N N . GLN B 1 144 ? -11.125 -11.531 1.324 1 89.31 144 GLN B N 1
ATOM 2962 C CA . GLN B 1 144 ? -11.156 -10.719 2.531 1 89.31 144 GLN B CA 1
ATOM 2963 C C . GLN B 1 144 ? -12.477 -9.961 2.648 1 89.31 144 GLN B C 1
ATOM 2965 O O . GLN B 1 144 ? -12.625 -9.078 3.502 1 89.31 144 GLN B O 1
ATOM 2970 N N . ASN B 1 145 ? -13.367 -10.125 1.731 1 90.06 145 ASN B N 1
ATOM 2971 C CA . ASN B 1 145 ? -14.742 -9.633 1.746 1 90.06 145 ASN B CA 1
ATOM 2972 C C . ASN B 1 145 ? -14.805 -8.156 1.388 1 90.06 145 ASN B C 1
ATOM 2974 O O . ASN B 1 145 ? -15.68 -7.43 1.88 1 90.06 145 ASN B O 1
ATOM 2978 N N . TRP B 1 146 ? -13.914 -7.684 0.591 1 93 146 TRP B N 1
ATOM 2979 C CA . TRP B 1 146 ? -14.062 -6.344 0.027 1 93 146 TRP B CA 1
ATOM 2980 C C . TRP B 1 146 ? -15.188 -6.305 -1.001 1 93 146 TRP B C 1
ATOM 2982 O O . TRP B 1 146 ? -15.477 -7.312 -1.654 1 93 146 TRP B O 1
ATOM 2992 N N . CYS B 1 147 ? -15.789 -5.191 -1.097 1 92.81 147 CYS B N 1
ATOM 2993 C CA . CYS B 1 147 ? -16.75 -5.055 -2.178 1 92.81 147 CYS B CA 1
ATOM 2994 C C . CYS B 1 147 ? -16.062 -5.012 -3.533 1 92.81 147 CYS B C 1
ATOM 2996 O O . CYS B 1 147 ? -14.914 -4.566 -3.633 1 92.81 147 CYS B O 1
ATOM 2998 N N . LEU B 1 148 ? -16.781 -5.43 -4.543 1 95.06 148 LEU B N 1
ATOM 2999 C CA . LEU B 1 148 ? -16.188 -5.578 -5.875 1 95.06 148 LEU B CA 1
ATOM 3000 C C . LEU B 1 148 ? -15.672 -4.242 -6.387 1 95.06 148 LEU B C 1
ATOM 3002 O O . LEU B 1 148 ? -14.594 -4.18 -6.984 1 95.06 148 LEU B O 1
ATOM 3006 N N . SER B 1 149 ? -16.359 -3.172 -6.207 1 95.56 149 SER B N 1
ATOM 3007 C CA . SER B 1 149 ? -15.953 -1.858 -6.688 1 95.56 149 SER B CA 1
ATOM 3008 C C . SER B 1 149 ? -14.586 -1.468 -6.133 1 95.56 149 SER B C 1
ATOM 3010 O O . SER B 1 149 ? -13.742 -0.937 -6.855 1 95.56 149 SER B O 1
ATOM 3012 N N . SER B 1 150 ? -14.359 -1.746 -4.887 1 95.25 150 SER B N 1
ATOM 3013 C CA . SER B 1 150 ? -13.086 -1.405 -4.254 1 95.25 150 SER B CA 1
ATOM 3014 C C . SER B 1 150 ? -11.969 -2.322 -4.73 1 95.25 150 SER B C 1
ATOM 3016 O O . SER B 1 150 ? -10.82 -1.889 -4.867 1 95.25 150 SER B O 1
ATOM 3018 N N . VAL B 1 151 ? -12.266 -3.52 -4.938 1 97.19 151 VAL B N 1
ATOM 3019 C CA . VAL B 1 151 ? -11.297 -4.465 -5.488 1 97.19 151 VAL B CA 1
ATOM 3020 C C . VAL B 1 151 ? -10.805 -3.965 -6.844 1 97.19 151 VAL B C 1
ATOM 3022 O O . VAL B 1 151 ? -9.594 -3.908 -7.086 1 97.19 151 VAL B O 1
ATOM 3025 N N . LEU B 1 152 ? -11.711 -3.551 -7.641 1 97.62 152 LEU B N 1
ATOM 3026 C CA . LEU B 1 152 ? -11.391 -3.1 -8.984 1 97.62 152 LEU B CA 1
ATOM 3027 C C . LEU B 1 152 ? -10.648 -1.765 -8.953 1 97.62 152 LEU B C 1
ATOM 3029 O O . LEU B 1 152 ? -9.773 -1.511 -9.781 1 97.62 152 LEU B O 1
ATOM 3033 N N . GLU B 1 153 ? -11.016 -0.95 -8.008 1 95.94 153 GLU B N 1
ATOM 3034 C CA . GLU B 1 153 ? -10.328 0.327 -7.848 1 95.94 153 GLU B CA 1
ATOM 3035 C C . GLU B 1 153 ? -8.852 0.119 -7.527 1 95.94 153 GLU B C 1
ATOM 3037 O O . GLU B 1 153 ? -7.984 0.784 -8.102 1 95.94 153 GLU B O 1
ATOM 3042 N N . GLU B 1 154 ? -8.57 -0.735 -6.594 1 96.94 154 GLU B N 1
ATOM 3043 C CA . GLU B 1 154 ? -7.176 -1.015 -6.27 1 96.94 154 GLU B CA 1
ATOM 3044 C C . GLU B 1 154 ? -6.426 -1.562 -7.48 1 96.94 154 GLU B C 1
ATOM 3046 O O . GLU B 1 154 ? -5.289 -1.16 -7.746 1 96.94 154 GLU B O 1
ATOM 3051 N N . TYR B 1 155 ? -7.012 -2.461 -8.188 1 97.69 155 TYR B N 1
ATOM 3052 C CA . TYR B 1 155 ? -6.398 -2.984 -9.406 1 97.69 155 TYR B CA 1
ATOM 3053 C C . TYR B 1 155 ? -6.066 -1.857 -10.375 1 97.69 155 TYR B C 1
ATOM 3055 O O . TYR B 1 155 ? -4.945 -1.779 -10.883 1 97.69 155 TYR B O 1
ATOM 3063 N N . GLN B 1 156 ? -6.98 -1.02 -10.633 1 96.94 156 GLN B N 1
ATOM 3064 C CA . GLN B 1 156 ? -6.828 0.06 -11.602 1 96.94 156 GLN B CA 1
ATOM 3065 C C . GLN B 1 156 ? -5.746 1.044 -11.156 1 96.94 156 GLN B C 1
ATOM 3067 O O . GLN B 1 156 ? -5.039 1.61 -11.992 1 96.94 156 GLN B O 1
ATOM 3072 N N . ARG B 1 157 ? -5.641 1.206 -9.945 1 95.44 157 ARG B N 1
ATOM 3073 C CA . ARG B 1 157 ? -4.621 2.105 -9.414 1 95.44 157 ARG B CA 1
ATOM 3074 C C . ARG B 1 157 ? -3.225 1.647 -9.82 1 95.44 157 ARG B C 1
ATOM 3076 O O . ARG B 1 157 ? -2.387 2.463 -10.219 1 95.44 157 ARG B O 1
ATOM 3083 N N . PHE B 1 158 ? -2.973 0.448 -9.781 1 97.31 158 PHE B N 1
ATOM 3084 C CA . PHE B 1 158 ? -1.639 -0.072 -10.062 1 97.31 158 PHE B CA 1
ATOM 3085 C C . PHE B 1 158 ? -1.459 -0.335 -11.547 1 97.31 158 PHE B C 1
ATOM 3087 O O . PHE B 1 158 ? -0.347 -0.239 -12.07 1 97.31 158 PHE B O 1
ATOM 3094 N N . ALA B 1 159 ? -2.539 -0.649 -12.203 1 96.19 159 ALA B N 1
ATOM 3095 C CA . ALA B 1 159 ? -2.453 -0.894 -13.641 1 96.19 159 ALA B CA 1
ATOM 3096 C C . ALA B 1 159 ? -2.439 0.417 -14.422 1 96.19 159 ALA B C 1
ATOM 3098 O O . ALA B 1 159 ? -1.894 0.485 -15.531 1 96.19 159 ALA B O 1
ATOM 3099 N N . GLY B 1 160 ? -3.143 1.46 -13.836 1 93 160 GLY B N 1
ATOM 3100 C CA . GLY B 1 160 ? -3.215 2.754 -14.492 1 93 160 GLY B CA 1
ATOM 3101 C C . GLY B 1 160 ? -3.91 2.701 -15.836 1 93 160 GLY B C 1
ATOM 3102 O O . GLY B 1 160 ? -5.02 2.176 -15.953 1 93 160 GLY B O 1
ATOM 3103 N N . THR B 1 161 ? -3.24 3.229 -16.875 1 91.94 161 THR B N 1
ATOM 3104 C CA . THR B 1 161 ? -3.814 3.307 -18.219 1 91.94 161 THR B CA 1
ATOM 3105 C C . THR B 1 161 ? -3.768 1.947 -18.906 1 91.94 161 THR B C 1
ATOM 3107 O O . THR B 1 161 ? -4.383 1.756 -19.953 1 91.94 161 THR B O 1
ATOM 3110 N N . LYS B 1 162 ? -3.172 0.956 -18.359 1 93.5 162 LYS B N 1
ATOM 3111 C CA . LYS B 1 162 ? -3.021 -0.357 -18.969 1 93.5 162 LYS B CA 1
ATOM 3112 C C . LYS B 1 162 ? -4.016 -1.357 -18.391 1 93.5 162 LYS B C 1
ATOM 3114 O O . LYS B 1 162 ? -3.918 -2.559 -18.641 1 93.5 162 LYS B O 1
ATOM 3119 N N . ALA B 1 163 ? -4.926 -0.935 -17.609 1 95.5 163 ALA B N 1
ATOM 3120 C CA . ALA B 1 163 ? -5.945 -1.814 -17.047 1 95.5 163 ALA B CA 1
ATOM 3121 C C . ALA B 1 163 ? -6.68 -2.582 -18.141 1 95.5 163 ALA B C 1
ATOM 3123 O O . ALA B 1 163 ? -7.008 -2.02 -19.188 1 95.5 163 ALA B O 1
ATOM 3124 N N . ARG B 1 164 ? -6.965 -3.865 -17.859 1 95.44 164 ARG B N 1
ATOM 3125 C CA . ARG B 1 164 ? -7.609 -4.742 -18.828 1 95.44 164 ARG B CA 1
ATOM 3126 C C . ARG B 1 164 ? -9 -5.152 -18.359 1 95.44 164 ARG B C 1
ATOM 3128 O O . ARG B 1 164 ? -9.164 -5.609 -17.219 1 95.44 164 ARG B O 1
ATOM 3135 N N . THR B 1 165 ? -9.906 -5.094 -19.281 1 94.88 165 THR B N 1
ATOM 3136 C CA . THR B 1 165 ? -11.266 -5.539 -18.984 1 94.88 165 THR B CA 1
ATOM 3137 C C . THR B 1 165 ? -11.297 -7.035 -18.688 1 94.88 165 THR B C 1
ATOM 3139 O O . THR B 1 165 ? -12.062 -7.492 -17.844 1 94.88 165 THR B O 1
ATOM 3142 N N . SER B 1 166 ? -10.508 -7.766 -19.406 1 94.69 166 SER B N 1
ATOM 3143 C CA . SER B 1 166 ? -10.453 -9.211 -19.219 1 94.69 166 SER B CA 1
ATOM 3144 C C . SER B 1 166 ? -10.039 -9.562 -17.797 1 94.69 166 SER B C 1
ATOM 3146 O O . SER B 1 166 ? -10.586 -10.484 -17.188 1 94.69 166 SER B O 1
ATOM 3148 N N . ASP B 1 167 ? -9.062 -8.867 -17.25 1 95.62 167 ASP B N 1
ATOM 3149 C CA . ASP B 1 167 ? -8.633 -9.086 -15.867 1 95.62 167 ASP B CA 1
ATOM 3150 C C . ASP B 1 167 ? -9.766 -8.773 -14.891 1 95.62 167 ASP B C 1
ATOM 3152 O O . ASP B 1 167 ? -10.008 -9.531 -13.945 1 95.62 167 ASP B O 1
ATOM 3156 N N . MET B 1 168 ? -10.414 -7.668 -15.102 1 96.38 168 MET B N 1
ATOM 3157 C CA . MET B 1 168 ? -11.5 -7.234 -14.227 1 96.38 168 MET B CA 1
ATOM 3158 C C . MET B 1 168 ? -12.656 -8.234 -14.258 1 96.38 168 MET B C 1
ATOM 3160 O O . MET B 1 168 ? -13.219 -8.57 -13.211 1 96.38 168 MET B O 1
ATOM 3164 N N . ASN B 1 169 ? -12.961 -8.75 -15.406 1 95 169 ASN B N 1
ATOM 3165 C CA . ASN B 1 169 ? -13.969 -9.797 -15.539 1 95 169 ASN B CA 1
ATOM 3166 C C . ASN B 1 169 ? -13.555 -11.078 -14.82 1 95 169 ASN B C 1
ATOM 3168 O O . ASN B 1 169 ? -14.383 -11.734 -14.188 1 95 169 ASN B O 1
ATOM 3172 N N . PHE B 1 170 ? -12.336 -11.398 -14.945 1 95.25 170 PHE B N 1
ATOM 3173 C CA . PHE B 1 170 ? -11.828 -12.586 -14.266 1 95.25 170 PHE B CA 1
ATOM 3174 C C . PHE B 1 170 ? -12.047 -12.484 -12.758 1 95.25 170 PHE B C 1
ATOM 3176 O O . PHE B 1 170 ? -12.578 -13.414 -12.141 1 95.2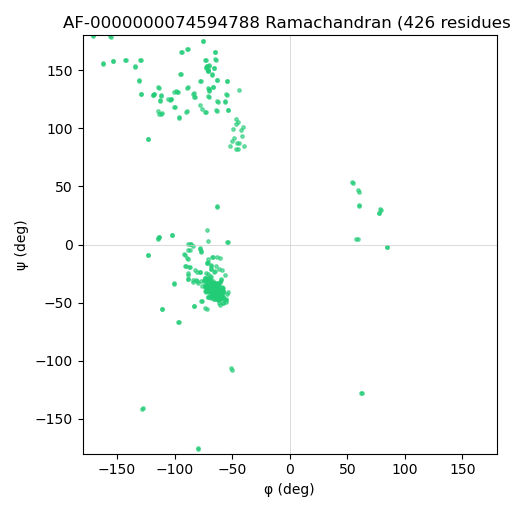5 170 PHE B O 1
ATOM 3183 N N . MET B 1 171 ? -11.633 -11.367 -12.188 1 95.31 171 MET B N 1
ATOM 3184 C CA . MET B 1 171 ? -11.781 -11.18 -10.742 1 95.31 171 MET B CA 1
ATOM 3185 C C . MET B 1 171 ? -13.25 -11.227 -10.336 1 95.31 171 MET B C 1
ATOM 3187 O O . MET B 1 171 ? -13.586 -11.789 -9.289 1 95.31 171 MET B O 1
ATOM 3191 N N . GLU B 1 172 ? -14.031 -10.68 -11.141 1 95.06 172 GLU B N 1
ATOM 3192 C CA . GLU B 1 172 ? -15.461 -10.672 -10.859 1 95.06 172 GLU B CA 1
ATOM 3193 C C . GLU B 1 172 ? -16.016 -12.094 -10.805 1 95.06 172 GLU B C 1
ATOM 3195 O O . GLU B 1 172 ? -16.828 -12.414 -9.938 1 95.06 172 GLU B O 1
ATOM 3200 N N . ARG B 1 173 ? -15.562 -12.891 -11.625 1 93.19 173 ARG B N 1
ATOM 3201 C CA . ARG B 1 173 ? -16.125 -14.234 -11.789 1 93.19 173 ARG B CA 1
ATOM 3202 C C . ARG B 1 173 ? -15.422 -15.234 -10.875 1 93.19 173 ARG B C 1
ATOM 3204 O O . ARG B 1 173 ? -15.906 -16.359 -10.688 1 93.19 173 ARG B O 1
ATOM 3211 N N . TYR B 1 174 ? -14.281 -14.875 -10.414 1 93.19 174 TYR B N 1
ATOM 3212 C CA . TYR B 1 174 ? -13.531 -15.797 -9.578 1 93.19 174 TYR B CA 1
ATOM 3213 C C . TYR B 1 174 ? -14.359 -16.266 -8.391 1 93.19 174 TYR B C 1
ATOM 3215 O O . TYR B 1 174 ? -14.898 -15.445 -7.637 1 93.19 174 TYR B O 1
ATOM 3223 N N . ASP B 1 175 ? -14.422 -17.609 -8.203 1 87.25 175 ASP B N 1
ATOM 3224 C CA . ASP B 1 175 ? -15.266 -18.188 -7.176 1 87.25 175 ASP B CA 1
ATOM 3225 C C . ASP B 1 175 ? -14.477 -18.469 -5.898 1 87.25 175 ASP B C 1
ATOM 3227 O O . ASP B 1 175 ? -13.734 -19.453 -5.816 1 87.25 175 ASP B O 1
ATOM 3231 N N . ILE B 1 176 ? -14.773 -17.703 -4.945 1 84.69 176 ILE B N 1
ATOM 3232 C CA . ILE B 1 176 ? -14.023 -17.797 -3.695 1 84.69 176 ILE B CA 1
ATOM 3233 C C . ILE B 1 176 ? -14.508 -19 -2.887 1 84.69 176 ILE B C 1
ATOM 3235 O O . ILE B 1 176 ? -13.773 -19.531 -2.049 1 84.69 176 ILE B O 1
ATOM 3239 N N . LEU B 1 177 ? -15.68 -19.438 -3.094 1 79.12 177 LEU B N 1
ATOM 3240 C CA . LEU B 1 177 ? -16.25 -20.562 -2.35 1 79.12 177 LEU B CA 1
ATOM 3241 C C . LEU B 1 177 ? -15.461 -21.844 -2.615 1 79.12 177 LEU B C 1
ATOM 3243 O O . LEU B 1 177 ? -15.266 -22.656 -1.708 1 79.12 177 LEU B O 1
ATOM 3247 N N . ARG B 1 178 ? -14.992 -21.969 -3.775 1 76.5 178 ARG B N 1
ATOM 3248 C CA . ARG B 1 178 ? -14.203 -23.141 -4.109 1 76.5 178 ARG B CA 1
ATOM 3249 C C . ARG B 1 178 ? -12.906 -23.188 -3.297 1 76.5 178 ARG B C 1
ATOM 3251 O O . ARG B 1 178 ? -12.492 -24.25 -2.838 1 76.5 178 ARG B O 1
ATOM 3258 N N . LEU B 1 179 ? -12.352 -22.062 -3.076 1 77.5 179 LEU B N 1
ATOM 3259 C CA . LEU B 1 179 ? -11.117 -21.969 -2.301 1 77.5 179 LEU B CA 1
ATOM 3260 C C . LEU B 1 179 ? -11.391 -22.203 -0.818 1 77.5 179 LEU B C 1
ATOM 3262 O O . LEU B 1 179 ? -10.609 -22.891 -0.141 1 77.5 179 LEU B O 1
ATOM 3266 N N . ARG B 1 180 ? -12.391 -21.734 -0.313 1 74.69 180 ARG B N 1
ATOM 3267 C CA . ARG B 1 180 ? -12.75 -21.891 1.092 1 74.69 180 ARG B CA 1
ATOM 3268 C C . ARG B 1 180 ? -12.961 -23.375 1.429 1 74.69 180 ARG B C 1
ATOM 3270 O O . ARG B 1 180 ? -12.539 -23.844 2.488 1 74.69 180 ARG B O 1
ATOM 3277 N N . GLN B 1 181 ? -13.508 -24 0.555 1 71.5 181 GLN B N 1
ATOM 3278 C CA . GLN B 1 181 ? -13.75 -25.438 0.741 1 71.5 181 GLN B CA 1
ATOM 3279 C C . GLN B 1 181 ? -12.445 -26.203 0.819 1 71.5 181 GLN B C 1
ATOM 3281 O O . GLN B 1 181 ? -12.305 -27.125 1.638 1 71.5 181 GLN B O 1
ATOM 3286 N N . SER B 1 182 ? -11.578 -25.734 0.014 1 68.75 182 SER B N 1
ATOM 3287 C CA . SER B 1 182 ? -10.266 -26.391 0.016 1 68.75 182 SER B CA 1
ATOM 3288 C C . SER B 1 182 ? -9.523 -26.125 1.318 1 68.75 182 SER B C 1
ATOM 3290 O O . SER B 1 182 ? -8.891 -27.031 1.871 1 68.75 182 SER B O 1
ATOM 3292 N N . LEU B 1 183 ? -9.648 -24.984 1.822 1 68.69 183 LEU B N 1
ATOM 3293 C CA . LEU B 1 183 ? -8.977 -24.609 3.062 1 68.69 183 LEU B CA 1
ATOM 3294 C C . LEU B 1 183 ? -9.594 -25.328 4.254 1 68.69 183 LEU B C 1
ATOM 3296 O O . LEU B 1 183 ? -8.867 -25.797 5.141 1 68.69 183 LEU B O 1
ATOM 3300 N N . TYR B 1 184 ? -10.836 -25.406 4.211 1 62.31 184 TYR B N 1
ATOM 3301 C CA . TYR B 1 184 ? -11.523 -26.156 5.258 1 62.31 184 TYR B CA 1
ATOM 3302 C C . TYR B 1 184 ? -11.117 -27.625 5.246 1 62.31 184 TYR B C 1
ATOM 3304 O O . TYR B 1 184 ? -10.922 -28.219 6.305 1 62.31 184 TYR B O 1
ATOM 3312 N N . THR B 1 185 ? -10.945 -28.094 4.105 1 59.5 185 THR B N 1
ATOM 3313 C CA . THR B 1 185 ? -10.523 -29.484 3.982 1 59.5 185 THR B CA 1
ATOM 3314 C C . THR B 1 185 ? -9.125 -29.672 4.551 1 59.5 185 THR B C 1
ATOM 3316 O O . THR B 1 185 ? -8.859 -30.672 5.238 1 59.5 185 THR B O 1
ATOM 3319 N N . LEU B 1 186 ? -8.344 -28.688 4.32 1 57.66 186 LEU B N 1
ATOM 3320 C CA . LEU B 1 186 ? -6.98 -28.75 4.832 1 57.66 186 LEU B CA 1
ATOM 3321 C C . LEU B 1 186 ? -6.965 -28.609 6.352 1 57.66 186 LEU B C 1
ATOM 3323 O O . LEU B 1 186 ? -6.234 -29.312 7.039 1 57.66 186 LEU B O 1
ATOM 3327 N N . ILE B 1 187 ? -7.684 -27.703 6.82 1 57.91 187 ILE B N 1
ATOM 3328 C CA . ILE B 1 187 ? -7.789 -27.5 8.266 1 57.91 187 ILE B CA 1
ATOM 3329 C C . ILE B 1 187 ? -8.359 -28.766 8.906 1 57.91 187 ILE B C 1
ATOM 3331 O O . ILE B 1 187 ? -7.863 -29.219 9.945 1 57.91 187 ILE B O 1
ATOM 3335 N N . TYR B 1 188 ? -9.359 -29.203 8.234 1 53.72 188 TYR B N 1
ATOM 3336 C CA . TYR B 1 188 ? -9.969 -30.438 8.727 1 53.72 188 TYR B CA 1
ATOM 3337 C C . TYR B 1 188 ? -9 -31.609 8.617 1 53.72 188 TYR B C 1
ATOM 3339 O O . TYR B 1 188 ? -8.953 -32.469 9.5 1 53.72 188 TYR B O 1
ATOM 3347 N N . GLN B 1 189 ? -8.312 -31.578 7.562 1 49.28 189 GLN B N 1
ATOM 3348 C CA . GLN B 1 189 ? -7.332 -32.656 7.391 1 49.28 189 GLN B CA 1
ATOM 3349 C C . GLN B 1 189 ? -6.195 -32.531 8.398 1 49.28 189 GLN B C 1
ATOM 3351 O O . GLN B 1 189 ? -5.734 -33.531 8.953 1 49.28 189 GLN B O 1
ATOM 3356 N N . TYR B 1 190 ? -5.762 -31.266 8.508 1 50.72 190 TYR B N 1
ATOM 3357 C CA . TYR B 1 190 ? -4.652 -31.047 9.43 1 50.72 190 TYR B CA 1
ATOM 3358 C C . TYR B 1 190 ? -5.117 -31.141 10.875 1 50.72 190 TYR B C 1
ATOM 3360 O O . TYR B 1 190 ? -4.375 -31.594 11.75 1 50.72 190 TYR B O 1
ATOM 3368 N N . HIS B 1 191 ? -6.141 -30.312 11.133 1 48 191 HIS B N 1
ATOM 3369 C CA . HIS B 1 191 ? -6.59 -30.453 12.508 1 48 191 HIS B CA 1
ATOM 3370 C C . HIS B 1 191 ? -7.137 -31.844 12.781 1 48 191 HIS B C 1
ATOM 3372 O O . HIS B 1 191 ? -7.535 -32.156 13.898 1 48 191 HIS B O 1
ATOM 3378 N N . GLY B 1 192 ? -6.66 -32.906 12.188 1 44.44 192 GLY B N 1
ATOM 3379 C CA . GLY B 1 192 ? -6.855 -34.281 12.57 1 44.44 192 GLY B CA 1
ATOM 3380 C C . GLY B 1 192 ? -8.312 -34.688 12.641 1 44.44 192 GLY B C 1
ATOM 3381 O O . GLY B 1 192 ? -8.664 -35.688 13.281 1 44.44 192 GLY B O 1
ATOM 3382 N N . TYR B 1 193 ? -9.305 -34 12.328 1 42.88 193 TYR B N 1
ATOM 3383 C CA . TYR B 1 193 ? -10.594 -34.625 12.57 1 42.88 193 TYR B CA 1
ATOM 3384 C C . TYR B 1 193 ? -10.727 -35.906 11.766 1 42.88 193 TYR B C 1
ATOM 3386 O O . TYR B 1 193 ? -11.789 -36.531 11.742 1 42.88 193 TYR B O 1
ATOM 3394 N N . GLY B 1 194 ? -9.859 -36.219 10.805 1 37.66 194 GLY B N 1
ATOM 3395 C CA . GLY B 1 194 ? -9.82 -37.625 10.5 1 37.66 194 GLY B CA 1
ATOM 3396 C C . GLY B 1 194 ? -9.461 -38.5 11.703 1 37.66 194 GLY B C 1
ATOM 3397 O O . GLY B 1 194 ? -9.203 -39.688 11.562 1 37.66 194 GLY B O 1
ATOM 3398 N N . TYR B 1 195 ? -8.797 -37.938 12.734 1 33.62 195 TYR B N 1
ATOM 3399 C CA . TYR B 1 195 ? -8.367 -38.938 13.695 1 33.62 195 TYR B CA 1
ATOM 3400 C C . TYR B 1 195 ? -9.523 -39.844 14.094 1 33.62 195 TYR B C 1
ATOM 3402 O O . TYR B 1 195 ? -9.43 -41.062 14.016 1 33.62 195 TYR B O 1
ATOM 3410 N N . ASN B 1 196 ? -10.078 -39.656 15.477 1 34.84 196 ASN B N 1
ATOM 3411 C CA . ASN B 1 196 ? -10.508 -40.688 16.422 1 34.84 196 ASN B CA 1
ATOM 3412 C C . ASN B 1 196 ? -11.922 -41.188 16.109 1 34.84 196 ASN B C 1
ATOM 3414 O O . ASN B 1 196 ? -12.422 -42.094 16.766 1 34.84 196 ASN B O 1
ATOM 3418 N N . LYS B 1 197 ? -12.742 -40.406 15.43 1 35.47 197 LYS B N 1
ATOM 3419 C CA . LYS B 1 197 ? -14.055 -41.031 15.484 1 35.47 197 LYS B CA 1
ATOM 3420 C C . LYS B 1 197 ? -14.117 -42.281 14.578 1 35.47 197 LYS B C 1
ATOM 3422 O O . LYS B 1 197 ? -15.031 -43.094 14.703 1 35.47 197 LYS B O 1
ATOM 3427 N N . ARG B 1 198 ? -13.305 -42.219 13.531 1 35.47 198 ARG B N 1
ATOM 3428 C CA . ARG B 1 198 ? -13.398 -43.469 12.758 1 35.47 198 ARG B CA 1
ATOM 3429 C C . ARG B 1 198 ? -12.82 -44.656 13.531 1 35.47 198 ARG B C 1
ATOM 3431 O O . ARG B 1 198 ? -13.188 -45.812 13.273 1 35.47 198 ARG B O 1
ATOM 3438 N N . ARG B 1 199 ? -11.812 -44.25 14.344 1 35.31 199 ARG B N 1
ATOM 3439 C CA . ARG B 1 199 ? -11.266 -45.406 15.047 1 35.31 199 ARG B CA 1
ATOM 3440 C C . ARG B 1 199 ? -12.281 -46 16.016 1 35.31 199 ARG B C 1
ATOM 3442 O O . ARG B 1 199 ? -12.227 -47.188 16.328 1 35.31 199 ARG B O 1
ATOM 3449 N N . LEU B 1 200 ? -13.109 -45 16.562 1 34.28 200 LEU B N 1
ATOM 3450 C CA . LEU B 1 200 ? -13.938 -45.594 17.609 1 34.28 200 LEU B CA 1
ATOM 3451 C C . LEU B 1 200 ? -15.016 -46.5 17 1 34.28 200 LEU B C 1
ATOM 3453 O O . LEU B 1 200 ? -15.422 -47.469 17.609 1 34.28 200 LEU B O 1
ATOM 3457 N N . LEU B 1 201 ? -15.508 -45.906 15.859 1 34.31 201 LEU B N 1
ATOM 3458 C CA . LEU B 1 201 ? -16.656 -46.688 15.414 1 34.31 201 LEU B CA 1
ATOM 3459 C C . LEU B 1 201 ? -16.234 -48.094 14.977 1 34.31 201 LEU B C 1
ATOM 3461 O O . LEU B 1 201 ? -16.969 -49.062 15.195 1 34.31 201 LEU B O 1
ATOM 3465 N N . ASP B 1 202 ? -15.07 -47.969 14.273 1 35.47 202 ASP B N 1
ATOM 3466 C CA . ASP B 1 202 ? -14.766 -49.281 13.703 1 35.47 202 ASP B CA 1
ATOM 3467 C C . ASP B 1 202 ? -14.375 -50.281 14.781 1 35.47 202 ASP B C 1
ATOM 3469 O O . ASP B 1 202 ? -14.258 -51.469 14.516 1 35.47 202 ASP B O 1
ATOM 3473 N N . ARG B 1 203 ? -13.828 -49.562 15.836 1 32.44 203 ARG B N 1
ATOM 3474 C CA . ARG B 1 203 ? -13.367 -50.5 16.828 1 32.44 203 ARG B CA 1
ATOM 3475 C C . ARG B 1 203 ? -14.531 -51.312 17.406 1 32.44 203 ARG B C 1
ATOM 3477 O O . ARG B 1 203 ? -14.32 -52.281 18.156 1 32.44 203 ARG B O 1
ATOM 3484 N N . GLU B 1 204 ? -15.672 -50.469 17.422 1 34.56 204 GLU B N 1
ATOM 3485 C CA . GLU B 1 204 ? -16.703 -51.188 18.172 1 34.56 204 GLU B CA 1
ATOM 3486 C C . GLU B 1 204 ? -17.062 -52.531 17.516 1 34.56 204 GLU B C 1
ATOM 3488 O O . GLU B 1 204 ? -17.562 -53.438 18.172 1 34.56 204 GLU B O 1
ATOM 3493 N N . ASP B 1 205 ? -17.109 -52.344 16.188 1 33.97 205 ASP B N 1
ATOM 3494 C CA . ASP B 1 205 ? -17.906 -53.438 15.617 1 33.97 205 ASP B CA 1
ATOM 3495 C C . ASP B 1 205 ? -17.141 -54.75 15.664 1 33.97 205 ASP B C 1
ATOM 3497 O O . ASP B 1 205 ? -17.625 -55.781 15.172 1 33.97 205 ASP B O 1
ATOM 3501 N N . THR B 1 206 ? -15.789 -54.531 15.609 1 29.97 206 THR B N 1
ATOM 3502 C CA . THR B 1 206 ? -15.156 -55.844 15.367 1 29.97 206 THR B CA 1
ATOM 3503 C C . THR B 1 206 ? -15.234 -56.719 16.609 1 29.97 206 THR B C 1
ATOM 3505 O O . THR B 1 206 ? -14.328 -56.688 17.453 1 29.97 206 THR B O 1
ATOM 3508 N N . LEU B 1 207 ? -16.047 -56.281 17.562 1 31.8 207 LEU B N 1
ATOM 3509 C CA . LEU B 1 207 ? -16.219 -57.188 18.688 1 31.8 207 LEU B CA 1
ATOM 3510 C C . LEU B 1 207 ? -16.484 -58.594 18.219 1 31.8 207 LEU B C 1
ATOM 3512 O O . LEU B 1 207 ? -17.344 -58.844 17.359 1 31.8 207 LEU B O 1
ATOM 3516 N N . THR B 1 208 ? -15.438 -59.5 18.406 1 31.81 208 THR B N 1
ATOM 3517 C CA . THR B 1 208 ? -15.125 -60.906 18.141 1 31.81 208 THR B CA 1
ATOM 3518 C C . THR B 1 208 ? -16.297 -61.781 18.516 1 31.81 208 THR B C 1
ATOM 3520 O O . THR B 1 208 ? -16.953 -61.594 19.547 1 31.81 208 THR B O 1
ATOM 3523 N N . LYS B 1 209 ? -17.062 -62.312 17.531 1 32.56 209 LYS B N 1
ATOM 3524 C CA . LYS B 1 209 ? -18.062 -63.344 17.516 1 32.56 209 LYS B CA 1
ATOM 3525 C C . LYS B 1 209 ? -17.641 -64.5 18.391 1 32.56 209 LYS B C 1
ATOM 3527 O O . LYS B 1 209 ? -16.531 -65.062 18.266 1 32.56 209 LYS B O 1
ATOM 3532 N N . PRO B 1 210 ? -18.188 -64.625 19.656 1 33.88 210 PRO B N 1
ATOM 3533 C CA . PRO B 1 210 ? -17.875 -65.75 20.516 1 33.88 210 PRO B CA 1
ATOM 3534 C C . PRO B 1 210 ? -18.031 -67.125 19.812 1 33.88 210 PRO B C 1
ATOM 3536 O O . PRO B 1 210 ? -19.047 -67.312 19.141 1 33.88 210 PRO B O 1
ATOM 3539 N N . ARG B 1 211 ? -16.953 -67.562 19.203 1 31.61 211 ARG B N 1
ATOM 3540 C CA . ARG B 1 211 ? -17 -68.938 18.672 1 31.61 211 ARG B CA 1
ATOM 3541 C C . ARG B 1 211 ? -17.594 -69.938 19.688 1 31.61 211 ARG B C 1
ATOM 3543 O O . ARG B 1 211 ? -17.156 -70 20.844 1 31.61 211 ARG B O 1
ATOM 3550 N N . ILE B 1 212 ? -18.875 -70 19.594 1 29.56 212 ILE B N 1
ATOM 3551 C CA . ILE B 1 212 ? -19.609 -71.062 20.328 1 29.56 212 ILE B CA 1
ATOM 3552 C C . ILE B 1 212 ? -18.859 -72.375 20.266 1 29.56 212 ILE B C 1
ATOM 3554 O O . ILE B 1 212 ? -18.531 -72.875 19.188 1 29.56 212 ILE B O 1
ATOM 3558 N N . LYS B 1 213 ? -17.938 -72.5 21.188 1 25.72 213 LYS B N 1
ATOM 3559 C CA . LYS B 1 213 ? -17.328 -73.812 21.438 1 25.72 213 LYS B CA 1
ATOM 3560 C C . LYS B 1 213 ? -18.391 -74.938 21.5 1 25.72 213 LYS B C 1
ATOM 3562 O O . LYS B 1 213 ? -19.344 -74.812 22.281 1 25.72 213 LYS B O 1
ATOM 3567 N N . SER B 1 214 ? -18.75 -75.375 20.25 1 24.92 214 SER B N 1
ATOM 3568 C CA . SER B 1 214 ? -19.516 -76.625 20.188 1 24.92 214 SER B CA 1
ATOM 3569 C C . SER B 1 214 ? -18.953 -77.625 21.156 1 24.92 214 SER B C 1
ATOM 3571 O O . SER B 1 214 ? -17.766 -77.938 21.156 1 24.92 214 SER B O 1
ATOM 3573 N N . SER B 1 215 ? -19.484 -77.688 22.359 1 26.59 215 SER B N 1
ATOM 3574 C CA . SER B 1 215 ? -19.406 -79 23.078 1 26.59 215 SER B CA 1
ATOM 3575 C C . SER B 1 215 ? -19.875 -80.125 22.203 1 26.59 215 SER B C 1
ATOM 3577 O O . SER B 1 215 ? -20.797 -80 21.406 1 26.59 215 SER B O 1
#

Solvent-accessible surface area (backbone atoms only — not comparable to full-atom values): 23645 Å² total; per-residue (Å²): 120,66,65,65,51,50,54,49,50,50,50,48,49,49,48,49,46,51,47,44,49,47,47,48,50,51,61,60,69,58,51,32,34,71,36,51,65,53,47,40,68,47,82,56,33,31,38,15,13,51,70,50,79,78,18,46,72,33,52,60,75,65,61,46,34,24,35,42,37,36,43,70,70,78,81,53,68,71,57,52,50,54,28,62,75,60,63,36,46,80,46,77,49,59,44,80,86,56,91,57,85,79,59,64,67,57,49,50,54,53,49,53,52,74,68,38,73,85,40,56,23,32,37,37,25,24,77,62,24,29,61,73,38,28,48,49,53,35,49,51,36,48,71,70,30,40,36,67,70,57,36,51,48,55,35,36,43,62,26,50,94,68,56,51,69,63,59,55,50,47,56,70,66,56,65,59,66,64,54,50,53,52,49,49,49,46,47,39,54,66,69,37,71,71,51,63,64,61,54,51,55,57,55,56,65,65,65,75,78,78,76,74,76,75,124,120,65,65,65,48,50,53,51,52,49,50,49,47,50,47,48,47,49,48,45,48,48,48,48,49,51,62,60,68,58,50,32,33,72,34,51,66,55,45,39,68,47,82,55,32,32,38,15,12,50,70,50,79,78,18,46,72,35,52,60,75,65,61,45,35,23,36,42,36,37,41,68,70,78,80,54,66,72,57,51,50,53,28,61,77,60,64,34,47,81,45,76,49,61,44,79,87,57,91,58,84,77,58,64,67,56,50,52,54,52,50,53,52,73,69,39,75,85,41,57,22,32,38,38,24,24,77,62,24,30,61,73,39,27,49,51,53,34,48,51,38,48,71,70,30,40,36,68,70,57,37,52,49,56,34,36,42,63,26,49,93,68,56,51,69,63,59,55,50,47,56,70,65,56,64,59,65,65,54,51,52,52,49,49,48,45,47,40,57,66,69,35,70,72,49,63,65,64,54,51,56,57,57,57,65,66,60,77,74,78,74,74,74,78,123

Nearest PDB structures (foldseek):
  7moe-assembly1_A  TM=9.915E-01  e=1.082E-21  Arabidopsis thaliana
  7mog-assembly2_B  TM=9.834E-01  e=1.018E-21  Arabidopsis thaliana
  6byf-assembly6_F  TM=9.609E-01  e=2.446E-20  Saccharomyces cerevisiae S288C
  6byf-assembly3_C  TM=9.594E-01  e=3.321E-20  Saccharomyces cerevisiae S288C
  6byf-assembly5_E  TM=9.646E-01  e=7.353E-20  Saccharomyces cerevisiae S288C